Protein AF-A0A7Y4Z4U9-F1 (afdb_monomer_lite)

Secondary structure (DSSP, 8-state):
----------------SS--SS----------SEEEE--SPEEEETT-EEEEE-EEEETTSPPEEEEEEESSSSSS-SEEESSSEEEEE-SS-EEEEEEEEEEETTS-EEEEEEEEEEE-------------------------S---EEEEEEE---SHHHHHHHHHHHHHHHHTT---TTTEEEEETTTS-TTSS-GGG---B---HHHHHHHHHHHHHH--SS-EEEEEEES-EE-EE-HHHHS--EE-SEEE--TTS---EEGGG--EE--B-SS-B--TT--EEEEEEEEETTTTEEEEEEEEEEEESSEEEE-TTS-EEEE-SSB-EEEEEEBTT-SS-SSB--BTB-S-SS-SSS---B-S--EEETT----S---S-SSTTS-EEE-TTSSS--EEESS-SS-GGG--GGG----EE-TTSSSEEBS--SS-SS-S-SEEEEE-EEEETTEEEEHHHHHHHHHT---SEEEEEEESTTTTTHHHHH--TTEEEEESS-TT----TTSSHHHHHHHHH-HHHH-SS-SSS--HHHHHHHHHHHHHHT--S-----EEE-SSSS--BPSSSSBTTBTTTTTT--S-------EEEES-EE-S-EEEEESSEEEEEEEE-TT-EEEEEESS-EEEEEEEEE-TT-EEEEESS-TTGGGSS-HHHHHHHTT-

Radius of gyration: 33.42 Å; chains: 1; bounding box: 85×103×94 Å

Foldseek 3Di:
DDDDDDYDDDDDDPPPDPDPDPPPDDPPPPDQQKDKDFDEEAEEEAFDKDKTAIDMDGNVRFAWQKKFKDFAAPPDTPDIDRHRMDIDHHHDFDKGWMKIWIATPVRGIDIDTYIYGYHYDDDPDDDPPPDPDPPPQPPFPADPPFAAFAEEEAEADQDPLSVVLSVLLVCLCCQAVVDDLVRYAYAHHQQAHNVRHCPVVSHNYHFDLVVLLVVLVVLLVPDGARYEYEYHYADAKFWFADCPPPNAGFHAFDKDLDPPFFFDDQQQGRKFFFADDPPFAFFAPDKDWAWDFDQDPVVRDTFTFTKIKHKAAWDFFAAPVRDTDTDHDFAIKMWMWEAPQPVVGPRTADDRGDQCPPPPPDSPRTDGTHDMDPRDQVRNGRDDDPDSQQKGWGHPPRPRKIFMARHQPDHSVPDDPVRGDGQFIPPPRRRMTGNGPPPPPPHRRGGMHMFMWDRHHPDIDTLQRVLVSNVSNNYLAYEHEYQYALQAQSLLRNQAARYKYKYQAHNNDGAPGPLQSVQLSVVQLAVVQQVPVPLLHHFNLSSQQRSQVVSVVVVDPGNRQIWIAHHRPSDTHGDDPPDPNPDPNRVVDHSDPRQQDAAAAEQEEAAAAEEGEHQEYHAYNYEYDPLHEYEYAHLHHYHYDDYPYYDDNYYYHYYPRRSSNVVSDDVVVVVVVVPD

pLDDT: mean 77.66, std 19.1, range [20.23, 98.62]

Structure (mmCIF, N/CA/C/O backbone):
data_AF-A0A7Y4Z4U9-F1
#
_entry.id   AF-A0A7Y4Z4U9-F1
#
loop_
_atom_site.group_PDB
_atom_site.id
_atom_site.type_symbol
_atom_site.label_atom_id
_atom_site.label_alt_id
_atom_site.label_comp_id
_atom_site.label_asym_id
_atom_site.label_entity_id
_atom_site.label_seq_id
_atom_site.pdbx_PDB_ins_code
_atom_site.Cartn_x
_atom_site.Cartn_y
_atom_site.Cartn_z
_atom_site.occupancy
_atom_site.B_iso_or_equiv
_atom_site.auth_seq_id
_atom_site.auth_comp_id
_atom_site.auth_asym_id
_atom_site.auth_atom_id
_atom_site.pdbx_PDB_model_num
ATOM 1 N N . MET A 1 1 ? -33.436 67.014 -15.149 1.00 31.00 1 MET A N 1
ATOM 2 C CA . MET A 1 1 ? -34.824 66.538 -15.341 1.00 31.00 1 MET A CA 1
ATOM 3 C C . MET A 1 1 ? -34.782 65.016 -15.353 1.00 31.00 1 MET A C 1
ATOM 5 O O . MET A 1 1 ? -34.168 64.481 -16.254 1.00 31.00 1 MET A O 1
ATOM 9 N N . GLY A 1 2 ? -35.278 64.273 -14.368 1.00 30.34 2 GLY A N 1
ATOM 10 C CA . GLY A 1 2 ? -35.949 64.662 -13.132 1.00 30.34 2 GLY A CA 1
ATOM 11 C C . GLY A 1 2 ? -36.046 63.455 -12.190 1.00 30.34 2 GLY A C 1
ATOM 12 O O . GLY A 1 2 ? -36.809 62.545 -12.455 1.00 30.34 2 GLY A O 1
ATOM 13 N N . GLN A 1 3 ? -35.237 63.518 -11.129 1.00 24.97 3 GLN A N 1
ATOM 14 C CA . GLN A 1 3 ? -35.336 62.881 -9.808 1.00 24.97 3 GLN A CA 1
ATOM 15 C C . GLN A 1 3 ? -35.524 61.357 -9.644 1.00 24.97 3 GLN A C 1
ATOM 17 O O . GLN A 1 3 ? -36.557 60.771 -9.933 1.00 24.97 3 GLN A O 1
ATOM 22 N N . PHE A 1 4 ? -34.523 60.787 -8.966 1.00 35.03 4 PHE A N 1
ATOM 23 C CA . PHE A 1 4 ? -34.599 59.633 -8.065 1.00 35.03 4 PHE A CA 1
ATOM 24 C C . PHE A 1 4 ? -35.539 59.880 -6.869 1.00 35.03 4 PHE A C 1
ATOM 26 O O . PHE A 1 4 ? -35.393 60.926 -6.229 1.00 35.03 4 PHE A O 1
ATOM 33 N N . LYS A 1 5 ? -36.359 58.874 -6.490 1.00 31.00 5 LYS A N 1
ATOM 34 C CA . LYS A 1 5 ? -36.449 58.262 -5.131 1.00 31.00 5 LYS A CA 1
ATOM 35 C C . LYS A 1 5 ? -37.658 57.298 -4.933 1.00 31.00 5 LYS A C 1
ATOM 37 O O . LYS A 1 5 ? -38.785 57.681 -5.204 1.00 31.00 5 LYS A O 1
ATOM 42 N N . TYR A 1 6 ? -37.360 56.135 -4.319 1.00 28.70 6 TYR A N 1
ATOM 43 C CA . TYR A 1 6 ? -38.144 55.244 -3.411 1.00 28.70 6 TYR A CA 1
ATOM 44 C C . TYR A 1 6 ? -39.304 54.296 -3.868 1.00 28.70 6 TYR A C 1
ATOM 46 O O . TYR A 1 6 ? -40.408 54.737 -4.146 1.00 28.70 6 TYR A O 1
ATOM 54 N N . LEU A 1 7 ? -39.026 52.974 -3.732 1.00 25.70 7 LEU A N 1
ATOM 55 C CA . LEU A 1 7 ? -39.643 51.914 -2.869 1.00 25.70 7 LEU A CA 1
ATOM 56 C C . LEU A 1 7 ? -41.000 51.186 -3.166 1.00 25.70 7 LEU A C 1
ATOM 58 O O . LEU A 1 7 ? -42.064 51.793 -3.129 1.00 25.70 7 LEU A O 1
ATOM 62 N N . SER A 1 8 ? -40.930 49.830 -3.176 1.00 23.61 8 SER A N 1
ATOM 63 C CA . SER A 1 8 ? -41.711 48.813 -2.390 1.00 23.61 8 SER A CA 1
ATOM 64 C C . SER A 1 8 ? -42.595 47.726 -3.084 1.00 23.61 8 SER A C 1
ATOM 66 O O . SER A 1 8 ? -43.438 48.025 -3.917 1.00 23.61 8 SER A O 1
ATOM 68 N N . CYS A 1 9 ? -42.390 46.474 -2.610 1.00 20.23 9 CYS A N 1
ATOM 69 C CA . CYS A 1 9 ? -43.278 45.301 -2.355 1.00 20.23 9 CYS A CA 1
ATOM 70 C C . CYS A 1 9 ? -44.098 44.513 -3.427 1.00 20.23 9 CYS A C 1
ATOM 72 O O . CYS A 1 9 ? -45.170 44.938 -3.830 1.00 20.23 9 CYS A O 1
ATOM 74 N N . LEU A 1 10 ? -43.644 43.264 -3.688 1.00 22.86 10 LEU A N 1
ATOM 75 C CA . LEU A 1 10 ? -44.216 41.933 -3.306 1.00 22.86 10 LEU A CA 1
ATOM 76 C C . LEU A 1 10 ? -45.578 41.389 -3.851 1.00 22.86 10 LEU A C 1
ATOM 78 O O . LEU A 1 10 ? -46.614 42.032 -3.743 1.00 22.86 10 LEU A O 1
ATOM 82 N N . VAL A 1 11 ? -45.527 40.088 -4.223 1.00 24.12 11 VAL A N 1
ATOM 83 C CA . VAL A 1 11 ? -46.536 38.983 -4.140 1.00 24.12 11 VAL A CA 1
ATOM 84 C C . VAL A 1 11 ? -47.042 38.354 -5.465 1.00 24.12 11 VAL A C 1
ATOM 86 O O . VAL A 1 11 ? -47.932 38.878 -6.120 1.00 24.12 11 VAL A O 1
ATOM 89 N N . THR A 1 12 ? -46.460 37.182 -5.780 1.00 26.48 12 THR A N 1
ATOM 90 C CA . THR A 1 12 ? -47.052 35.820 -5.941 1.00 26.48 12 THR A CA 1
ATOM 91 C C . THR A 1 12 ? -48.298 35.545 -6.819 1.00 26.48 12 THR A C 1
ATOM 93 O O . THR A 1 12 ? -49.253 36.307 -6.833 1.00 26.48 12 THR A O 1
ATOM 96 N N . LEU A 1 13 ? -48.312 34.321 -7.388 1.00 25.84 13 LEU A N 1
ATOM 97 C CA . LEU A 1 13 ? -49.319 33.597 -8.205 1.00 25.84 13 LEU A CA 1
ATOM 98 C C . LEU A 1 13 ? -49.198 33.751 -9.735 1.00 25.84 13 LEU A C 1
ATOM 100 O O . LEU A 1 13 ? -49.059 34.850 -10.243 1.00 25.84 13 LEU A O 1
ATOM 104 N N . PHE A 1 14 ? -49.347 32.620 -10.444 1.00 26.69 14 PHE A N 1
ATOM 105 C CA . PHE A 1 14 ? -49.268 32.395 -11.906 1.00 26.69 14 PHE A CA 1
ATOM 106 C C . PHE A 1 14 ? -47.926 31.904 -12.480 1.00 26.69 14 PHE A C 1
ATOM 108 O O . PHE A 1 14 ? -47.415 32.425 -13.463 1.00 26.69 14 PHE A O 1
ATOM 115 N N . ALA A 1 15 ? -47.418 30.795 -11.940 1.00 28.77 15 ALA A N 1
ATOM 116 C CA . ALA A 1 15 ? -46.540 29.881 -12.681 1.00 28.77 15 ALA A CA 1
ATOM 117 C C . ALA A 1 15 ? -47.005 28.424 -12.492 1.00 28.77 15 ALA A C 1
ATOM 119 O O . ALA A 1 15 ? -46.244 27.557 -12.081 1.00 28.77 15 ALA A O 1
ATOM 120 N N . LEU A 1 16 ? -48.299 28.166 -12.723 1.00 29.67 16 LEU A N 1
ATOM 121 C CA . LEU A 1 16 ? -48.896 26.839 -12.545 1.00 29.67 16 LEU A CA 1
ATOM 122 C C . LEU A 1 16 ? -49.990 26.570 -13.589 1.00 29.67 16 LEU A C 1
ATOM 124 O O . LEU A 1 16 ? -51.158 26.477 -13.229 1.00 29.67 16 LEU A O 1
ATOM 128 N N . THR A 1 17 ? -49.659 26.505 -14.891 1.00 29.98 17 THR A N 1
ATOM 129 C CA . THR A 1 17 ? -50.570 25.871 -15.887 1.00 29.98 17 THR A CA 1
ATOM 130 C C . THR A 1 17 ? -49.984 25.472 -17.253 1.00 29.98 17 THR A C 1
ATOM 132 O O . THR A 1 17 ? -50.763 25.127 -18.134 1.00 29.98 17 THR A O 1
ATOM 135 N N . ILE A 1 18 ? -48.663 25.460 -17.489 1.00 30.23 18 ILE A N 1
ATOM 136 C CA . ILE A 1 18 ? -48.114 24.935 -18.764 1.00 30.23 18 ILE A CA 1
ATOM 137 C C . ILE A 1 18 ? -46.814 24.150 -18.525 1.00 30.23 18 ILE A C 1
ATOM 139 O O . ILE A 1 18 ? -45.752 24.502 -19.017 1.00 30.23 18 ILE A O 1
ATOM 143 N N . ILE A 1 19 ? -46.898 23.074 -17.741 1.00 31.38 19 ILE A N 1
ATOM 144 C CA . ILE A 1 19 ? -45.939 21.958 -17.773 1.00 31.38 19 ILE A CA 1
ATOM 145 C C . ILE A 1 19 ? -46.773 20.682 -17.634 1.00 31.38 19 ILE A C 1
ATOM 147 O O . ILE A 1 19 ? -46.937 20.159 -16.544 1.00 31.38 19 ILE A O 1
ATOM 151 N N . ASN A 1 20 ? -47.424 20.260 -18.717 1.00 36.66 20 ASN A N 1
ATOM 152 C CA . ASN A 1 20 ? -48.022 18.928 -18.850 1.00 36.66 20 ASN A CA 1
ATOM 153 C C . ASN A 1 20 ? -48.361 18.695 -20.327 1.00 36.66 20 ASN A C 1
ATOM 155 O O . ASN A 1 20 ? -49.457 19.020 -20.777 1.00 36.66 20 ASN A O 1
ATOM 159 N N . SER A 1 21 ? -47.383 18.214 -21.102 1.00 31.72 21 SER A N 1
ATOM 160 C CA . SER A 1 21 ? -47.635 17.428 -22.332 1.00 31.72 21 SER A CA 1
ATOM 161 C C . SER A 1 21 ? -46.385 16.892 -23.048 1.00 31.72 21 SER A C 1
ATOM 163 O O . SER A 1 21 ? -46.561 16.113 -23.972 1.00 31.72 21 SER A O 1
ATOM 165 N N . ASN A 1 22 ? -45.145 17.192 -22.629 1.00 32.47 22 ASN A N 1
ATOM 166 C CA . ASN A 1 22 ? -43.936 16.690 -23.320 1.00 32.47 22 ASN A CA 1
ATOM 167 C C . ASN A 1 22 ? -42.928 15.927 -22.433 1.00 32.47 22 ASN A C 1
ATOM 169 O O . ASN A 1 22 ? -41.732 15.933 -22.697 1.00 32.47 22 ASN A O 1
ATOM 173 N N . LEU A 1 23 ? -43.409 15.207 -21.415 1.00 36.06 23 LEU A N 1
ATOM 174 C CA . LEU A 1 23 ? -42.642 14.174 -20.697 1.00 36.06 23 LEU A CA 1
ATOM 175 C C . LEU A 1 23 ? -43.281 12.803 -20.954 1.00 36.06 23 LEU A C 1
ATOM 177 O O . LEU A 1 23 ? -43.824 12.163 -20.064 1.00 36.06 23 LEU A O 1
ATOM 181 N N . ALA A 1 24 ? -43.283 12.378 -22.215 1.00 34.44 24 ALA A N 1
ATOM 182 C CA . ALA A 1 24 ? -43.706 11.034 -22.600 1.00 34.44 24 ALA A CA 1
ATOM 183 C C . ALA A 1 24 ? -42.919 10.560 -23.828 1.00 34.44 24 ALA A C 1
ATOM 185 O O . ALA A 1 24 ? -43.488 10.299 -24.879 1.00 34.44 24 ALA A O 1
ATOM 186 N N . SER A 1 25 ? -41.592 10.505 -23.697 1.00 33.78 25 SER A N 1
ATOM 187 C CA . SER A 1 25 ? -40.732 9.574 -24.439 1.00 33.78 25 SER A CA 1
ATOM 188 C C . SER A 1 25 ? -39.312 9.606 -23.857 1.00 33.78 25 SER A C 1
ATOM 190 O O . SER A 1 25 ? -38.351 9.925 -24.551 1.00 33.78 25 SER A O 1
ATOM 192 N N . GLN A 1 26 ? -39.170 9.294 -22.566 1.00 37.44 26 GLN A N 1
ATOM 193 C CA . GLN A 1 26 ? -37.936 8.656 -22.108 1.00 37.44 26 GLN A CA 1
ATOM 194 C C . GLN A 1 26 ? -38.092 7.165 -22.395 1.00 37.44 26 GLN A C 1
ATOM 196 O O . GLN A 1 26 ? -39.070 6.541 -21.980 1.00 37.44 26 GLN A O 1
ATOM 201 N N . THR A 1 27 ? -37.148 6.603 -23.140 1.00 30.12 27 THR A N 1
ATOM 202 C CA . THR A 1 27 ? -36.931 5.161 -23.222 1.00 30.12 27 THR A CA 1
ATOM 203 C C . THR A 1 27 ? -36.793 4.617 -21.806 1.00 30.12 27 THR A C 1
ATOM 205 O O . THR A 1 27 ? -35.795 4.851 -21.130 1.00 30.12 27 THR A O 1
ATOM 208 N N . LYS A 1 28 ? -37.838 3.929 -21.346 1.00 30.50 28 LYS A N 1
ATOM 209 C CA . LYS A 1 28 ? -37.865 3.176 -20.097 1.00 30.50 28 LYS A CA 1
ATOM 210 C C . LYS A 1 28 ? -36.774 2.104 -20.196 1.00 30.50 28 LYS A C 1
ATOM 212 O O . LYS A 1 28 ? -36.964 1.116 -20.901 1.00 30.50 28 LYS A O 1
ATOM 217 N N . LEU A 1 29 ? -35.621 2.327 -19.559 1.00 32.53 29 LEU A N 1
ATOM 218 C CA . LEU A 1 29 ? -34.639 1.272 -19.305 1.00 32.53 29 LEU A CA 1
ATOM 219 C C . LEU A 1 29 ? -35.394 0.120 -18.633 1.00 32.53 29 LEU A C 1
ATOM 221 O O . LEU A 1 29 ? -36.027 0.303 -17.592 1.00 32.53 29 LEU A O 1
ATOM 225 N N . SER A 1 30 ? -35.419 -1.035 -19.292 1.00 35.75 30 SER A N 1
ATOM 226 C CA . SER A 1 30 ? -36.069 -2.239 -18.784 1.00 35.75 30 SER A CA 1
ATOM 227 C C . SER A 1 30 ? -35.208 -2.813 -17.664 1.00 35.75 30 SER A C 1
ATOM 229 O O . SER A 1 30 ? -34.413 -3.717 -17.902 1.00 35.75 30 SER A O 1
ATOM 231 N N . TYR A 1 31 ? -35.335 -2.275 -16.452 1.00 46.91 31 TYR A N 1
ATOM 232 C CA . TYR A 1 31 ? -34.774 -2.914 -15.266 1.00 46.91 31 TYR A CA 1
ATOM 233 C C . TYR A 1 31 ? -35.389 -4.306 -15.125 1.00 46.91 31 TYR A C 1
ATOM 235 O O . TYR A 1 31 ? -36.613 -4.457 -15.186 1.00 46.91 31 TYR A O 1
ATOM 243 N N . LYS A 1 32 ? -34.544 -5.331 -14.978 1.00 56.84 32 LYS A N 1
ATOM 244 C CA . LYS A 1 32 ? -35.027 -6.664 -14.626 1.00 56.84 32 LYS A CA 1
ATOM 245 C C . LYS A 1 32 ? -35.599 -6.598 -13.197 1.00 56.84 32 LYS A C 1
ATOM 247 O O . LYS A 1 32 ? -34.928 -6.058 -12.324 1.00 56.84 32 LYS A O 1
ATOM 252 N N . PRO A 1 33 ? -36.815 -7.112 -12.948 1.00 70.25 33 PRO A N 1
ATOM 253 C CA . PRO A 1 33 ? -37.520 -6.927 -11.674 1.00 70.25 33 PRO A CA 1
ATOM 254 C C . PRO A 1 33 ? -36.900 -7.687 -10.490 1.00 70.25 33 PRO A C 1
ATOM 256 O O . PRO A 1 33 ? -37.197 -7.368 -9.343 1.00 70.25 33 PRO A O 1
ATOM 259 N N . ILE A 1 34 ? -36.018 -8.655 -10.756 1.00 75.06 34 ILE A N 1
ATOM 260 C CA . ILE A 1 34 ? -35.345 -9.488 -9.753 1.00 75.06 34 ILE A CA 1
ATOM 261 C C . ILE A 1 34 ? -33.843 -9.219 -9.820 1.00 75.06 34 ILE A C 1
ATOM 263 O O . ILE A 1 34 ? -33.266 -9.297 -10.905 1.00 75.06 34 ILE A O 1
ATOM 267 N N . VAL A 1 35 ? -33.215 -8.968 -8.675 1.00 74.38 35 VAL A N 1
ATOM 268 C CA . VAL A 1 35 ? -31.754 -8.991 -8.507 1.00 74.38 35 VAL A CA 1
ATOM 269 C C . VAL A 1 35 ? -31.373 -10.356 -7.945 1.00 74.38 35 VAL A C 1
ATOM 271 O O . VAL A 1 35 ? -32.045 -10.854 -7.039 1.00 74.38 35 VAL A O 1
ATOM 274 N N . VAL A 1 36 ? -30.349 -10.975 -8.522 1.00 72.31 36 VAL A N 1
ATOM 275 C CA . VAL A 1 36 ? -29.861 -12.313 -8.167 1.00 72.31 36 VAL A CA 1
ATOM 276 C C . VAL A 1 36 ? -28.362 -12.207 -7.943 1.00 72.31 36 VAL A C 1
ATOM 278 O O . VAL A 1 36 ? -27.710 -11.483 -8.684 1.00 72.31 36 VAL A O 1
ATOM 281 N N . ASP A 1 37 ? -27.882 -12.907 -6.926 1.00 76.00 37 ASP A N 1
ATOM 282 C CA . ASP A 1 37 ? -26.485 -13.015 -6.521 1.00 76.00 37 ASP A CA 1
ATOM 283 C C . ASP A 1 37 ? -26.200 -14.502 -6.247 1.00 76.00 37 ASP A C 1
ATOM 285 O O . ASP A 1 37 ? -26.846 -15.128 -5.394 1.00 76.00 37 ASP A O 1
ATOM 289 N N . ALA A 1 38 ? -25.313 -15.092 -7.045 1.00 67.56 38 ALA A N 1
ATOM 290 C CA . ALA A 1 38 ? -24.932 -16.498 -6.955 1.00 67.56 38 ALA A CA 1
ATOM 291 C C . ALA A 1 38 ? -23.856 -16.775 -5.879 1.00 67.56 38 ALA A C 1
ATOM 293 O O . ALA A 1 38 ? -23.538 -17.949 -5.658 1.00 67.56 38 ALA A O 1
ATOM 294 N N . GLY A 1 39 ? -23.372 -15.739 -5.182 1.00 58.09 39 GLY A N 1
ATOM 295 C CA . GLY A 1 39 ? -22.257 -15.779 -4.238 1.00 58.09 39 GLY A CA 1
ATOM 296 C C . GLY A 1 39 ? -20.900 -15.547 -4.912 1.00 58.09 39 GLY A C 1
ATOM 297 O O . GLY A 1 39 ? -20.814 -15.417 -6.132 1.00 58.09 39 GLY A O 1
ATOM 298 N N . ASP A 1 40 ? -19.839 -15.526 -4.109 1.00 57.28 40 ASP A N 1
ATOM 299 C CA . ASP A 1 40 ? -18.471 -15.238 -4.561 1.00 57.28 40 ASP A CA 1
ATOM 300 C C . ASP A 1 40 ? -17.755 -16.460 -5.139 1.00 57.28 40 ASP A C 1
ATOM 302 O O . ASP A 1 40 ? -18.211 -17.599 -5.005 1.00 57.28 40 ASP A O 1
ATOM 306 N N . ILE A 1 41 ? -16.591 -16.232 -5.755 1.00 52.50 41 ILE A N 1
ATOM 307 C CA . ILE A 1 41 ? -15.761 -17.294 -6.331 1.00 52.50 41 ILE A CA 1
ATOM 308 C C . ILE A 1 41 ? -15.482 -18.374 -5.280 1.00 52.50 41 ILE A C 1
ATOM 310 O O . ILE A 1 41 ? -14.920 -18.111 -4.219 1.00 52.50 41 ILE A O 1
ATOM 314 N N . ILE A 1 42 ? -15.837 -19.622 -5.592 1.00 65.62 42 ILE A N 1
ATOM 315 C CA . ILE A 1 42 ? -15.644 -20.737 -4.660 1.00 65.62 42 ILE A CA 1
ATOM 316 C C . ILE A 1 42 ? -14.436 -21.561 -5.086 1.00 65.62 42 ILE A C 1
ATOM 318 O O . ILE A 1 42 ? -14.453 -22.221 -6.126 1.00 65.62 42 ILE A O 1
ATOM 322 N N . VAL A 1 43 ? -13.410 -21.606 -4.236 1.00 63.56 43 VAL A N 1
ATOM 323 C CA . VAL A 1 43 ? -12.317 -22.576 -4.365 1.00 63.56 43 VAL A CA 1
ATOM 324 C C . VAL A 1 43 ? -12.667 -23.833 -3.575 1.00 63.56 43 VAL A C 1
ATOM 326 O O . VAL A 1 43 ? -12.917 -23.803 -2.370 1.00 63.56 43 VAL A O 1
ATOM 329 N N . THR A 1 44 ? -12.697 -24.977 -4.250 1.00 75.38 44 THR A N 1
ATOM 330 C CA . THR A 1 44 ? -13.064 -26.262 -3.649 1.00 75.38 44 THR A CA 1
ATOM 331 C C . THR A 1 44 ? -12.184 -27.391 -4.183 1.00 75.38 44 THR A C 1
ATOM 333 O O . THR A 1 44 ? -11.368 -27.187 -5.076 1.00 75.38 44 THR A O 1
ATOM 336 N N . TYR A 1 45 ? -12.311 -28.597 -3.633 1.00 76.62 45 TYR A N 1
ATOM 337 C CA . TYR A 1 45 ? -11.476 -29.740 -4.019 1.00 76.62 45 TYR A CA 1
ATOM 338 C C . TYR A 1 45 ? -12.305 -30.854 -4.653 1.00 76.62 45 TYR A C 1
ATOM 340 O O . TYR A 1 45 ? -13.471 -31.059 -4.296 1.00 76.62 45 TYR A O 1
ATOM 348 N N . VAL A 1 46 ? -11.689 -31.628 -5.549 1.00 80.56 46 VAL A N 1
ATOM 349 C CA . VAL A 1 46 ? -12.315 -32.820 -6.138 1.00 80.56 46 VAL A CA 1
ATOM 350 C C . VAL A 1 46 ? -12.849 -33.740 -5.030 1.00 80.56 46 VAL A C 1
ATOM 352 O O . VAL A 1 46 ? -12.131 -34.111 -4.102 1.00 80.56 46 VAL A O 1
ATOM 355 N N . ASN A 1 47 ? -14.119 -34.135 -5.153 1.00 79.31 47 ASN A N 1
ATOM 356 C CA . ASN A 1 47 ? -14.896 -34.946 -4.206 1.00 79.31 47 ASN A CA 1
ATOM 357 C C . ASN A 1 47 ? -15.183 -34.308 -2.831 1.00 79.31 47 ASN A C 1
ATOM 359 O O . ASN A 1 47 ? -15.654 -35.010 -1.932 1.00 79.31 47 ASN A O 1
ATOM 363 N N . SER A 1 48 ? -14.954 -33.005 -2.650 1.00 70.62 48 SER A N 1
ATOM 364 C CA . SER A 1 48 ? -15.413 -32.280 -1.458 1.00 70.62 48 SER A CA 1
ATOM 365 C C . SER A 1 48 ? -16.861 -31.788 -1.614 1.00 70.62 48 SER A C 1
ATOM 367 O O . SER A 1 48 ? -17.346 -31.608 -2.731 1.00 70.62 48 SER A O 1
ATOM 369 N N . ASN A 1 49 ? -17.579 -31.645 -0.494 1.00 83.12 49 ASN A N 1
ATOM 370 C CA . ASN A 1 49 ? -18.943 -31.112 -0.486 1.00 83.12 49 ASN A CA 1
ATOM 371 C C . ASN A 1 49 ? -18.888 -29.583 -0.519 1.00 83.12 49 ASN A C 1
ATOM 373 O O . ASN A 1 49 ? -18.579 -28.968 0.501 1.00 83.12 49 ASN A O 1
ATOM 377 N N . THR A 1 50 ? -19.196 -28.987 -1.664 1.00 82.31 50 THR A N 1
ATOM 378 C CA . THR A 1 50 ? -19.180 -27.535 -1.859 1.00 82.31 50 THR A CA 1
ATOM 379 C C . THR A 1 50 ? -20.556 -26.959 -1.544 1.00 82.31 50 THR A C 1
ATOM 381 O O . THR A 1 50 ? -21.554 -27.399 -2.120 1.00 82.31 50 THR A O 1
ATOM 384 N N . SER A 1 51 ? -20.626 -25.994 -0.627 1.00 85.44 51 SER A N 1
ATOM 385 C CA . SER A 1 51 ? -21.871 -25.315 -0.253 1.00 85.44 51 SER A CA 1
ATOM 386 C C . SER A 1 51 ? -22.049 -24.013 -1.033 1.00 85.44 51 SER A C 1
ATOM 388 O O . SER A 1 51 ? -21.121 -23.225 -1.127 1.00 85.44 51 SER A O 1
ATOM 390 N N . PHE A 1 52 ? -23.260 -23.783 -1.539 1.00 84.75 52 PHE A N 1
ATOM 391 C CA . PHE A 1 52 ? -23.657 -22.596 -2.299 1.00 84.75 52 PHE A CA 1
ATOM 392 C C . PHE A 1 52 ? -24.774 -21.857 -1.571 1.00 84.75 52 PHE A C 1
ATOM 394 O O . PHE A 1 52 ? -25.695 -22.490 -1.036 1.00 84.75 52 PHE A O 1
ATOM 401 N N . VAL A 1 53 ? -24.724 -20.526 -1.585 1.00 81.19 53 VAL A N 1
ATOM 402 C CA . VAL A 1 53 ? -25.732 -19.648 -0.981 1.00 81.19 53 VAL A CA 1
ATOM 403 C C . VAL A 1 53 ? -26.167 -18.624 -2.022 1.00 81.19 53 VAL A C 1
ATOM 405 O O . VAL A 1 53 ? -25.401 -17.744 -2.372 1.00 81.19 53 VAL A O 1
ATOM 408 N N . GLY A 1 54 ? -27.406 -18.729 -2.505 1.00 76.00 54 GLY A N 1
ATOM 409 C CA . GLY A 1 54 ? -27.939 -17.803 -3.508 1.00 76.00 54 GLY A CA 1
ATOM 410 C C . GLY A 1 54 ? -28.773 -16.688 -2.894 1.00 76.00 54 GLY A C 1
ATOM 411 O O . GLY A 1 54 ? -29.833 -16.949 -2.326 1.00 76.00 54 GLY A O 1
ATOM 412 N N . ASN A 1 55 ? -28.377 -15.432 -3.027 1.00 76.44 55 ASN A N 1
ATOM 413 C CA . ASN A 1 55 ? -29.210 -14.320 -2.579 1.00 76.44 55 ASN A CA 1
ATOM 414 C C . ASN A 1 55 ? -30.053 -13.778 -3.737 1.00 76.44 55 ASN A C 1
ATOM 416 O O . ASN A 1 55 ? -29.675 -13.818 -4.903 1.00 76.44 55 ASN A O 1
ATOM 420 N N . ALA A 1 56 ? -31.264 -13.320 -3.425 1.00 80.50 56 ALA A N 1
ATOM 421 C CA . ALA A 1 56 ? -32.107 -12.651 -4.406 1.00 80.50 56 ALA A CA 1
ATOM 422 C C . ALA A 1 56 ? -33.193 -11.822 -3.732 1.00 80.50 56 ALA A C 1
ATOM 424 O O . ALA A 1 56 ? -33.724 -12.209 -2.687 1.00 80.50 56 ALA A O 1
ATOM 425 N N . PHE A 1 57 ? -33.576 -10.724 -4.377 1.00 80.44 57 PHE A N 1
ATOM 426 C CA . PHE A 1 57 ? -34.721 -9.915 -3.974 1.00 80.44 57 PHE A CA 1
ATOM 427 C C . PHE A 1 57 ? -35.437 -9.322 -5.195 1.00 80.44 57 PHE A C 1
ATOM 429 O O . PHE A 1 57 ? -34.841 -9.129 -6.255 1.00 80.44 57 PHE A O 1
ATOM 436 N N . SER A 1 58 ? -36.738 -9.057 -5.052 1.00 77.12 58 SER A N 1
ATOM 437 C CA . SER A 1 58 ? -37.561 -8.444 -6.103 1.00 77.12 58 SER A CA 1
ATOM 438 C C . SER A 1 58 ? -37.743 -6.958 -5.815 1.00 77.12 58 SER A C 1
ATOM 440 O O . SER A 1 58 ? -38.200 -6.583 -4.734 1.00 77.12 58 SER A O 1
ATOM 442 N N . ILE A 1 59 ? -37.408 -6.108 -6.783 1.00 67.81 59 ILE A N 1
ATOM 443 C CA . ILE A 1 59 ? -37.479 -4.641 -6.662 1.00 67.81 59 ILE A CA 1
ATOM 444 C C . ILE A 1 59 ? -38.942 -4.163 -6.617 1.00 67.81 59 ILE A C 1
ATOM 446 O O . ILE A 1 59 ? -39.257 -3.130 -6.032 1.00 67.81 59 ILE A O 1
ATOM 450 N N . ASP A 1 60 ? -39.856 -4.929 -7.211 1.00 78.19 60 ASP A N 1
ATOM 451 C CA . ASP A 1 60 ? -41.294 -4.649 -7.277 1.00 78.19 60 ASP A CA 1
ATOM 452 C C . ASP A 1 60 ? -42.097 -5.177 -6.069 1.00 78.19 60 ASP A C 1
ATOM 454 O O . ASP A 1 60 ? -43.323 -5.055 -6.035 1.00 78.19 60 ASP A O 1
ATOM 458 N N . GLY A 1 61 ? -41.419 -5.762 -5.074 1.00 73.19 61 GLY A N 1
ATOM 459 C CA . GLY A 1 61 ? -42.036 -6.320 -3.871 1.00 73.19 61 GLY A CA 1
ATOM 460 C C . GLY A 1 61 ? -42.630 -7.728 -4.027 1.00 73.19 61 GLY A C 1
ATOM 461 O O . GLY A 1 61 ? -43.241 -8.225 -3.078 1.00 73.19 61 GLY A O 1
ATOM 462 N N . ALA A 1 62 ? -42.461 -8.396 -5.177 1.00 83.75 62 ALA A N 1
ATOM 463 C CA . ALA A 1 62 ? -42.817 -9.809 -5.329 1.00 83.75 62 ALA A CA 1
ATOM 464 C C . ALA A 1 62 ? -41.919 -10.719 -4.467 1.00 83.75 62 ALA A C 1
ATOM 466 O O . ALA A 1 62 ? -40.750 -10.423 -4.219 1.00 83.75 62 ALA A O 1
ATOM 467 N N . THR A 1 63 ? -42.439 -11.859 -4.002 1.00 89.75 63 THR A N 1
ATOM 468 C CA . THR A 1 63 ? -41.644 -12.792 -3.185 1.00 89.75 63 THR A CA 1
ATOM 469 C C . THR A 1 63 ? -40.883 -13.780 -4.059 1.00 89.75 63 THR A C 1
ATOM 471 O O . THR A 1 63 ? -41.397 -14.249 -5.073 1.00 89.75 63 THR A O 1
ATOM 474 N N . ILE A 1 64 ? -39.659 -14.135 -3.668 1.00 94.38 64 ILE A N 1
ATOM 475 C CA . ILE A 1 64 ? -38.890 -15.181 -4.349 1.00 94.38 64 ILE A CA 1
ATOM 476 C C . ILE A 1 64 ? -39.478 -16.555 -4.005 1.00 94.38 64 ILE A C 1
ATOM 478 O O . ILE A 1 64 ? -39.648 -16.885 -2.831 1.00 94.38 64 ILE A O 1
ATOM 482 N N . ILE A 1 65 ? -39.808 -17.358 -5.021 1.00 95.00 65 ILE A N 1
ATOM 483 C CA . ILE A 1 65 ? -40.491 -18.652 -4.843 1.00 95.00 65 ILE A CA 1
ATOM 484 C C . ILE A 1 65 ? -39.656 -19.862 -5.266 1.00 95.00 65 ILE A C 1
ATOM 486 O O . ILE A 1 65 ? -40.046 -20.987 -4.939 1.00 95.00 65 ILE A O 1
ATOM 490 N N . LYS A 1 66 ? -38.558 -19.664 -6.007 1.00 96.25 66 LYS A N 1
ATOM 491 C CA . LYS A 1 66 ? -37.741 -20.758 -6.549 1.00 96.25 66 LYS A CA 1
ATOM 492 C C . LYS A 1 66 ? -36.306 -20.313 -6.852 1.00 96.25 66 LYS A C 1
ATOM 494 O O . LYS A 1 66 ? -36.123 -19.243 -7.425 1.00 96.25 66 LYS A O 1
ATOM 499 N N . TYR A 1 67 ? -35.347 -21.176 -6.526 1.00 96.38 67 TYR A N 1
ATOM 500 C CA . TYR A 1 67 ? -33.923 -21.098 -6.857 1.00 96.38 67 TYR A CA 1
ATOM 501 C C . TYR A 1 67 ? -33.535 -22.348 -7.654 1.00 96.38 67 TYR A C 1
ATOM 503 O O . TYR A 1 67 ? -33.863 -23.467 -7.252 1.00 96.38 67 TYR A O 1
ATOM 511 N N . GLU A 1 68 ? -32.856 -22.163 -8.778 1.00 97.38 68 GLU A N 1
ATOM 512 C CA . GLU A 1 68 ? -32.427 -23.214 -9.699 1.00 97.38 68 GLU A CA 1
ATOM 513 C C . GLU A 1 68 ? -30.951 -23.030 -10.034 1.00 97.38 68 GLU A C 1
ATOM 515 O O . GLU A 1 68 ? -30.561 -21.957 -10.467 1.00 97.38 68 GLU A O 1
ATOM 520 N N . TRP A 1 69 ? -30.141 -24.061 -9.842 1.00 96.06 69 TRP A N 1
ATOM 521 C CA . TRP A 1 69 ? -28.697 -24.033 -10.039 1.00 96.06 69 TRP A CA 1
ATOM 522 C C . TRP A 1 69 ? -28.292 -24.972 -11.168 1.00 96.06 69 TRP A C 1
ATOM 524 O O . TRP A 1 69 ? -28.752 -26.113 -11.210 1.00 96.06 69 TRP A O 1
ATOM 534 N N . ASP A 1 70 ? -27.415 -24.493 -12.037 1.00 95.88 70 ASP A N 1
ATOM 535 C CA . ASP A 1 70 ? -26.607 -25.267 -12.980 1.00 95.88 70 ASP A CA 1
ATOM 536 C C . ASP A 1 70 ? -25.159 -25.164 -12.492 1.00 95.88 70 ASP A C 1
ATOM 538 O O . ASP A 1 70 ? -24.574 -24.086 -12.537 1.00 95.88 70 ASP A O 1
ATOM 542 N N . PHE A 1 71 ? -24.623 -26.241 -11.917 1.00 93.94 71 PHE A N 1
ATOM 543 C CA . PHE A 1 71 ? -23.309 -26.245 -11.271 1.00 93.94 71 PHE A CA 1
ATOM 544 C C . PHE A 1 71 ? -22.173 -26.571 -12.230 1.00 93.94 71 PHE A C 1
ATOM 546 O O . PHE A 1 71 ? -21.011 -26.354 -11.906 1.00 93.94 71 PHE A O 1
ATOM 553 N N . ASN A 1 72 ? -22.476 -27.161 -13.380 1.00 87.88 72 ASN A N 1
ATOM 554 C CA . ASN A 1 72 ? -21.452 -27.587 -14.326 1.00 87.88 72 ASN A CA 1
ATOM 555 C C . ASN A 1 72 ? -21.407 -26.726 -15.597 1.00 87.88 72 ASN A C 1
ATOM 557 O O . ASN A 1 72 ? -20.516 -26.936 -16.422 1.00 87.88 72 ASN A O 1
ATOM 561 N N . GLY A 1 73 ? -22.324 -25.766 -15.735 1.00 84.44 73 GLY A N 1
ATOM 562 C CA . GLY A 1 73 ? -22.378 -24.819 -16.842 1.00 84.44 73 GLY A CA 1
ATOM 563 C C . GLY A 1 73 ? -22.851 -25.442 -18.157 1.00 84.44 73 GLY A C 1
ATOM 564 O O . GLY A 1 73 ? -22.607 -24.877 -19.224 1.00 84.44 73 GLY A O 1
ATOM 565 N N . ASP A 1 74 ? -23.498 -26.615 -18.129 1.00 89.56 74 ASP A N 1
ATOM 566 C CA . ASP A 1 74 ? -23.951 -27.311 -19.341 1.00 89.56 74 ASP A CA 1
ATOM 567 C C . ASP A 1 74 ? -25.309 -26.814 -19.873 1.00 89.56 74 ASP A C 1
ATOM 569 O O . ASP A 1 74 ? -25.806 -27.302 -20.900 1.00 89.56 74 ASP A O 1
ATOM 573 N N . GLY A 1 75 ? -25.914 -25.838 -19.194 1.00 82.94 75 GLY A N 1
ATOM 574 C CA . GLY A 1 75 ? -27.211 -25.261 -19.517 1.00 82.94 75 GLY A CA 1
ATOM 575 C C . GLY A 1 75 ? -28.401 -26.053 -18.967 1.00 82.94 75 GLY A C 1
ATOM 576 O O . GLY A 1 75 ? -29.544 -25.711 -19.298 1.00 82.94 75 GLY A O 1
ATOM 577 N N . LYS A 1 76 ? -28.187 -27.107 -18.165 1.00 92.00 76 LYS A N 1
ATOM 578 C CA . LYS A 1 76 ? -29.247 -27.862 -17.479 1.00 92.00 76 LYS A CA 1
ATOM 579 C C . LYS A 1 76 ? -29.248 -27.560 -15.984 1.00 92.00 76 LYS A C 1
ATOM 581 O O . LYS A 1 76 ? -28.220 -27.448 -15.341 1.00 92.00 76 LYS A O 1
ATOM 586 N N . ILE A 1 77 ? -30.447 -27.493 -15.403 1.00 95.31 77 ILE A N 1
ATOM 587 C CA . ILE A 1 77 ? -30.595 -27.304 -13.956 1.00 95.31 77 ILE A CA 1
ATOM 588 C C . ILE A 1 77 ? -30.232 -28.599 -13.225 1.00 95.31 77 ILE A C 1
ATOM 590 O O . ILE A 1 77 ? -30.957 -29.594 -13.315 1.00 95.31 77 ILE A O 1
ATOM 594 N N . ASP A 1 78 ? -29.143 -28.544 -12.468 1.00 92.69 78 ASP A N 1
ATOM 595 C CA . ASP A 1 78 ? -28.643 -29.605 -11.598 1.00 92.69 78 ASP A CA 1
ATOM 596 C C . ASP A 1 78 ? -29.402 -29.667 -10.264 1.00 92.69 78 ASP A C 1
ATOM 598 O O . ASP A 1 78 ? -29.578 -30.745 -9.687 1.00 92.69 78 ASP A O 1
ATOM 602 N N . TYR A 1 79 ? -29.885 -28.525 -9.761 1.00 93.56 79 TYR A N 1
ATOM 603 C CA . TYR A 1 79 ? -30.596 -28.455 -8.483 1.00 93.56 79 TYR A CA 1
ATOM 604 C C . TYR A 1 79 ? -31.700 -27.395 -8.481 1.00 93.56 79 TYR A C 1
ATOM 606 O O . TYR A 1 79 ? -31.494 -26.271 -8.911 1.00 93.56 79 TYR A O 1
ATOM 614 N N . SER A 1 80 ? -32.887 -27.730 -7.967 1.00 94.94 80 SER A N 1
ATOM 615 C CA . SER A 1 80 ? -34.043 -26.821 -7.892 1.00 94.94 80 SER A CA 1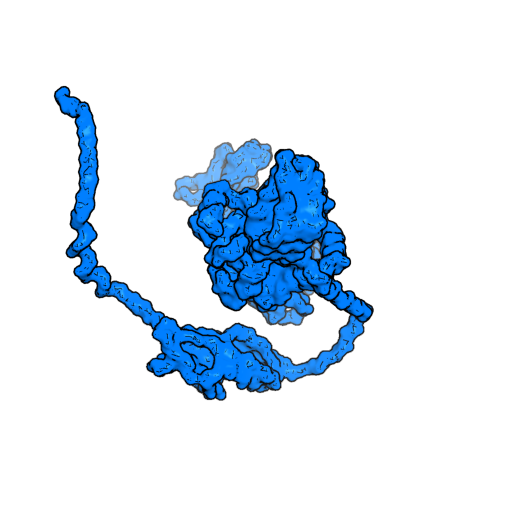
ATOM 616 C C . SER A 1 80 ? -34.685 -26.899 -6.510 1.00 94.94 80 SER A C 1
ATOM 618 O O . SER A 1 80 ? -34.977 -27.990 -6.014 1.00 94.94 80 SER A O 1
ATOM 620 N N . SER A 1 81 ? -34.895 -25.752 -5.862 1.00 93.25 81 SER A N 1
ATOM 621 C CA . SER A 1 81 ? -35.416 -25.676 -4.495 1.00 93.25 81 SER A CA 1
ATOM 622 C C . SER A 1 81 ? -36.155 -24.365 -4.217 1.00 93.25 81 SER A C 1
ATOM 624 O O . SER A 1 81 ? -36.082 -23.402 -4.973 1.00 93.25 81 SER A O 1
ATOM 626 N N . LYS A 1 82 ? -36.879 -24.318 -3.094 1.00 88.56 82 LYS A N 1
ATOM 627 C CA . LYS A 1 82 ? -37.373 -23.060 -2.500 1.00 88.56 82 LYS A CA 1
ATOM 628 C C . LYS A 1 82 ? -36.373 -22.444 -1.518 1.00 88.56 82 LYS A C 1
ATOM 630 O O . LYS A 1 82 ? -36.537 -21.295 -1.130 1.00 88.56 82 LYS A O 1
ATOM 635 N N . SER A 1 83 ? -35.386 -23.225 -1.080 1.00 86.38 83 SER A N 1
ATOM 636 C CA . SER A 1 83 ? -34.285 -22.757 -0.240 1.00 86.38 83 SER A CA 1
ATOM 637 C C . SER A 1 83 ? -33.195 -22.155 -1.116 1.00 86.38 83 SER A C 1
ATOM 639 O O . SER A 1 83 ? -32.882 -22.721 -2.163 1.00 86.38 83 SER A O 1
ATOM 641 N N . LYS A 1 84 ? -32.586 -21.065 -0.648 1.00 79.69 84 LYS A N 1
ATOM 642 C CA . LYS A 1 84 ? -31.441 -20.443 -1.313 1.00 79.69 84 LYS A CA 1
ATOM 643 C C . LYS A 1 84 ? -30.149 -21.262 -1.268 1.00 79.69 84 LYS A C 1
ATOM 645 O O . LYS A 1 84 ? -29.298 -21.100 -2.135 1.00 79.69 84 LYS A O 1
ATOM 650 N N . ASN A 1 85 ? -30.008 -22.134 -0.270 1.00 84.19 85 ASN A N 1
ATOM 651 C CA . ASN A 1 85 ? -28.783 -22.906 -0.071 1.00 84.19 85 ASN A CA 1
ATOM 652 C C . ASN A 1 85 ? -28.815 -24.215 -0.870 1.00 84.19 85 ASN A C 1
ATOM 654 O O . ASN A 1 85 ? -29.826 -24.934 -0.857 1.00 84.19 85 ASN A O 1
ATOM 658 N N . ALA A 1 86 ? -27.689 -24.555 -1.488 1.00 88.75 86 ALA A N 1
ATOM 659 C CA . ALA A 1 86 ? -27.482 -25.787 -2.238 1.00 88.75 86 ALA A CA 1
ATOM 660 C C . ALA A 1 86 ? -26.114 -26.409 -1.914 1.00 88.75 86 ALA A C 1
ATOM 662 O O . ALA A 1 86 ? -25.255 -25.764 -1.323 1.00 88.75 86 ALA A O 1
ATOM 663 N N . ASN A 1 87 ? -25.924 -27.683 -2.260 1.00 88.69 87 ASN A N 1
ATOM 664 C CA . ASN A 1 87 ? -24.635 -28.363 -2.134 1.00 88.69 87 ASN A CA 1
ATOM 665 C C . ASN A 1 87 ? -24.362 -29.180 -3.398 1.00 88.69 87 ASN A C 1
ATOM 667 O O . ASN A 1 87 ? -25.291 -29.797 -3.927 1.00 88.69 87 ASN A O 1
ATOM 671 N N . TYR A 1 88 ? -23.107 -29.225 -3.840 1.00 90.31 88 TYR A N 1
ATOM 672 C CA . TYR A 1 88 ? -22.694 -29.972 -5.028 1.00 90.31 88 TYR A CA 1
ATOM 673 C C . TYR A 1 88 ? -21.294 -30.587 -4.863 1.00 90.31 88 TYR A C 1
ATOM 675 O O . TYR A 1 88 ? -20.495 -30.116 -4.058 1.00 90.31 88 TYR A O 1
ATOM 683 N N . PHE A 1 89 ? -21.012 -31.661 -5.612 1.00 89.81 89 PHE A N 1
ATOM 684 C CA . PHE A 1 89 ? -19.728 -32.373 -5.595 1.00 89.81 89 PHE A CA 1
ATOM 685 C C . PHE A 1 89 ? -19.119 -32.413 -6.994 1.00 89.81 89 PHE A C 1
ATOM 687 O O . PHE A 1 89 ? -19.668 -33.049 -7.900 1.00 89.81 89 PHE A O 1
ATOM 694 N N . TYR A 1 90 ? -17.933 -31.835 -7.141 1.00 87.75 90 TYR A N 1
ATOM 695 C CA . TYR A 1 90 ? -17.181 -31.872 -8.389 1.00 87.75 90 TYR A CA 1
ATOM 696 C C . TYR A 1 90 ? -16.258 -33.090 -8.445 1.00 87.75 90 TYR A C 1
ATOM 698 O O . TYR A 1 90 ? -15.542 -33.395 -7.491 1.00 87.75 90 TYR A O 1
ATOM 706 N N . LYS A 1 91 ? -16.284 -33.818 -9.567 1.00 88.56 91 LYS A N 1
ATOM 707 C CA . LYS A 1 91 ? -15.528 -35.075 -9.753 1.00 88.56 91 LYS A CA 1
ATOM 708 C C . LYS A 1 91 ? -14.211 -34.904 -10.507 1.00 88.56 91 LYS A C 1
ATOM 710 O O . LYS A 1 91 ? -13.400 -35.826 -10.515 1.00 88.56 91 LYS A O 1
ATOM 715 N N . SER A 1 92 ? -14.027 -33.759 -11.144 1.00 83.81 92 SER A N 1
ATOM 716 C CA . SER A 1 92 ? -12.846 -33.396 -11.919 1.00 83.81 92 SER A CA 1
ATOM 717 C C . SER A 1 92 ? -12.420 -31.992 -11.535 1.00 83.81 92 SER A C 1
ATOM 719 O O . SER A 1 92 ? -13.267 -31.151 -11.228 1.00 83.81 92 SER A O 1
ATOM 721 N N . GLU A 1 93 ? -11.114 -31.763 -11.541 1.00 85.00 93 GLU A N 1
ATOM 722 C CA . GLU A 1 93 ? -10.556 -30.424 -11.422 1.00 85.00 93 GLU A CA 1
ATOM 723 C C . GLU A 1 93 ? -10.960 -29.553 -12.618 1.00 85.00 93 GLU A C 1
ATOM 725 O O . GLU A 1 93 ? -11.384 -30.069 -13.657 1.00 85.00 93 GLU A O 1
ATOM 730 N N . GLY A 1 94 ? -10.849 -28.242 -12.452 1.00 85.62 94 GLY A N 1
ATOM 731 C CA . GLY A 1 94 ? -11.167 -27.261 -13.482 1.00 85.62 94 GLY A CA 1
ATOM 732 C C . GLY A 1 94 ? -12.048 -26.131 -12.968 1.00 85.62 94 GLY A C 1
ATOM 733 O O . GLY A 1 94 ? -12.506 -26.146 -11.824 1.00 85.62 94 GLY A O 1
ATOM 734 N N . ASN A 1 95 ? -12.276 -25.155 -13.841 1.00 82.56 95 ASN A N 1
ATOM 735 C CA . ASN A 1 95 ? -13.139 -24.011 -13.576 1.00 82.56 95 ASN A CA 1
ATOM 736 C C . ASN A 1 95 ? -14.545 -24.295 -14.111 1.00 82.56 95 ASN A C 1
ATOM 738 O O . ASN A 1 95 ? -14.697 -24.739 -15.251 1.00 82.56 95 ASN A O 1
ATOM 742 N N . TYR A 1 96 ? -15.557 -24.042 -13.290 1.00 84.88 96 TYR A N 1
ATOM 743 C CA . TYR A 1 96 ? -16.963 -24.238 -13.623 1.00 84.88 96 TYR A CA 1
ATOM 744 C C . TYR A 1 96 ? -17.707 -22.912 -13.508 1.00 84.88 96 TYR A C 1
ATOM 746 O O . TYR A 1 96 ? -17.602 -22.221 -12.496 1.00 84.88 96 TYR A O 1
ATOM 754 N N . GLU A 1 97 ? -18.486 -22.588 -14.539 1.00 87.56 97 GLU A N 1
ATOM 755 C CA . GLU A 1 97 ? -19.407 -21.456 -14.527 1.00 87.56 97 GLU A CA 1
ATOM 756 C C . GLU A 1 97 ? -20.734 -21.911 -13.910 1.00 87.56 97 GLU A C 1
ATOM 758 O O . GLU A 1 97 ? -21.547 -22.568 -14.562 1.00 87.56 97 GLU A O 1
ATOM 763 N N . VAL A 1 98 ? -20.942 -21.597 -12.634 1.00 90.25 98 VAL A N 1
ATOM 764 C CA . VAL A 1 98 ? -22.156 -21.972 -11.911 1.00 90.25 98 VAL A CA 1
ATOM 765 C C . VAL A 1 98 ? -23.205 -20.892 -12.092 1.00 90.25 98 VAL A C 1
ATOM 767 O O . VAL A 1 98 ? -22.994 -19.741 -11.720 1.00 90.25 98 VAL A O 1
ATOM 770 N N . LYS A 1 99 ? -24.376 -21.259 -12.604 1.00 92.44 99 LYS A N 1
ATOM 771 C CA . LYS A 1 99 ? -25.473 -20.326 -12.853 1.00 92.44 99 LYS A CA 1
ATOM 772 C C . LYS A 1 99 ? -26.617 -20.535 -11.872 1.00 92.44 99 LYS A C 1
ATOM 774 O O . LYS A 1 99 ? -27.238 -21.599 -11.856 1.00 92.44 99 LYS A O 1
ATOM 779 N N . LEU A 1 100 ? -26.964 -19.490 -11.126 1.00 93.62 100 LEU A N 1
ATOM 780 C CA . LEU A 1 100 ? -28.175 -19.433 -10.312 1.00 93.62 100 LEU A CA 1
ATOM 781 C C . LEU A 1 100 ? -29.287 -18.712 -11.074 1.00 93.62 100 LEU A C 1
ATOM 783 O O . LEU A 1 100 ? -29.136 -17.563 -11.463 1.00 93.62 100 LEU A O 1
ATOM 787 N N . ILE A 1 101 ? -30.445 -19.344 -11.217 1.00 95.19 101 ILE A N 1
ATOM 788 C CA . ILE A 1 101 ? -31.670 -18.771 -11.772 1.00 95.19 101 ILE A CA 1
ATOM 789 C C . ILE A 1 101 ? -32.717 -18.681 -10.665 1.00 95.19 101 ILE A C 1
ATOM 791 O O . ILE A 1 101 ? -33.016 -19.658 -9.979 1.00 95.19 101 ILE A O 1
ATOM 795 N N . VAL A 1 102 ? -33.325 -17.511 -10.509 1.00 92.94 102 VAL A N 1
ATOM 796 C CA . VAL A 1 102 ? -34.327 -17.250 -9.475 1.00 92.94 102 VAL A CA 1
ATOM 797 C C . VAL A 1 102 ? -35.652 -16.860 -10.105 1.00 92.94 102 VAL A C 1
ATOM 799 O O . VAL A 1 102 ? -35.686 -16.086 -11.059 1.00 92.94 102 VAL A O 1
ATOM 802 N N . THR A 1 103 ? -36.754 -17.393 -9.567 1.00 93.75 103 THR A N 1
ATOM 803 C CA . THR A 1 103 ? -38.129 -17.073 -9.983 1.00 93.75 103 THR A CA 1
ATOM 804 C C . THR A 1 103 ? -38.909 -16.414 -8.845 1.00 93.75 103 THR A C 1
ATOM 806 O O . THR A 1 103 ? -38.914 -16.934 -7.724 1.00 93.75 103 THR A O 1
ATOM 809 N N . ASN A 1 104 ? -39.612 -15.313 -9.124 1.00 93.25 104 ASN A N 1
ATOM 810 C CA . ASN A 1 104 ? -40.504 -14.653 -8.161 1.00 93.25 104 ASN A CA 1
ATOM 811 C C . ASN A 1 104 ? -41.972 -15.114 -8.299 1.00 93.25 104 ASN A C 1
ATOM 813 O O . ASN A 1 104 ? -42.336 -15.881 -9.192 1.00 93.25 104 ASN A O 1
ATOM 817 N N . SER A 1 105 ? -42.840 -14.638 -7.407 1.00 94.62 105 SER A N 1
ATOM 818 C CA . SER A 1 105 ? -44.271 -14.966 -7.368 1.00 94.62 105 SER A CA 1
ATOM 819 C C . SER A 1 105 ? -45.069 -14.486 -8.586 1.00 94.62 105 SER A C 1
ATOM 821 O O . SER A 1 105 ? -46.194 -14.943 -8.785 1.00 94.62 105 SER A O 1
ATOM 823 N N . ASN A 1 106 ? -44.497 -13.595 -9.400 1.00 89.44 106 ASN A N 1
ATOM 824 C CA . ASN A 1 106 ? -45.071 -13.122 -10.660 1.00 89.44 106 ASN A CA 1
ATOM 825 C C . ASN A 1 106 ? -44.655 -14.007 -11.855 1.00 89.44 106 ASN A C 1
ATOM 827 O O . ASN A 1 106 ? -45.029 -13.717 -12.990 1.00 89.44 106 ASN A O 1
ATOM 831 N N . ASN A 1 107 ? -43.935 -15.110 -11.601 1.00 89.50 107 ASN A N 1
ATOM 832 C CA . ASN A 1 107 ? -43.300 -15.992 -12.590 1.00 89.50 107 ASN A CA 1
ATOM 833 C C . ASN A 1 107 ? -42.232 -15.302 -13.452 1.00 89.50 107 ASN A C 1
ATOM 835 O O . ASN A 1 107 ? -41.916 -15.775 -14.545 1.00 89.50 107 ASN A O 1
ATOM 839 N N . GLU A 1 108 ? -41.666 -14.200 -12.974 1.00 87.19 108 GLU A N 1
ATOM 840 C CA . GLU A 1 108 ? -40.527 -13.555 -13.616 1.00 87.19 108 GLU A CA 1
ATOM 841 C C . GLU A 1 108 ? -39.241 -14.251 -13.176 1.00 87.19 108 GLU A C 1
ATOM 843 O O . GLU A 1 108 ? -39.174 -14.804 -12.076 1.00 87.19 108 GLU A O 1
ATOM 848 N N . THR A 1 109 ? -38.218 -14.220 -14.031 1.00 89.75 109 THR A N 1
ATOM 849 C CA . THR A 1 109 ? -36.929 -14.860 -13.754 1.00 89.75 109 THR A CA 1
ATOM 850 C C . THR A 1 109 ? -35.763 -13.927 -14.020 1.00 89.75 109 THR A C 1
ATOM 852 O O . THR A 1 109 ? -35.750 -13.224 -15.034 1.00 89.75 109 THR A O 1
ATOM 855 N N . ASN A 1 110 ? -34.740 -13.997 -13.176 1.00 85.06 110 ASN A N 1
ATOM 856 C CA . ASN A 1 110 ? -33.412 -13.480 -13.487 1.00 85.06 110 ASN A CA 1
ATOM 857 C C . ASN A 1 110 ? -32.348 -14.487 -13.030 1.00 85.06 110 ASN A C 1
ATOM 859 O O . ASN A 1 110 ? -32.685 -15.487 -12.397 1.00 85.06 110 ASN A O 1
ATOM 863 N N . PHE A 1 111 ? -31.095 -14.269 -13.406 1.00 90.56 111 PHE A N 1
ATOM 864 C CA . PHE A 1 111 ? -30.001 -15.161 -13.063 1.00 90.56 111 PHE A CA 1
ATOM 865 C C . PHE A 1 111 ? -28.742 -14.381 -12.723 1.00 90.56 111 PHE A C 1
ATOM 867 O O . PHE A 1 111 ? -28.622 -13.220 -13.116 1.00 90.56 111 PHE A O 1
ATOM 874 N N . ASP A 1 112 ? -27.825 -15.077 -12.069 1.00 76.00 112 ASP A N 1
ATOM 875 C CA . ASP A 1 112 ? -26.453 -14.656 -11.850 1.00 76.00 112 ASP A CA 1
ATOM 876 C C . ASP A 1 112 ? -25.492 -15.843 -12.009 1.00 76.00 112 ASP A C 1
ATOM 878 O O . ASP A 1 112 ? -25.937 -16.997 -12.072 1.00 76.00 112 ASP A O 1
ATOM 882 N N . ILE A 1 113 ? -24.203 -15.551 -12.162 1.00 77.25 113 ILE A N 1
ATOM 883 C CA . ILE A 1 113 ? -23.148 -16.523 -12.434 1.00 77.25 113 ILE A CA 1
ATOM 884 C C . ILE A 1 113 ? -22.006 -16.336 -11.434 1.00 77.25 113 ILE A C 1
ATOM 886 O O . ILE A 1 113 ? -21.493 -15.235 -11.285 1.00 77.25 113 ILE A O 1
ATOM 890 N N . VAL A 1 114 ? -21.551 -17.441 -10.846 1.00 76.38 114 VAL A N 1
ATOM 891 C CA . VAL A 1 114 ? -20.370 -17.513 -9.980 1.00 76.38 114 VAL A CA 1
ATOM 892 C C . VAL A 1 114 ? -19.353 -18.497 -10.553 1.00 76.38 114 VAL A C 1
ATOM 894 O O . VAL A 1 114 ? -19.720 -19.530 -11.117 1.00 76.38 114 VAL A O 1
ATOM 897 N N . GLN A 1 115 ? -18.063 -18.189 -10.427 1.00 75.06 115 GLN A N 1
ATOM 898 C CA . GLN A 1 115 ? -16.991 -19.090 -10.853 1.00 75.06 115 GLN A CA 1
ATOM 899 C C . GLN A 1 115 ? -16.613 -20.043 -9.718 1.00 75.06 115 GLN A C 1
ATOM 901 O O . GLN A 1 115 ? -16.449 -19.633 -8.571 1.00 75.06 115 GLN A O 1
ATOM 906 N N . VAL A 1 116 ? -16.442 -21.325 -10.032 1.00 79.69 116 VAL A N 1
ATOM 907 C CA . VAL A 1 116 ? -15.963 -22.325 -9.072 1.00 79.69 116 VAL A CA 1
ATOM 908 C C . VAL A 1 116 ? -14.695 -22.969 -9.590 1.00 79.69 116 VAL A C 1
ATOM 910 O O . VAL A 1 116 ? -14.714 -23.635 -10.623 1.00 79.69 116 VAL A O 1
ATOM 913 N N . GLN A 1 117 ? -13.607 -22.824 -8.841 1.00 78.19 117 GLN A N 1
ATOM 914 C CA . GLN A 1 117 ? -12.349 -23.499 -9.126 1.00 78.19 117 GLN A CA 1
ATOM 915 C C . GLN A 1 117 ? -12.263 -24.788 -8.309 1.00 78.19 117 GLN A C 1
ATOM 917 O O . GLN A 1 117 ? -12.209 -24.773 -7.078 1.00 78.19 117 GLN A O 1
ATOM 922 N N . VAL A 1 118 ? -12.213 -25.926 -8.997 1.00 78.50 118 VAL A N 1
ATOM 923 C CA . VAL A 1 118 ? -12.057 -27.242 -8.375 1.00 78.50 118 VAL A CA 1
ATOM 924 C C . VAL A 1 118 ? -10.606 -27.679 -8.519 1.00 78.50 118 VAL A C 1
ATOM 926 O O . VAL A 1 118 ? -10.145 -27.956 -9.623 1.00 78.50 118 VAL A O 1
ATOM 929 N N . LYS A 1 119 ? -9.889 -27.764 -7.400 1.00 70.25 119 LYS A N 1
ATOM 930 C CA . LYS A 1 119 ? -8.487 -28.199 -7.324 1.00 70.25 119 LYS A CA 1
ATOM 931 C C . LYS A 1 119 ? -8.382 -29.728 -7.132 1.00 70.25 119 LYS A C 1
ATOM 933 O O . LYS A 1 119 ? -9.300 -30.329 -6.554 1.00 70.25 119 LYS A O 1
ATOM 938 N N . PRO A 1 120 ? -7.296 -30.396 -7.574 1.00 70.00 120 PRO A N 1
ATOM 939 C CA . PRO A 1 120 ? -7.124 -31.841 -7.421 1.00 70.00 120 PRO A CA 1
ATOM 940 C C . PRO A 1 120 ? -7.187 -32.300 -5.959 1.00 70.00 120 PRO A C 1
ATOM 942 O O . PRO A 1 120 ? -6.613 -31.703 -5.050 1.00 70.00 120 PRO A O 1
ATOM 945 N N . GLY A 1 121 ? -7.888 -33.410 -5.725 1.00 54.56 121 GLY A N 1
ATOM 946 C CA . GLY A 1 121 ? -8.036 -34.004 -4.400 1.00 54.56 121 GLY A CA 1
ATOM 947 C C . GLY A 1 121 ? -6.988 -35.083 -4.131 1.00 54.56 121 GLY A C 1
ATOM 948 O O . GLY A 1 121 ? -7.159 -36.220 -4.570 1.00 54.56 121 GLY A O 1
ATOM 949 N N . GLY A 1 122 ? -5.952 -34.766 -3.343 1.00 34.72 122 GLY A N 1
ATOM 950 C CA . GLY A 1 122 ? -5.214 -35.783 -2.584 1.00 34.72 122 GLY A CA 1
ATOM 951 C C . GLY A 1 122 ? -3.731 -35.521 -2.303 1.00 34.72 122 GLY A C 1
ATOM 952 O O . GLY A 1 122 ? -2.893 -35.696 -3.179 1.00 34.72 122 GLY A O 1
ATOM 953 N N . ARG A 1 123 ? -3.391 -35.324 -1.022 1.00 28.59 123 ARG A N 1
ATOM 954 C CA . ARG A 1 123 ? -2.701 -36.302 -0.148 1.00 28.59 123 ARG A CA 1
ATOM 955 C C . ARG A 1 123 ? -2.631 -35.740 1.273 1.00 28.59 123 ARG A C 1
ATOM 957 O O . ARG A 1 123 ? -2.390 -34.556 1.461 1.00 28.59 123 ARG A O 1
ATOM 964 N N . GLU A 1 124 ? -2.857 -36.608 2.259 1.00 30.75 124 GLU A N 1
ATOM 965 C CA . GLU A 1 124 ? -2.690 -36.306 3.683 1.00 30.75 124 GLU A CA 1
ATOM 966 C C . GLU A 1 124 ? -1.373 -35.565 3.936 1.00 30.75 124 GLU A C 1
ATOM 968 O O . GLU A 1 124 ? -0.300 -36.032 3.538 1.00 30.75 124 GLU A O 1
ATOM 973 N N . GLN A 1 125 ? -1.474 -34.422 4.616 1.00 24.98 125 GLN A N 1
ATOM 974 C CA . GLN A 1 125 ? -0.342 -33.646 5.098 1.00 24.98 125 GLN A CA 1
ATOM 975 C C . GLN A 1 125 ? 0.584 -34.555 5.917 1.00 24.98 125 GLN A C 1
ATOM 977 O O . GLN A 1 125 ? 0.302 -34.923 7.061 1.00 24.98 125 GLN A O 1
ATOM 982 N N . LYS A 1 126 ? 1.726 -34.930 5.337 1.00 26.61 126 LYS A N 1
ATOM 983 C CA . LYS A 1 126 ? 2.844 -35.439 6.124 1.00 26.61 126 LYS A CA 1
ATOM 984 C C . LYS A 1 126 ? 3.399 -34.268 6.923 1.00 26.61 126 LYS A C 1
ATOM 986 O O . LYS A 1 126 ? 4.059 -33.401 6.372 1.00 26.61 126 LYS A O 1
ATOM 991 N N . ASN A 1 127 ? 3.122 -34.302 8.224 1.00 29.25 127 ASN A N 1
ATOM 992 C CA . ASN A 1 127 ? 3.726 -33.484 9.270 1.00 29.25 127 ASN A CA 1
ATOM 993 C C . ASN A 1 127 ? 5.213 -33.180 9.004 1.00 29.25 127 ASN A C 1
ATOM 995 O O . ASN A 1 127 ? 6.077 -34.002 9.318 1.00 29.25 127 ASN A O 1
ATOM 999 N N . VAL A 1 128 ? 5.511 -31.975 8.523 1.00 25.08 128 VAL A N 1
ATOM 1000 C CA . VAL A 1 128 ? 6.813 -31.338 8.724 1.00 25.08 128 VAL A CA 1
ATOM 1001 C C . VAL A 1 128 ? 6.653 -30.412 9.922 1.00 25.08 128 VAL A C 1
ATOM 1003 O O . VAL A 1 128 ? 6.318 -29.242 9.805 1.00 25.08 128 VAL A O 1
ATOM 1006 N N . LYS A 1 129 ? 6.869 -30.968 11.119 1.00 29.17 129 LYS A N 1
ATOM 1007 C CA . LYS A 1 129 ? 7.246 -30.159 12.279 1.00 29.17 129 LYS A CA 1
ATOM 1008 C C . LYS A 1 129 ? 8.675 -29.684 12.040 1.00 29.17 129 LYS A C 1
ATOM 1010 O O . LYS A 1 129 ? 9.615 -30.366 12.448 1.00 29.17 129 LYS A O 1
ATOM 1015 N N . GLN A 1 130 ? 8.837 -28.550 11.366 1.00 27.78 130 GLN A N 1
ATOM 1016 C CA . GLN A 1 130 ? 10.050 -27.765 11.534 1.00 27.78 130 GLN A CA 1
ATOM 1017 C C . GLN A 1 130 ? 9.921 -26.997 12.850 1.00 27.78 130 GLN A C 1
ATOM 1019 O O . GLN A 1 130 ? 8.847 -26.559 13.254 1.00 27.78 130 GLN A O 1
ATOM 1024 N N . GLN A 1 131 ? 11.013 -26.999 13.592 1.00 26.66 131 GLN A N 1
ATOM 1025 C CA . GLN A 1 131 ? 11.076 -26.794 15.025 1.00 26.66 131 GLN A CA 1
ATOM 1026 C C . GLN A 1 131 ? 10.962 -25.306 15.398 1.00 26.66 131 GLN A C 1
ATOM 1028 O O . GLN A 1 131 ? 11.898 -24.735 15.941 1.00 26.66 131 GLN A O 1
ATOM 1033 N N . LEU A 1 132 ? 9.797 -24.695 15.182 1.00 27.53 132 LEU A N 1
ATOM 1034 C CA . LEU A 1 132 ? 9.314 -23.679 16.111 1.00 27.53 132 LEU A CA 1
ATOM 1035 C C . LEU A 1 132 ? 8.930 -24.444 17.373 1.00 27.53 132 LEU A C 1
ATOM 1037 O O . LEU A 1 132 ? 8.079 -25.339 17.348 1.00 27.53 132 LEU A O 1
ATOM 1041 N N . GLY A 1 133 ? 9.645 -24.177 18.467 1.00 23.02 133 GLY A N 1
ATOM 1042 C CA . GLY A 1 133 ? 9.255 -24.693 19.771 1.00 23.02 133 GLY A CA 1
ATOM 1043 C C . GLY A 1 133 ? 7.763 -24.447 19.953 1.00 23.02 133 GLY A C 1
ATOM 1044 O O . GLY A 1 133 ? 7.252 -23.428 19.500 1.00 23.02 133 GLY A O 1
ATOM 1045 N N . SER A 1 134 ? 7.060 -25.391 20.572 1.00 24.88 134 SER A N 1
ATOM 1046 C CA . SER A 1 134 ? 5.709 -25.156 21.059 1.00 24.88 134 SER A CA 1
ATOM 1047 C C . SER A 1 134 ? 5.765 -24.000 22.058 1.00 24.88 134 SER A C 1
ATOM 1049 O O . SER A 1 134 ? 5.875 -24.209 23.266 1.00 24.88 134 SER A O 1
ATOM 1051 N N . VAL A 1 135 ? 5.758 -22.777 21.541 1.00 25.72 135 VAL A N 1
ATOM 1052 C CA . VAL A 1 135 ? 5.302 -21.608 22.249 1.00 25.72 135 VAL A CA 1
ATOM 1053 C C . VAL A 1 135 ? 3.828 -21.901 22.388 1.00 25.72 135 VAL A C 1
ATOM 1055 O O . VAL A 1 135 ? 3.061 -21.856 21.430 1.00 25.72 135 VAL A O 1
ATOM 1058 N N . THR A 1 136 ? 3.447 -22.339 23.579 1.00 21.92 136 THR A N 1
ATOM 1059 C CA . THR A 1 136 ? 2.096 -22.101 24.051 1.00 21.92 136 THR A CA 1
ATOM 1060 C C . THR A 1 136 ? 1.850 -20.624 23.767 1.00 21.92 136 THR A C 1
ATOM 1062 O O . THR A 1 136 ? 2.468 -19.791 24.432 1.00 21.92 136 THR A O 1
ATOM 1065 N N . LEU A 1 137 ? 1.055 -20.307 22.733 1.00 27.91 137 LEU A N 1
ATOM 1066 C CA . LEU A 1 137 ? 0.535 -18.957 22.532 1.00 27.91 137 LEU A CA 1
ATOM 1067 C C . LEU A 1 137 ? 0.090 -18.507 23.922 1.00 27.91 137 LEU A C 1
ATOM 1069 O O . LEU A 1 137 ? -0.632 -19.284 24.566 1.00 27.91 137 LEU A O 1
ATOM 1073 N N . PRO A 1 138 ? 0.568 -17.369 24.458 1.00 30.14 138 PRO A N 1
ATOM 1074 C CA . PRO A 1 138 ? -0.031 -16.856 25.670 1.00 30.14 138 PRO A CA 1
ATOM 1075 C C . PRO A 1 138 ? -1.511 -16.774 25.336 1.00 30.14 138 PRO A C 1
ATOM 1077 O O . PRO A 1 138 ? -1.903 -16.090 24.395 1.00 30.14 138 PRO A O 1
ATOM 1080 N N . THR A 1 139 ? -2.310 -17.599 26.011 1.00 36.38 139 THR A N 1
ATOM 1081 C CA . THR A 1 139 ? -3.760 -17.495 25.972 1.00 36.38 139 THR A CA 1
ATOM 1082 C C . THR A 1 139 ? -4.031 -16.016 26.160 1.00 36.38 139 THR A C 1
ATOM 1084 O O . THR A 1 139 ? -3.634 -15.491 27.207 1.00 36.38 139 THR A O 1
ATOM 1087 N N . GLY A 1 140 ? -4.533 -15.357 25.105 1.00 43.25 140 GLY A N 1
ATOM 1088 C CA . GLY A 1 140 ? -4.697 -13.909 25.064 1.00 43.25 140 GLY A CA 1
ATOM 1089 C C . GLY A 1 140 ? -5.290 -13.454 26.384 1.00 43.25 140 GLY A C 1
ATOM 1090 O O . GLY A 1 140 ? -6.127 -14.163 26.955 1.00 43.25 140 GLY A O 1
ATOM 1091 N N . ARG A 1 141 ? -4.766 -12.354 26.926 1.00 50.31 141 ARG A N 1
ATOM 1092 C CA . ARG A 1 141 ? -5.217 -11.832 28.213 1.00 50.31 141 ARG A CA 1
ATOM 1093 C C . ARG A 1 141 ? -6.742 -11.713 28.114 1.00 50.31 141 ARG A C 1
ATOM 1095 O O . ARG A 1 141 ? -7.256 -11.066 27.206 1.00 50.31 141 ARG A O 1
ATOM 1102 N N . ALA A 1 142 ? -7.443 -12.521 28.908 1.00 54.88 142 ALA A N 1
ATOM 1103 C CA . ALA A 1 142 ? -8.892 -12.611 28.825 1.00 54.88 142 ALA A CA 1
ATOM 1104 C C . ALA A 1 142 ? -9.469 -11.270 29.262 1.00 54.88 142 ALA A C 1
ATOM 1106 O O . ALA A 1 142 ? -8.927 -10.694 30.206 1.00 54.88 142 ALA A O 1
ATOM 1107 N N . ALA A 1 143 ? -10.539 -10.836 28.593 1.00 59.09 143 ALA A N 1
ATOM 1108 C CA . ALA A 1 143 ? -11.202 -9.572 28.873 1.00 59.09 143 ALA A CA 1
ATOM 1109 C C . ALA A 1 143 ? -11.322 -9.318 30.376 1.00 59.09 143 ALA A C 1
ATOM 1111 O O . ALA A 1 143 ? -11.878 -10.154 31.105 1.00 59.09 143 ALA A O 1
ATOM 1112 N N . ASP A 1 144 ? -10.779 -8.195 30.836 1.00 53.44 144 ASP A N 1
ATOM 1113 C CA . ASP A 1 144 ? -10.894 -7.792 32.234 1.00 53.44 144 ASP A CA 1
ATOM 1114 C C . ASP A 1 144 ? -12.173 -6.974 32.500 1.00 53.44 144 ASP A C 1
ATOM 1116 O O . ASP A 1 144 ? -12.552 -6.772 33.659 1.00 53.44 144 ASP A O 1
ATOM 1120 N N . GLY A 1 145 ? -12.901 -6.629 31.428 1.00 50.22 145 GLY A N 1
ATOM 1121 C CA . GLY A 1 145 ? -14.150 -5.879 31.452 1.00 50.22 145 GLY A CA 1
ATOM 1122 C C . GLY A 1 145 ? -13.951 -4.364 31.394 1.00 50.22 145 GLY A C 1
ATOM 1123 O O . GLY A 1 145 ? -14.950 -3.644 31.468 1.00 50.22 145 GLY A O 1
ATOM 1124 N N . ILE A 1 146 ? -12.707 -3.887 31.282 1.00 56.62 146 ILE A N 1
ATOM 1125 C CA . ILE A 1 146 ? -12.334 -2.483 31.117 1.00 56.62 146 ILE A CA 1
ATOM 1126 C C . ILE A 1 146 ? -11.829 -2.294 29.689 1.00 56.62 146 ILE A C 1
ATOM 1128 O O . ILE A 1 146 ? -10.753 -2.741 29.321 1.00 56.62 146 ILE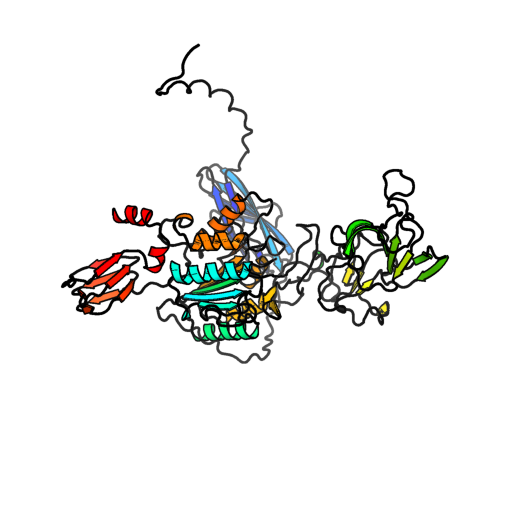 A O 1
ATOM 1132 N N . ASN A 1 147 ? -12.587 -1.557 28.886 1.00 63.00 147 ASN A N 1
ATOM 1133 C CA . ASN A 1 147 ? -12.237 -1.332 27.491 1.00 63.00 147 ASN A CA 1
ATOM 1134 C C . ASN A 1 147 ? -11.291 -0.128 27.356 1.00 63.00 147 ASN A C 1
ATOM 1136 O O . ASN A 1 147 ? -11.729 1.020 27.486 1.00 63.00 147 ASN A O 1
ATOM 1140 N N . ASN A 1 148 ? -10.002 -0.374 27.110 1.00 71.62 148 ASN A N 1
ATOM 1141 C CA . ASN A 1 148 ? -9.004 0.671 26.903 1.00 71.62 148 ASN A CA 1
ATOM 1142 C C . ASN A 1 148 ? -8.820 0.973 25.410 1.00 71.62 148 ASN A C 1
ATOM 1144 O O . ASN A 1 148 ? -8.616 0.086 24.581 1.00 71.62 148 ASN A O 1
ATOM 1148 N N . GLY A 1 149 ? -8.821 2.263 25.071 1.00 82.94 149 GLY A N 1
ATOM 1149 C CA . GLY A 1 149 ? -8.349 2.738 23.774 1.00 82.94 149 GLY A CA 1
ATOM 1150 C C . GLY A 1 149 ? -6.830 2.908 23.783 1.00 82.94 149 GLY A C 1
ATOM 1151 O O . GLY A 1 149 ? -6.269 3.514 24.702 1.00 82.94 149 GLY A O 1
ATOM 1152 N N . ARG A 1 150 ? -6.150 2.390 22.761 1.00 89.94 150 ARG A N 1
ATOM 1153 C CA . ARG A 1 150 ? -4.736 2.679 22.477 1.00 89.94 150 ARG A CA 1
ATOM 1154 C C . ARG A 1 150 ? -4.604 3.153 21.043 1.00 89.94 150 ARG A C 1
ATOM 1156 O O . ARG A 1 150 ? -5.178 2.539 20.150 1.00 89.94 150 ARG A O 1
ATOM 1163 N N . ALA A 1 151 ? -3.856 4.225 20.826 1.00 95.69 151 ALA A N 1
ATOM 1164 C CA . ALA A 1 151 ? -3.595 4.774 19.507 1.00 95.69 151 ALA A CA 1
ATOM 1165 C C . ALA A 1 151 ? -2.101 4.715 19.185 1.00 95.69 151 ALA A C 1
ATOM 1167 O O . ALA A 1 151 ? -1.271 5.050 20.027 1.00 95.69 151 ALA A O 1
ATOM 1168 N N . VAL A 1 152 ? -1.764 4.323 17.961 1.00 98.25 152 VAL A N 1
ATOM 1169 C CA . VAL A 1 152 ? -0.411 4.389 17.409 1.00 98.25 152 VAL A CA 1
ATOM 1170 C C . VAL A 1 152 ? -0.467 5.261 16.164 1.00 98.25 152 VAL A C 1
ATOM 1172 O O . VAL A 1 152 ? -1.103 4.891 15.179 1.00 98.25 152 VAL A O 1
ATOM 1175 N N . LEU A 1 153 ? 0.169 6.429 16.225 1.00 98.62 153 LEU A N 1
ATOM 1176 C CA . LEU A 1 153 ? 0.278 7.355 15.101 1.00 98.62 153 LEU A CA 1
ATOM 1177 C C . LEU A 1 153 ? 1.686 7.243 14.518 1.00 98.62 153 LEU A C 1
ATOM 1179 O O . LEU A 1 153 ? 2.666 7.429 15.241 1.00 98.62 153 LEU A O 1
ATOM 1183 N N . ILE A 1 154 ? 1.787 6.925 13.232 1.00 98.62 154 ILE A N 1
ATOM 1184 C CA . ILE A 1 154 ? 3.046 6.658 12.540 1.00 98.62 154 ILE A CA 1
ATOM 1185 C C . ILE A 1 154 ? 3.165 7.625 11.363 1.00 98.62 154 ILE A C 1
ATOM 1187 O O . ILE A 1 154 ? 2.341 7.607 10.453 1.00 98.62 154 ILE A O 1
ATOM 1191 N N . ASN A 1 155 ? 4.218 8.436 11.372 1.00 97.31 155 ASN A N 1
ATOM 1192 C CA . ASN A 1 155 ? 4.628 9.237 10.225 1.00 97.31 155 ASN A CA 1
ATOM 1193 C C . ASN A 1 155 ? 6.102 8.968 9.916 1.00 97.31 155 ASN A C 1
ATOM 1195 O O . ASN A 1 155 ? 6.970 9.237 10.751 1.00 97.31 155 ASN A O 1
ATOM 1199 N N . GLY A 1 156 ? 6.394 8.428 8.733 1.00 93.06 156 GLY A N 1
ATOM 1200 C CA . GLY A 1 156 ? 7.764 8.170 8.281 1.00 93.06 156 GLY A CA 1
ATOM 1201 C C . GLY A 1 156 ? 8.488 9.414 7.749 1.00 93.06 156 GLY A C 1
ATOM 1202 O O . GLY A 1 156 ? 9.722 9.503 7.836 1.00 93.06 156 GLY A O 1
ATOM 1203 N N . GLY A 1 157 ? 7.725 10.404 7.284 1.00 88.12 157 GLY A N 1
ATOM 1204 C CA . GLY A 1 157 ? 8.187 11.499 6.442 1.00 88.12 157 GLY A CA 1
ATOM 1205 C C . GLY A 1 157 ? 8.602 12.739 7.223 1.00 88.12 157 GLY A C 1
ATOM 1206 O O . GLY A 1 157 ? 8.179 12.984 8.358 1.00 88.12 157 GLY A O 1
ATOM 1207 N N . TYR A 1 158 ? 9.455 13.555 6.604 1.00 90.94 158 TYR A N 1
ATOM 1208 C CA . TYR A 1 158 ? 9.880 14.845 7.165 1.00 90.94 158 TYR A CA 1
ATOM 1209 C C . TYR A 1 158 ? 9.011 16.007 6.667 1.00 90.94 158 TYR A C 1
ATOM 1211 O O . TYR A 1 158 ? 9.177 17.145 7.113 1.00 90.94 158 TYR A O 1
ATOM 1219 N N . GLU A 1 159 ? 8.127 15.744 5.707 1.00 92.56 159 GLU A N 1
ATOM 1220 C CA . GLU A 1 159 ? 7.295 16.730 5.044 1.00 92.56 159 GLU A CA 1
ATOM 1221 C C . GLU A 1 159 ? 6.248 17.330 5.987 1.00 92.56 159 GLU A C 1
ATOM 1223 O O . GLU A 1 159 ? 5.663 16.667 6.844 1.00 92.56 159 GLU A O 1
ATOM 1228 N N . GLN A 1 160 ? 5.981 18.625 5.793 1.00 93.12 160 GLN A N 1
ATOM 1229 C CA . GLN A 1 160 ? 5.044 19.373 6.631 1.00 93.12 160 GLN A CA 1
ATOM 1230 C C . GLN A 1 160 ? 3.616 18.815 6.562 1.00 93.12 160 GLN A C 1
ATOM 1232 O O . GLN A 1 160 ? 2.926 18.806 7.573 1.00 93.12 160 GLN A O 1
ATOM 1237 N N . GLN A 1 161 ? 3.196 18.318 5.398 1.00 89.62 161 GLN A N 1
ATOM 1238 C CA . GLN A 1 161 ? 1.853 17.781 5.189 1.00 89.62 161 GLN A CA 1
ATOM 1239 C C . GLN A 1 161 ? 1.560 16.571 6.089 1.00 89.62 161 GLN A C 1
ATOM 1241 O O . GLN A 1 161 ? 0.566 16.582 6.809 1.00 89.62 161 GLN A O 1
ATOM 1246 N N . PHE A 1 162 ? 2.442 15.567 6.103 1.00 92.81 162 PHE A N 1
ATOM 1247 C CA . PHE A 1 162 ? 2.267 14.362 6.922 1.00 92.81 162 PHE A CA 1
ATOM 1248 C C . PHE A 1 162 ? 2.292 14.680 8.421 1.00 92.81 162 PHE A C 1
ATOM 1250 O O . PHE A 1 162 ? 1.531 14.114 9.210 1.00 92.81 162 PHE A O 1
ATOM 1257 N N . TRP A 1 163 ? 3.120 15.652 8.819 1.00 95.12 163 TRP A N 1
ATOM 1258 C CA . TRP A 1 163 ? 3.118 16.170 10.184 1.00 95.12 163 TRP A CA 1
ATOM 1259 C C . TRP A 1 163 ? 1.790 16.844 10.551 1.00 95.12 163 TRP A C 1
ATOM 1261 O O . TRP A 1 163 ? 1.254 16.584 11.628 1.00 95.12 163 TRP A O 1
ATOM 1271 N N . ASP A 1 164 ? 1.249 17.691 9.674 1.00 93.94 164 ASP A N 1
ATOM 1272 C CA . ASP A 1 164 ? -0.011 18.397 9.918 1.00 93.94 164 ASP A CA 1
ATOM 1273 C C . ASP A 1 164 ? -1.185 17.411 10.046 1.00 93.94 164 ASP A C 1
ATOM 1275 O O . ASP A 1 164 ? -1.976 17.530 10.982 1.00 93.94 164 ASP A O 1
ATOM 1279 N N . GLU A 1 165 ? -1.251 16.391 9.184 1.00 92.88 165 GLU A N 1
ATOM 1280 C CA . GLU A 1 165 ? -2.241 15.304 9.266 1.00 92.88 165 GLU A CA 1
ATOM 1281 C C . GLU A 1 165 ? -2.123 14.517 10.580 1.00 92.88 165 GLU A C 1
ATOM 1283 O O . GLU A 1 165 ? -3.118 14.279 11.270 1.00 92.88 165 GLU A O 1
ATOM 1288 N N . THR A 1 166 ? -0.894 14.163 10.968 1.00 95.56 166 THR A N 1
ATOM 1289 C CA . THR A 1 166 ? -0.615 13.434 12.214 1.00 95.56 166 THR A CA 1
ATOM 1290 C C . THR A 1 166 ? -1.045 14.237 13.441 1.00 95.56 166 THR A C 1
ATOM 1292 O O . THR A 1 166 ? -1.635 13.687 14.373 1.00 95.56 166 THR A O 1
ATOM 1295 N N . ILE A 1 167 ? -0.778 15.546 13.459 1.00 95.50 167 ILE A N 1
ATOM 1296 C CA . ILE A 1 167 ? -1.145 16.412 14.583 1.00 95.50 167 ILE A CA 1
ATOM 1297 C C . ILE A 1 167 ? -2.639 16.724 14.618 1.00 95.50 167 ILE A C 1
ATOM 1299 O O . ILE A 1 167 ? -3.205 16.788 15.715 1.00 95.50 167 ILE A O 1
ATOM 1303 N N . ASP A 1 168 ? -3.311 16.863 13.476 1.00 94.75 168 ASP A N 1
ATOM 1304 C CA . ASP A 1 168 ? -4.771 17.002 13.457 1.00 94.75 168 ASP A CA 1
ATOM 1305 C C . ASP A 1 168 ? -5.437 15.742 14.037 1.00 94.75 168 ASP A C 1
ATOM 1307 O O . ASP A 1 168 ? -6.312 15.845 14.901 1.00 94.75 168 ASP A O 1
ATOM 1311 N N . MET A 1 169 ? -4.942 14.544 13.700 1.00 95.12 169 MET A N 1
ATOM 1312 C CA . MET A 1 169 ? -5.446 13.305 14.303 1.00 95.12 169 MET A CA 1
ATOM 1313 C C . MET A 1 169 ? -5.087 13.185 15.793 1.00 95.12 169 MET A C 1
ATOM 1315 O O . MET A 1 169 ? -5.966 12.924 16.614 1.00 95.12 169 MET A O 1
ATOM 1319 N N . TYR A 1 170 ? -3.837 13.453 16.190 1.00 95.12 170 TYR A N 1
ATOM 1320 C CA . TYR A 1 170 ? -3.423 13.461 17.602 1.00 95.12 170 TYR A CA 1
ATOM 1321 C C . TYR A 1 170 ? -4.313 14.382 18.448 1.00 95.12 170 TYR A C 1
ATOM 1323 O O . TYR A 1 170 ? -4.806 14.004 19.514 1.00 95.12 170 TYR A O 1
ATOM 1331 N N . THR A 1 171 ? -4.557 15.603 17.966 1.00 91.50 171 THR A N 1
ATOM 1332 C CA . THR A 1 171 ? -5.414 16.561 18.670 1.00 91.50 171 THR A CA 1
ATOM 1333 C C . THR A 1 171 ? -6.877 16.133 18.661 1.00 91.50 171 THR A C 1
ATOM 1335 O O . THR A 1 171 ? -7.545 16.308 19.678 1.00 91.50 171 THR A O 1
ATOM 1338 N N . THR A 1 172 ? -7.364 15.511 17.586 1.00 89.12 172 THR A N 1
ATOM 1339 C CA . THR A 1 172 ? -8.714 14.934 17.510 1.00 89.12 172 THR A CA 1
ATOM 1340 C C . THR A 1 172 ? -8.905 13.813 18.534 1.00 89.12 172 THR A C 1
ATOM 1342 O O . THR A 1 172 ? -9.868 13.845 19.301 1.00 89.12 172 THR A O 1
ATOM 1345 N N . LEU A 1 173 ? -7.960 12.876 18.652 1.00 88.50 173 LEU A N 1
ATOM 1346 C CA . LEU A 1 173 ? -8.004 11.799 19.649 1.00 88.50 173 LEU A CA 1
ATOM 1347 C C . LEU A 1 173 ? -8.092 12.337 21.083 1.00 88.50 173 LEU A C 1
ATOM 1349 O O . LEU A 1 173 ? -8.914 11.878 21.879 1.00 88.50 173 LEU A O 1
ATOM 1353 N N . LYS A 1 174 ? -7.298 13.361 21.409 1.00 84.56 174 LYS A N 1
ATOM 1354 C CA . LYS A 1 174 ? -7.331 13.991 22.738 1.00 84.56 174 LYS A CA 1
ATOM 1355 C C . LYS A 1 174 ? -8.617 14.768 22.979 1.00 84.56 174 LYS A C 1
ATOM 1357 O O . LYS A 1 174 ? -9.265 14.615 24.014 1.00 84.56 174 LYS A O 1
ATOM 1362 N N . ASN A 1 175 ? -8.967 15.631 22.032 1.00 80.25 175 ASN A N 1
ATOM 1363 C CA . ASN A 1 175 ? -10.008 16.627 22.230 1.00 80.25 175 ASN A CA 1
ATOM 1364 C C . ASN A 1 175 ? -11.403 16.052 22.036 1.00 80.25 175 ASN A C 1
ATOM 1366 O O . ASN A 1 175 ? -12.303 16.522 22.708 1.00 80.25 175 ASN A O 1
ATOM 1370 N N . VAL A 1 176 ? -11.591 15.055 21.171 1.00 76.75 176 VAL A N 1
ATOM 1371 C CA . VAL A 1 176 ? -12.910 14.487 20.850 1.00 76.75 176 VAL A CA 1
ATOM 1372 C C . VAL A 1 176 ? -13.099 13.130 21.517 1.00 76.75 176 VAL A C 1
ATOM 1374 O O . VAL A 1 176 ? -14.161 12.865 22.078 1.00 76.75 176 VAL A O 1
ATOM 1377 N N . TYR A 1 177 ? -12.055 12.300 21.542 1.00 77.62 177 TYR A N 1
ATOM 1378 C CA . TYR A 1 177 ? -12.140 10.913 22.010 1.00 77.62 177 TYR A CA 1
ATOM 1379 C C . TYR A 1 177 ? -11.561 10.679 23.414 1.00 77.62 177 TYR A C 1
ATOM 1381 O O . TYR A 1 177 ? -11.540 9.542 23.883 1.00 77.62 177 TYR A O 1
ATOM 1389 N N . CYS A 1 178 ? -11.155 11.747 24.113 1.00 75.06 178 CYS A N 1
ATOM 1390 C CA . CYS A 1 178 ? -10.625 11.723 25.481 1.00 75.06 178 CYS A CA 1
ATOM 1391 C C . CYS A 1 178 ? -9.371 10.851 25.685 1.00 75.06 178 CYS A C 1
ATOM 1393 O O . CYS A 1 178 ? -9.131 10.394 26.803 1.00 75.06 178 CYS A O 1
ATOM 1395 N N . PHE A 1 179 ? -8.561 10.629 24.649 1.00 79.75 179 PHE A N 1
ATOM 1396 C CA . PHE A 1 179 ? -7.273 9.960 24.828 1.00 79.75 179 PHE A CA 1
ATOM 1397 C C . PHE A 1 179 ? -6.344 10.837 25.678 1.00 79.75 179 PHE A C 1
ATOM 1399 O O . PHE A 1 179 ? -6.243 12.050 25.465 1.00 79.75 179 PHE A O 1
ATOM 1406 N N . SER A 1 180 ? -5.659 10.237 26.650 1.00 81.50 180 SER A N 1
ATOM 1407 C CA . SER A 1 180 ? -4.542 10.889 27.331 1.00 81.50 180 SER A CA 1
ATOM 1408 C C . SER A 1 180 ? -3.257 10.752 26.514 1.00 81.50 180 SER A C 1
ATOM 1410 O O . SER A 1 180 ? -3.168 9.929 25.606 1.00 81.50 180 SER A O 1
ATOM 1412 N N . ASP A 1 181 ? -2.222 11.511 26.878 1.00 80.94 181 ASP A N 1
ATOM 1413 C CA . ASP A 1 181 ? -0.899 11.379 26.250 1.00 80.94 181 ASP A CA 1
ATOM 1414 C C . ASP A 1 181 ? -0.300 9.980 26.431 1.00 80.94 181 ASP A C 1
ATOM 1416 O O . ASP A 1 181 ? 0.493 9.555 25.610 1.00 80.94 181 ASP A O 1
ATOM 1420 N N . ASN A 1 182 ? -0.706 9.237 27.465 1.00 83.62 182 ASN A N 1
ATOM 1421 C CA . ASN A 1 182 ? -0.250 7.860 27.666 1.00 83.62 182 ASN A CA 1
ATOM 1422 C C . ASN A 1 182 ? -1.031 6.840 26.820 1.00 83.62 182 ASN A C 1
ATOM 1424 O O . ASN A 1 182 ? -0.609 5.689 26.721 1.00 83.62 182 ASN A O 1
ATOM 1428 N N . ASP A 1 183 ? -2.181 7.230 26.263 1.00 86.75 183 ASP A N 1
ATOM 1429 C CA . ASP A 1 183 ? -3.009 6.363 25.419 1.00 86.75 183 ASP A CA 1
ATOM 1430 C C . ASP A 1 183 ? -2.639 6.488 23.934 1.00 86.75 183 ASP A C 1
ATOM 1432 O O . ASP A 1 183 ? -3.074 5.662 23.132 1.00 86.75 183 ASP A O 1
ATOM 1436 N N . ILE A 1 184 ? -1.846 7.501 23.566 1.00 93.69 184 ILE A N 1
ATOM 1437 C CA . ILE A 1 184 ? -1.381 7.760 22.202 1.00 93.69 184 ILE A CA 1
ATOM 1438 C C . ILE A 1 184 ? 0.132 7.575 22.160 1.00 93.69 184 ILE A C 1
ATOM 1440 O O . ILE A 1 184 ? 0.850 8.232 22.900 1.00 93.69 184 ILE A O 1
ATOM 1444 N N . ILE A 1 185 ? 0.607 6.714 21.268 1.00 98.00 185 ILE A N 1
ATOM 1445 C CA . ILE A 1 185 ? 2.027 6.520 20.991 1.00 98.00 185 ILE A CA 1
ATOM 1446 C C . ILE A 1 185 ? 2.308 7.117 19.615 1.00 98.00 185 ILE A C 1
ATOM 1448 O O . ILE A 1 185 ? 1.811 6.611 18.608 1.00 98.00 185 ILE A O 1
ATOM 1452 N N . LEU A 1 186 ? 3.091 8.191 19.561 1.00 98.44 186 LEU A N 1
ATOM 1453 C CA . LEU A 1 186 ? 3.396 8.907 18.325 1.00 98.44 186 LEU A CA 1
ATOM 1454 C C . LEU A 1 186 ? 4.844 8.652 17.895 1.00 98.44 186 LEU A C 1
ATOM 1456 O O . LEU A 1 186 ? 5.805 9.042 18.565 1.00 98.44 186 LEU A O 1
ATOM 1460 N N . LEU A 1 187 ? 4.993 8.005 16.740 1.00 98.56 187 LEU A N 1
ATOM 1461 C CA . LEU A 1 187 ? 6.264 7.780 16.069 1.00 98.56 187 LEU A CA 1
ATOM 1462 C C . LEU A 1 187 ? 6.367 8.726 14.876 1.00 98.56 187 LEU A C 1
ATOM 1464 O O . LEU A 1 187 ? 5.582 8.622 13.938 1.00 98.56 187 LEU A O 1
ATOM 1468 N N . ASN A 1 188 ? 7.343 9.633 14.892 1.00 98.12 188 ASN A N 1
ATOM 1469 C CA . ASN A 1 188 ? 7.489 10.623 13.825 1.00 98.12 188 ASN A CA 1
ATOM 1470 C C . ASN A 1 188 ? 8.922 10.707 13.323 1.00 98.12 188 ASN A C 1
ATOM 1472 O O . ASN A 1 188 ? 9.804 11.113 14.080 1.00 98.12 188 ASN A O 1
ATOM 1476 N N . HIS A 1 189 ? 9.139 10.388 12.049 1.00 95.38 189 HIS A N 1
ATOM 1477 C CA . HIS A 1 189 ? 10.398 10.537 11.330 1.00 95.38 189 HIS A CA 1
ATOM 1478 C C . HIS A 1 189 ? 11.607 10.127 12.198 1.00 95.38 189 HIS A C 1
ATOM 1480 O O . HIS A 1 189 ? 11.645 9.037 12.765 1.00 95.38 189 HIS A O 1
ATOM 1486 N N . ASN A 1 190 ? 12.579 11.015 12.388 1.00 95.44 190 ASN A N 1
ATOM 1487 C CA . ASN A 1 190 ? 13.769 10.814 13.214 1.00 95.44 190 ASN A CA 1
ATOM 1488 C C . ASN A 1 190 ? 13.565 11.113 14.716 1.00 95.44 190 ASN A C 1
ATOM 1490 O O . ASN A 1 190 ? 14.537 11.314 15.444 1.00 95.44 190 ASN A O 1
ATOM 1494 N N . GLY A 1 191 ? 12.319 11.179 15.182 1.00 96.88 191 GLY A N 1
ATOM 1495 C CA . GLY A 1 191 ? 11.936 11.580 16.539 1.00 96.88 191 GLY A CA 1
ATOM 1496 C C . GLY A 1 191 ? 11.725 13.090 16.696 1.00 96.88 191 GLY A C 1
ATOM 1497 O O . GLY A 1 191 ? 11.643 13.592 17.817 1.00 96.88 191 GLY A O 1
ATOM 1498 N N . THR A 1 192 ? 11.669 13.832 15.588 1.00 95.69 192 THR A N 1
ATOM 1499 C CA . THR A 1 192 ? 11.427 15.280 15.571 1.00 95.69 192 THR A CA 1
ATOM 1500 C C . THR A 1 192 ? 10.437 15.656 14.479 1.00 95.69 192 THR A C 1
ATOM 1502 O O . THR A 1 192 ? 10.265 14.911 13.520 1.00 95.69 192 THR A O 1
ATOM 1505 N N . ASN A 1 193 ? 9.783 16.805 14.631 1.00 94.62 193 ASN A N 1
ATOM 1506 C CA . ASN A 1 193 ? 8.925 17.407 13.617 1.00 94.62 193 ASN A CA 1
ATOM 1507 C C . ASN A 1 193 ? 9.754 18.009 12.454 1.00 94.62 193 ASN A C 1
ATOM 1509 O O . ASN A 1 193 ? 10.983 18.079 12.549 1.00 94.62 193 ASN A O 1
ATOM 1513 N N . PRO A 1 194 ? 9.117 18.551 11.398 1.00 96.00 194 PRO A N 1
ATOM 1514 C CA . PRO A 1 194 ? 9.825 19.163 10.263 1.00 96.00 194 PRO A CA 1
ATOM 1515 C C . PRO A 1 194 ? 10.749 20.341 10.631 1.00 96.00 194 PRO A C 1
ATOM 1517 O O . PRO A 1 194 ? 11.668 20.681 9.890 1.00 96.00 194 PRO A O 1
ATOM 1520 N N . SER A 1 195 ? 10.534 20.974 11.791 1.00 95.62 195 SER A N 1
ATOM 1521 C CA . SER A 1 195 ? 11.392 22.045 12.324 1.00 95.62 195 SER A CA 1
ATOM 1522 C C . SER A 1 195 ? 12.571 21.529 13.167 1.00 95.62 195 SER A C 1
ATOM 1524 O O . SER A 1 195 ? 13.319 22.334 13.728 1.00 95.62 195 SER A O 1
ATOM 1526 N N . GLY A 1 196 ? 12.742 20.210 13.289 1.00 95.00 196 GLY A N 1
ATOM 1527 C CA . GLY A 1 196 ? 13.838 19.575 14.020 1.00 95.00 196 GLY A CA 1
ATOM 1528 C C . GLY A 1 196 ? 13.686 19.589 15.544 1.00 95.00 196 GLY A C 1
ATOM 1529 O O . GLY A 1 196 ? 14.689 19.500 16.253 1.00 95.00 196 GLY A O 1
ATOM 1530 N N . ASN A 1 197 ? 12.468 19.735 16.077 1.00 95.38 197 ASN A N 1
ATOM 1531 C CA . ASN A 1 197 ? 12.204 19.678 17.519 1.00 95.38 197 ASN A CA 1
ATOM 1532 C C . ASN A 1 197 ? 11.088 18.681 17.880 1.00 95.38 197 ASN A C 1
ATOM 1534 O O . ASN A 1 197 ? 10.390 18.169 17.012 1.00 95.38 197 ASN A O 1
ATOM 1538 N N . ASN A 1 198 ? 10.931 18.386 19.172 1.00 95.19 198 ASN A N 1
ATOM 1539 C CA . ASN A 1 198 ? 9.823 17.585 19.695 1.00 95.19 198 ASN A CA 1
ATOM 1540 C C . ASN A 1 198 ? 8.886 18.500 20.508 1.00 95.19 198 ASN A C 1
ATOM 1542 O O . ASN A 1 198 ? 9.174 18.790 21.678 1.00 95.19 198 ASN A O 1
ATOM 1546 N N . PRO A 1 199 ? 7.824 19.047 19.891 1.00 90.00 199 PRO A N 1
ATOM 1547 C CA . PRO A 1 199 ? 6.993 20.063 20.521 1.00 90.00 199 PRO A CA 1
ATOM 1548 C C . PRO A 1 199 ? 6.230 19.472 21.706 1.00 90.00 199 PRO A C 1
ATOM 1550 O O . PRO A 1 199 ? 5.465 18.530 21.557 1.00 90.00 199 PRO A O 1
ATOM 1553 N N . ASN A 1 200 ? 6.439 20.039 22.897 1.00 87.19 200 ASN A N 1
ATOM 1554 C CA . ASN A 1 200 ? 5.840 19.579 24.158 1.00 87.19 200 ASN A CA 1
ATOM 1555 C C . ASN A 1 200 ? 6.125 18.106 24.516 1.00 87.19 200 ASN A C 1
ATOM 1557 O O . ASN A 1 200 ? 5.462 17.570 25.398 1.00 87.19 200 ASN A O 1
ATOM 1561 N N . GLY A 1 201 ? 7.117 17.472 23.880 1.00 90.75 201 GLY A N 1
ATOM 1562 C CA . GLY A 1 201 ? 7.453 16.071 24.134 1.00 90.75 201 GLY A CA 1
ATOM 1563 C C . GLY A 1 201 ? 6.405 15.071 23.641 1.00 90.75 201 GLY A C 1
ATOM 1564 O O . GLY A 1 201 ? 6.359 13.977 24.182 1.00 90.75 201 GLY A O 1
ATOM 1565 N N . ILE A 1 202 ? 5.566 15.442 22.665 1.00 93.25 202 ILE A N 1
ATOM 1566 C CA . ILE A 1 202 ? 4.487 14.577 22.153 1.00 93.25 202 ILE A CA 1
ATOM 1567 C C . ILE A 1 202 ? 4.975 13.452 21.233 1.00 93.25 202 ILE A C 1
ATOM 1569 O O . ILE A 1 202 ? 4.206 12.549 20.946 1.00 93.25 202 ILE A O 1
ATOM 1573 N N . ILE A 1 203 ? 6.206 13.533 20.714 1.00 97.44 203 ILE A N 1
ATOM 1574 C CA . ILE A 1 203 ? 6.816 12.471 19.903 1.00 97.44 203 ILE A CA 1
ATOM 1575 C C . ILE A 1 203 ? 7.511 11.494 20.848 1.00 97.44 203 ILE A C 1
ATOM 1577 O O . ILE A 1 203 ? 8.497 11.861 21.493 1.00 97.44 203 ILE A O 1
ATOM 1581 N N . ASP A 1 204 ? 7.023 10.259 20.907 1.00 97.88 204 ASP A N 1
ATOM 1582 C CA . ASP A 1 204 ? 7.558 9.222 21.790 1.00 97.88 204 ASP A CA 1
ATOM 1583 C C . ASP A 1 204 ? 8.796 8.553 21.193 1.00 97.88 204 ASP A C 1
ATOM 1585 O O . ASP A 1 204 ? 9.786 8.309 21.888 1.00 97.88 204 ASP A O 1
ATOM 1589 N N . TYR A 1 205 ? 8.757 8.280 19.885 1.00 98.06 205 TYR A N 1
ATOM 1590 C CA . TYR A 1 205 ? 9.818 7.561 19.184 1.00 98.06 205 TYR A CA 1
ATOM 1591 C C . TYR A 1 205 ? 10.093 8.140 17.793 1.00 98.06 205 TYR A C 1
ATOM 1593 O O . TYR A 1 205 ? 9.247 8.765 17.156 1.00 98.06 205 TYR A O 1
ATOM 1601 N N . ALA A 1 206 ? 11.294 7.870 17.282 1.00 97.69 206 ALA A N 1
ATOM 1602 C CA . ALA A 1 206 ? 11.529 7.911 15.842 1.00 97.69 206 ALA A CA 1
ATOM 1603 C C . ALA A 1 206 ? 10.734 6.780 15.168 1.00 97.69 206 ALA A C 1
ATOM 1605 O O . ALA A 1 206 ? 10.684 5.672 15.708 1.00 97.69 206 ALA A O 1
ATOM 1606 N N . ALA A 1 207 ? 10.159 7.029 13.995 1.00 97.56 207 ALA A N 1
ATOM 1607 C CA . ALA A 1 207 ? 9.455 6.034 13.192 1.00 97.56 207 ALA A CA 1
ATOM 1608 C C . ALA A 1 207 ? 10.458 5.106 12.497 1.00 97.56 207 ALA A C 1
ATOM 1610 O O . ALA A 1 207 ? 10.674 5.208 11.302 1.00 97.56 207 ALA A O 1
ATOM 1611 N N . THR A 1 208 ? 11.126 4.235 13.251 1.00 95.75 208 THR A N 1
ATOM 1612 C CA . THR A 1 208 ? 12.037 3.206 12.724 1.00 95.75 208 THR A CA 1
ATOM 1613 C C . THR A 1 208 ? 11.443 1.822 12.943 1.00 95.75 208 THR A C 1
ATOM 1615 O O . THR A 1 208 ? 10.664 1.624 13.878 1.00 95.75 208 THR A O 1
ATOM 1618 N N . TYR A 1 209 ? 11.870 0.834 12.156 1.00 92.00 209 TYR A N 1
ATOM 1619 C CA . TYR A 1 209 ? 11.388 -0.543 12.293 1.00 92.00 209 TYR A CA 1
ATOM 1620 C C . TYR A 1 209 ? 11.623 -1.102 13.708 1.00 92.00 209 TYR A C 1
ATOM 1622 O O . TYR A 1 209 ? 10.717 -1.649 14.333 1.00 92.00 209 TYR A O 1
ATOM 1630 N N . THR A 1 210 ? 12.805 -0.858 14.290 1.00 93.75 210 THR A N 1
ATOM 1631 C CA . THR A 1 210 ? 13.122 -1.245 15.678 1.00 93.75 210 THR A CA 1
ATOM 1632 C C . THR A 1 210 ? 12.163 -0.629 16.705 1.00 93.75 210 THR A C 1
ATOM 1634 O O . THR A 1 210 ? 11.784 -1.281 17.684 1.00 93.75 210 THR A O 1
ATOM 1637 N N . ASN A 1 211 ? 11.769 0.633 16.515 1.00 96.94 211 ASN A N 1
ATOM 1638 C CA . ASN A 1 211 ? 10.848 1.299 17.433 1.00 96.94 211 ASN A CA 1
ATOM 1639 C C . ASN A 1 211 ? 9.410 0.811 17.238 1.00 96.94 211 ASN A C 1
ATOM 1641 O O . ASN A 1 211 ? 8.726 0.604 18.236 1.00 96.94 211 ASN A O 1
ATOM 1645 N N . LEU A 1 212 ? 8.980 0.532 16.003 1.00 96.56 212 LEU A N 1
ATOM 1646 C CA . LEU A 1 212 ? 7.693 -0.119 15.734 1.00 96.56 212 LEU A CA 1
ATOM 1647 C C . LEU A 1 212 ? 7.614 -1.478 16.440 1.00 96.56 212 LEU A C 1
ATOM 1649 O O . LEU A 1 212 ? 6.686 -1.710 17.214 1.00 96.56 212 LEU A O 1
ATOM 1653 N N . GLN A 1 213 ? 8.636 -2.328 16.290 1.00 94.56 213 GLN A N 1
ATOM 1654 C CA . GLN A 1 213 ? 8.735 -3.595 17.022 1.00 94.56 213 GLN A CA 1
ATOM 1655 C C . GLN A 1 213 ? 8.612 -3.393 18.536 1.00 94.56 213 GLN A C 1
ATOM 1657 O O . GLN A 1 213 ? 7.883 -4.118 19.210 1.00 94.56 213 GLN A O 1
ATOM 1662 N N . THR A 1 214 ? 9.309 -2.399 19.088 1.00 93.44 214 THR A N 1
ATOM 1663 C CA . THR A 1 214 ? 9.253 -2.086 20.524 1.00 93.44 214 THR A CA 1
ATOM 1664 C C . THR A 1 214 ? 7.838 -1.697 20.958 1.00 93.44 214 THR A C 1
ATOM 1666 O O . THR A 1 214 ? 7.335 -2.219 21.953 1.00 93.44 214 THR A O 1
ATOM 1669 N N . VAL A 1 215 ? 7.180 -0.816 20.204 1.00 95.88 215 VAL A N 1
ATOM 1670 C CA . VAL A 1 215 ? 5.828 -0.328 20.495 1.00 95.88 215 VAL A CA 1
ATOM 1671 C C . VAL A 1 215 ? 4.806 -1.460 20.442 1.00 95.88 215 VAL A C 1
ATOM 1673 O O . VAL A 1 215 ? 4.107 -1.683 21.431 1.00 95.88 215 VAL A O 1
ATOM 1676 N N . PHE A 1 216 ? 4.757 -2.229 19.352 1.00 94.75 216 PHE A N 1
ATOM 1677 C CA . PHE A 1 216 ? 3.783 -3.314 19.213 1.00 94.75 216 PHE A CA 1
ATOM 1678 C C . PHE A 1 216 ? 4.038 -4.462 20.202 1.00 94.75 216 PHE A C 1
ATOM 1680 O O . PHE A 1 216 ? 3.086 -4.991 20.771 1.00 94.75 216 PHE A O 1
ATOM 1687 N N . ASN A 1 217 ? 5.293 -4.788 20.529 1.00 89.62 217 ASN A N 1
ATOM 1688 C CA . ASN A 1 217 ? 5.587 -5.768 21.584 1.00 89.62 217 ASN A CA 1
ATOM 1689 C C . ASN A 1 217 ? 5.122 -5.294 22.974 1.00 89.62 217 ASN A C 1
ATOM 1691 O O . ASN A 1 217 ? 4.608 -6.088 23.766 1.00 89.62 217 ASN A O 1
ATOM 1695 N N . ASN A 1 218 ? 5.263 -4.002 23.280 1.00 88.00 218 ASN A N 1
ATOM 1696 C CA . ASN A 1 218 ? 4.766 -3.440 24.537 1.00 88.00 218 ASN A CA 1
ATOM 1697 C C . ASN A 1 218 ? 3.231 -3.462 24.593 1.00 88.00 218 ASN A C 1
ATOM 1699 O O . ASN A 1 218 ? 2.659 -3.858 25.614 1.00 88.00 218 ASN A O 1
ATOM 1703 N N . LEU A 1 219 ? 2.561 -3.107 23.494 1.00 90.31 219 LEU A N 1
ATOM 1704 C CA . LEU A 1 219 ? 1.104 -3.198 23.382 1.00 90.31 219 LEU A CA 1
ATOM 1705 C C . LEU A 1 219 ? 0.619 -4.645 23.531 1.00 90.31 219 LEU A C 1
ATOM 1707 O O . LEU A 1 219 ? -0.290 -4.892 24.318 1.00 90.31 219 LEU A O 1
ATOM 1711 N N . ALA A 1 220 ? 1.289 -5.619 22.907 1.00 87.12 220 ALA A N 1
ATOM 1712 C CA . ALA A 1 220 ? 0.976 -7.044 23.060 1.00 87.12 220 ALA A CA 1
ATOM 1713 C C . ALA A 1 220 ? 1.008 -7.510 24.527 1.00 87.12 220 ALA A C 1
ATOM 1715 O O . ALA A 1 220 ? 0.269 -8.411 24.918 1.00 87.12 220 ALA A O 1
ATOM 1716 N N . SER A 1 221 ? 1.868 -6.898 25.349 1.00 83.38 221 SER A N 1
ATOM 1717 C CA . SER A 1 221 ? 2.010 -7.237 26.770 1.00 83.38 221 SER A CA 1
ATOM 1718 C C . SER A 1 221 ? 0.996 -6.553 27.695 1.00 83.38 221 SER A C 1
ATOM 1720 O O . SER A 1 221 ? 0.855 -6.963 28.850 1.00 83.38 221 SER A O 1
ATOM 1722 N N . THR A 1 222 ? 0.317 -5.509 27.214 1.00 82.50 222 THR A N 1
ATOM 1723 C CA . THR A 1 222 ? -0.539 -4.641 28.038 1.00 82.50 222 THR 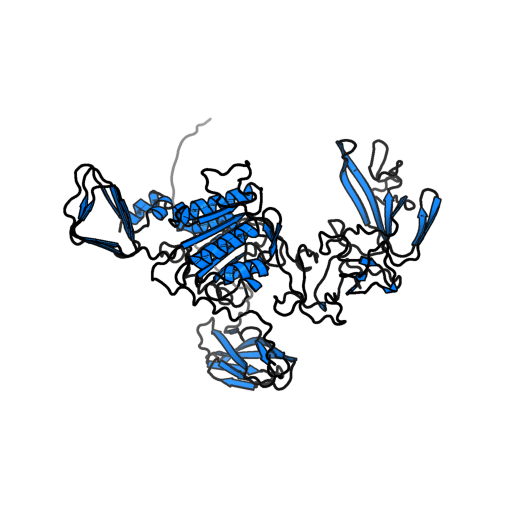A CA 1
ATOM 1724 C C . THR A 1 222 ? -2.004 -4.674 27.634 1.00 82.50 222 THR A C 1
ATOM 1726 O O . THR A 1 222 ? -2.842 -4.545 28.521 1.00 82.50 222 THR A O 1
ATOM 1729 N N . MET A 1 223 ? -2.298 -4.881 26.350 1.00 84.31 223 MET A N 1
ATOM 1730 C CA . MET A 1 223 ? -3.659 -4.944 25.829 1.00 84.31 223 MET A CA 1
ATOM 1731 C C . MET A 1 223 ? -4.287 -6.328 26.013 1.00 84.31 223 MET A C 1
ATOM 1733 O O . MET A 1 223 ? -3.598 -7.355 25.983 1.00 84.31 223 MET A O 1
ATOM 1737 N N . ASP A 1 224 ? -5.606 -6.360 26.142 1.00 77.12 224 ASP A N 1
ATOM 1738 C CA . ASP A 1 224 ? -6.410 -7.577 26.222 1.00 77.12 224 ASP A CA 1
ATOM 1739 C C . ASP A 1 224 ? -7.540 -7.601 25.179 1.00 77.12 224 ASP A C 1
ATOM 1741 O O . ASP A 1 224 ? -7.570 -6.796 24.251 1.00 77.12 224 ASP A O 1
ATOM 1745 N N . SER A 1 225 ? -8.394 -8.627 25.228 1.00 76.12 225 SER A N 1
ATOM 1746 C CA . SER A 1 225 ? -9.314 -8.944 24.130 1.00 76.12 225 SER A CA 1
ATOM 1747 C C . SER A 1 225 ? -10.441 -7.929 23.901 1.00 76.12 225 SER A C 1
ATOM 1749 O O . SER A 1 225 ? -10.978 -7.907 22.790 1.00 76.12 225 SER A O 1
ATOM 1751 N N . ASP A 1 226 ? -10.837 -7.143 24.907 1.00 70.62 226 ASP A N 1
ATOM 1752 C CA . ASP A 1 226 ? -11.932 -6.169 24.812 1.00 70.62 226 ASP A CA 1
ATOM 1753 C C . ASP A 1 226 ? -11.482 -4.740 24.491 1.00 70.62 226 ASP A C 1
ATOM 1755 O O . ASP A 1 226 ? -12.330 -3.983 24.002 1.00 70.62 226 ASP A O 1
ATOM 1759 N N . ASP A 1 227 ? -10.188 -4.437 24.642 1.00 82.12 227 ASP A N 1
ATOM 1760 C CA . ASP A 1 227 ? -9.530 -3.195 24.213 1.00 82.12 227 ASP A CA 1
ATOM 1761 C C . ASP A 1 227 ? -9.677 -2.900 22.707 1.00 82.12 227 ASP A C 1
ATOM 1763 O O . ASP A 1 227 ? -9.845 -3.808 21.884 1.00 82.12 227 ASP A O 1
ATOM 1767 N N . VAL A 1 228 ? -9.510 -1.627 22.321 1.00 86.44 228 VAL A N 1
ATOM 1768 C CA . VAL A 1 228 ? -9.435 -1.174 20.918 1.00 86.44 228 VAL A CA 1
ATOM 1769 C C . VAL A 1 228 ? -8.053 -0.618 20.603 1.00 86.44 228 VAL A C 1
ATOM 1771 O O . VAL A 1 228 ? -7.569 0.293 21.276 1.00 86.44 228 VAL A O 1
ATOM 1774 N N . LEU A 1 229 ? -7.446 -1.124 19.528 1.00 93.44 229 LEU A N 1
ATOM 1775 C CA . LEU A 1 229 ? -6.244 -0.542 18.934 1.00 93.44 229 LEU A CA 1
ATOM 1776 C C . LEU A 1 229 ? -6.615 0.321 17.722 1.00 93.44 229 LEU A C 1
ATOM 1778 O O . LEU A 1 229 ? -7.199 -0.181 16.767 1.00 93.44 229 LEU A O 1
ATOM 1782 N N . PHE A 1 230 ? -6.226 1.591 17.737 1.00 96.31 230 PHE A N 1
ATOM 1783 C CA . PHE A 1 230 ? -6.294 2.503 16.599 1.00 96.31 230 PHE A CA 1
ATOM 1784 C C . PHE A 1 230 ? -4.888 2.708 16.026 1.00 96.31 230 PHE A C 1
ATOM 1786 O O . PHE A 1 230 ? -3.994 3.168 16.731 1.00 96.31 230 PHE A O 1
ATOM 1793 N N . VAL A 1 231 ? -4.673 2.364 14.763 1.00 98.00 231 VAL A N 1
ATOM 1794 C CA . VAL A 1 231 ? -3.405 2.556 14.053 1.00 98.00 231 VAL A CA 1
ATOM 1795 C C . VAL A 1 231 ? -3.643 3.524 12.909 1.00 98.00 231 VAL A C 1
ATOM 1797 O O . VAL A 1 231 ? -4.544 3.321 12.100 1.00 98.00 231 VAL A O 1
ATOM 1800 N N . TRP A 1 232 ? -2.825 4.566 12.847 1.00 97.81 232 TRP A N 1
ATOM 1801 C CA . TRP A 1 232 ? -2.870 5.579 11.803 1.00 97.81 232 TRP A CA 1
ATOM 1802 C C . TRP A 1 232 ? -1.484 5.736 11.202 1.00 97.81 232 TRP A C 1
ATOM 1804 O O . TRP A 1 232 ? -0.533 6.044 11.924 1.00 97.81 232 TRP A O 1
ATOM 1814 N N . TYR A 1 233 ? -1.383 5.565 9.892 1.00 97.88 233 TYR A N 1
ATOM 1815 C CA . TYR A 1 233 ? -0.160 5.788 9.140 1.00 97.88 233 TYR A CA 1
ATOM 1816 C C . TYR A 1 233 ? -0.354 6.878 8.083 1.00 97.88 233 TYR A C 1
ATOM 1818 O O . TYR A 1 233 ? -1.348 6.867 7.355 1.00 97.88 233 TYR A O 1
ATOM 1826 N N . THR A 1 234 ? 0.620 7.784 7.966 1.00 94.00 234 THR A N 1
ATOM 1827 C CA . THR A 1 234 ? 0.729 8.718 6.836 1.00 94.00 234 THR A CA 1
ATOM 1828 C C . THR A 1 234 ? 2.195 8.981 6.486 1.00 94.00 234 THR A C 1
ATOM 1830 O O . THR A 1 234 ? 2.961 9.376 7.360 1.00 94.00 234 THR A O 1
ATOM 1833 N N . ASP A 1 235 ? 2.587 8.700 5.244 1.00 93.00 235 ASP A N 1
ATOM 1834 C CA . ASP A 1 235 ? 3.835 9.068 4.543 1.00 93.00 235 ASP A CA 1
ATOM 1835 C C . ASP A 1 235 ? 3.784 8.383 3.152 1.00 93.00 235 ASP A C 1
ATOM 1837 O O . ASP A 1 235 ? 2.766 7.800 2.778 1.00 93.00 235 ASP A O 1
ATOM 1841 N N . HIS A 1 236 ? 4.836 8.462 2.341 1.00 89.94 236 HIS A N 1
ATOM 1842 C CA . HIS A 1 236 ? 4.918 7.764 1.059 1.00 89.94 236 HIS A CA 1
ATOM 1843 C C . HIS A 1 236 ? 4.864 6.239 1.211 1.00 89.94 236 HIS A C 1
ATOM 1845 O O . HIS A 1 236 ? 5.289 5.666 2.212 1.00 89.94 236 HIS A O 1
ATOM 1851 N N . GLY A 1 237 ? 4.431 5.571 0.148 1.00 88.75 237 GLY A N 1
ATOM 1852 C CA . GLY A 1 237 ? 4.495 4.118 0.021 1.00 88.75 237 GLY A CA 1
ATOM 1853 C C . GLY A 1 237 ? 4.914 3.693 -1.376 1.00 88.75 237 GLY A C 1
ATOM 1854 O O . GLY A 1 237 ? 5.154 4.536 -2.250 1.00 88.75 237 GLY A O 1
ATOM 1855 N N . GLY A 1 238 ? 5.005 2.388 -1.580 1.00 84.50 238 GLY A N 1
ATOM 1856 C CA . GLY A 1 238 ? 5.328 1.800 -2.870 1.00 84.50 238 GLY A CA 1
ATOM 1857 C C . GLY A 1 238 ? 4.710 0.422 -3.018 1.00 84.50 238 GLY A C 1
ATOM 1858 O O . GLY A 1 238 ? 4.668 -0.339 -2.061 1.00 84.50 238 GLY A O 1
ATOM 1859 N N . GLY A 1 239 ? 4.282 0.111 -4.233 1.00 84.19 239 GLY A N 1
ATOM 1860 C CA . GLY A 1 239 ? 3.666 -1.160 -4.598 1.00 84.19 239 GLY A CA 1
ATOM 1861 C C . GLY A 1 239 ? 3.887 -1.445 -6.078 1.00 84.19 239 GLY A C 1
ATOM 1862 O O . GLY A 1 239 ? 4.883 -0.987 -6.673 1.00 84.19 239 GLY A O 1
ATOM 1863 N N . TYR A 1 240 ? 2.925 -2.131 -6.683 1.00 80.69 240 TYR A N 1
ATOM 1864 C CA . TYR A 1 240 ? 2.822 -2.302 -8.125 1.00 80.69 240 TYR A CA 1
ATOM 1865 C C . TYR A 1 240 ? 1.754 -1.372 -8.703 1.00 80.69 240 TYR A C 1
ATOM 1867 O O . TYR A 1 240 ? 0.599 -1.386 -8.307 1.00 80.69 240 TYR A O 1
ATOM 1875 N N . CYS A 1 241 ? 2.125 -0.549 -9.683 1.00 77.00 241 CYS A N 1
ATOM 1876 C CA . CYS A 1 241 ? 1.152 0.159 -10.508 1.00 77.00 241 CYS A CA 1
ATOM 1877 C C . CYS A 1 241 ? 0.948 -0.652 -11.784 1.00 77.00 241 CYS A C 1
ATOM 1879 O O . CYS A 1 241 ? 1.872 -0.727 -12.602 1.00 77.00 241 CYS A O 1
ATOM 1881 N N . GLY A 1 242 ? -0.237 -1.252 -11.920 1.00 71.12 242 GLY A N 1
ATOM 1882 C CA . GLY A 1 242 ? -0.612 -2.109 -13.038 1.00 71.12 242 GLY A CA 1
ATOM 1883 C C . GLY A 1 242 ? -0.870 -1.362 -14.358 1.00 71.12 242 GLY A C 1
ATOM 1884 O O . GLY A 1 242 ? -1.166 -0.157 -14.388 1.00 71.12 242 GLY A O 1
ATOM 1885 N N . PRO A 1 243 ? -0.813 -2.074 -15.503 1.00 66.75 243 PRO A N 1
ATOM 1886 C CA . PRO A 1 243 ? -0.839 -1.480 -16.843 1.00 66.75 243 PRO A CA 1
ATOM 1887 C C . PRO A 1 243 ? -2.160 -0.775 -17.193 1.00 66.75 243 PRO A C 1
ATOM 1889 O O . PRO A 1 243 ? -2.179 0.055 -18.105 1.00 66.75 243 PRO A O 1
ATOM 1892 N N . ASN A 1 244 ? -3.248 -1.065 -16.474 1.00 56.97 244 ASN A N 1
ATOM 1893 C CA . ASN A 1 244 ? -4.617 -0.668 -16.819 1.00 56.97 244 ASN A CA 1
ATOM 1894 C C . ASN A 1 244 ? -4.953 0.808 -16.549 1.00 56.97 244 ASN A C 1
ATOM 1896 O O . ASN A 1 244 ? -5.930 1.325 -17.088 1.00 56.97 244 ASN A O 1
ATOM 1900 N N . ILE A 1 245 ? -4.167 1.499 -15.723 1.00 54.81 245 ILE A N 1
ATOM 1901 C CA . ILE A 1 245 ? -4.558 2.811 -15.177 1.00 54.81 245 ILE A CA 1
ATOM 1902 C C . ILE A 1 245 ? -3.811 3.951 -15.857 1.00 54.81 245 ILE A C 1
ATOM 1904 O O . ILE A 1 245 ? -4.340 5.051 -16.027 1.00 54.81 245 ILE A O 1
ATOM 1908 N N . ARG A 1 246 ? -2.559 3.702 -16.241 1.00 52.91 246 ARG A N 1
ATOM 1909 C CA . ARG A 1 246 ? -1.681 4.724 -16.817 1.00 52.91 246 ARG A CA 1
ATOM 1910 C C . ARG A 1 246 ? -0.807 4.215 -17.965 1.00 52.91 246 ARG A C 1
ATOM 1912 O O . ARG A 1 246 ? 0.166 4.876 -18.302 1.00 52.91 246 ARG A O 1
ATOM 1919 N N . GLU A 1 247 ? -1.125 3.053 -18.540 1.00 54.19 247 GLU A N 1
ATOM 1920 C CA . GLU A 1 247 ? -0.241 2.334 -19.469 1.00 54.19 247 GLU A CA 1
ATOM 1921 C C . GLU A 1 247 ? 1.124 2.021 -18.832 1.00 54.19 247 GLU A C 1
ATOM 1923 O O . GLU A 1 247 ? 2.146 2.108 -19.500 1.00 54.19 247 GLU A O 1
ATOM 1928 N N . TYR A 1 248 ? 1.200 1.673 -17.547 1.00 65.44 248 TYR A N 1
ATOM 1929 C CA . TYR A 1 248 ? 2.459 1.531 -16.805 1.00 65.44 248 TYR A CA 1
ATOM 1930 C C . TYR A 1 248 ? 2.451 0.232 -15.999 1.00 65.44 248 TYR A C 1
ATOM 1932 O O . TYR A 1 248 ? 1.560 0.086 -15.196 1.00 65.44 248 TYR A O 1
ATOM 1940 N N . GLY A 1 249 ? 3.401 -0.686 -16.206 1.00 70.56 249 GLY A N 1
ATOM 1941 C CA . GLY A 1 249 ? 3.645 -1.830 -15.311 1.00 70.56 249 GLY A CA 1
ATOM 1942 C C . GLY A 1 249 ? 4.869 -1.532 -14.450 1.00 70.56 249 GLY A C 1
ATOM 1943 O O . GLY A 1 249 ? 5.970 -1.978 -14.766 1.00 70.56 249 GLY A O 1
ATOM 1944 N N . THR A 1 250 ? 4.728 -0.630 -13.476 1.00 76.06 250 THR A N 1
ATOM 1945 C CA . THR A 1 250 ? 5.858 -0.177 -12.647 1.00 76.06 250 THR A CA 1
ATOM 1946 C C . THR A 1 250 ? 5.792 -0.832 -11.286 1.00 76.06 250 THR A C 1
ATOM 1948 O O . THR A 1 250 ? 4.824 -0.628 -10.564 1.00 76.06 250 THR A O 1
ATOM 1951 N N . LEU A 1 251 ? 6.874 -1.500 -10.906 1.00 79.31 251 LEU A N 1
ATOM 1952 C CA . LEU A 1 251 ? 7.037 -2.067 -9.580 1.00 79.31 251 LEU A CA 1
ATOM 1953 C C . LEU A 1 251 ? 8.089 -1.256 -8.813 1.00 79.31 251 LEU A C 1
ATOM 1955 O O . LEU A 1 251 ? 9.232 -1.122 -9.252 1.00 79.31 251 LEU A O 1
ATOM 1959 N N . SER A 1 252 ? 7.681 -0.652 -7.697 1.00 76.75 252 SER A N 1
ATOM 1960 C CA . SER A 1 252 ? 8.568 0.127 -6.810 1.00 76.75 252 SER A CA 1
ATOM 1961 C C . SER A 1 252 ? 8.982 -0.617 -5.541 1.00 76.75 252 SER A C 1
ATOM 1963 O O . SER A 1 252 ? 9.763 -0.083 -4.755 1.00 76.75 252 SER A O 1
ATOM 1965 N N . THR A 1 253 ? 8.474 -1.834 -5.368 1.00 76.75 253 THR A N 1
ATOM 1966 C CA . THR A 1 253 ? 8.710 -2.707 -4.218 1.00 76.75 253 THR A CA 1
ATOM 1967 C C . THR A 1 253 ? 9.266 -4.066 -4.677 1.00 76.75 253 THR A C 1
ATOM 1969 O O . THR A 1 253 ? 9.805 -4.166 -5.785 1.00 76.75 253 THR A O 1
ATOM 1972 N N . ARG A 1 254 ? 9.210 -5.087 -3.820 1.00 76.31 254 ARG A N 1
ATOM 1973 C CA . ARG A 1 254 ? 9.545 -6.475 -4.133 1.00 76.31 254 ARG A CA 1
ATOM 1974 C C . ARG A 1 254 ? 8.316 -7.202 -4.692 1.00 76.31 254 ARG A C 1
ATOM 1976 O O . ARG A 1 254 ? 7.192 -6.880 -4.345 1.00 76.31 254 ARG A O 1
ATOM 1983 N N . ALA A 1 255 ? 8.564 -8.144 -5.589 1.00 77.19 255 ALA A N 1
ATOM 1984 C CA . ALA A 1 255 ? 7.587 -9.131 -6.017 1.00 77.19 255 ALA A CA 1
ATOM 1985 C C . ALA A 1 255 ? 8.163 -10.502 -5.688 1.00 77.19 255 ALA A C 1
ATOM 1987 O O . ALA A 1 255 ? 9.362 -10.719 -5.904 1.00 77.19 255 ALA A O 1
ATOM 1988 N N . THR A 1 256 ? 7.346 -11.400 -5.156 1.00 71.75 256 THR A N 1
ATOM 1989 C CA . THR A 1 256 ? 7.764 -12.751 -4.783 1.00 71.75 256 THR A CA 1
ATOM 1990 C C . THR A 1 256 ? 6.790 -13.781 -5.334 1.00 71.75 256 THR A C 1
ATOM 1992 O O . THR A 1 256 ? 5.674 -13.463 -5.709 1.00 71.75 256 THR A O 1
ATOM 1995 N N . VAL A 1 257 ? 7.236 -15.027 -5.416 1.00 71.62 257 VAL A N 1
ATOM 1996 C CA . VAL A 1 257 ? 6.412 -16.198 -5.770 1.00 71.62 257 VAL A CA 1
ATOM 1997 C C . VAL A 1 257 ? 6.283 -17.147 -4.572 1.00 71.62 257 VAL A C 1
ATOM 1999 O O . VAL A 1 257 ? 6.124 -18.364 -4.716 1.00 71.62 257 VAL A O 1
ATOM 2002 N N . GLU A 1 258 ? 6.506 -16.632 -3.359 1.00 64.19 258 GLU A N 1
ATOM 2003 C CA . GLU A 1 258 ? 6.597 -17.475 -2.175 1.00 64.19 258 GLU A CA 1
ATOM 2004 C C . GLU A 1 258 ? 5.228 -18.057 -1.803 1.00 64.19 258 GLU A C 1
ATOM 2006 O O . GLU A 1 258 ? 4.201 -17.388 -1.731 1.00 64.19 258 GLU A O 1
ATOM 2011 N N . SER A 1 259 ? 5.196 -19.362 -1.526 1.00 57.81 259 SER A N 1
ATOM 2012 C CA . SER A 1 259 ? 3.943 -20.022 -1.171 1.00 57.81 259 SER A CA 1
ATOM 2013 C C . SER A 1 259 ? 3.434 -19.545 0.196 1.00 57.81 259 SER A C 1
ATOM 2015 O O . SER A 1 259 ? 4.071 -19.828 1.215 1.00 57.81 259 SER A O 1
ATOM 2017 N N . GLY A 1 260 ? 2.237 -18.958 0.236 1.00 55.38 260 GLY A N 1
ATOM 2018 C CA . GLY A 1 260 ? 1.557 -18.560 1.477 1.00 55.38 260 GLY A CA 1
ATOM 2019 C C . GLY A 1 260 ? 1.393 -17.054 1.663 1.00 55.38 260 GLY A C 1
ATOM 2020 O O . GLY A 1 260 ? 0.802 -16.663 2.671 1.00 55.38 260 GLY A O 1
ATOM 2021 N N . ASP A 1 261 ? 1.889 -16.283 0.706 1.00 62.94 261 ASP A N 1
ATOM 2022 C CA . ASP A 1 261 ? 1.675 -14.851 0.555 1.00 62.94 261 ASP A CA 1
ATOM 2023 C C . ASP A 1 261 ? 0.435 -14.558 -0.330 1.00 62.94 261 ASP A C 1
ATOM 2025 O O . ASP A 1 261 ? -0.245 -15.502 -0.770 1.00 62.94 261 ASP A O 1
ATOM 2029 N N . GLU A 1 262 ? 0.080 -13.287 -0.528 1.00 69.75 262 GLU A N 1
ATOM 2030 C CA . GLU A 1 262 ? -1.099 -12.850 -1.297 1.00 69.75 262 GLU A CA 1
ATOM 2031 C C . GLU A 1 262 ? -1.032 -13.181 -2.801 1.00 69.75 262 GLU A C 1
ATOM 2033 O O . GLU A 1 262 ? -0.008 -13.608 -3.327 1.00 69.75 262 GLU A O 1
ATOM 2038 N N . GLN A 1 263 ? -2.171 -13.144 -3.496 1.00 77.06 263 GLN A N 1
ATOM 2039 C CA . GLN A 1 263 ? -2.298 -13.643 -4.873 1.00 77.06 263 GLN A CA 1
ATOM 2040 C C . GLN A 1 263 ? -2.712 -12.526 -5.831 1.00 77.06 263 GLN A C 1
ATOM 2042 O O . GLN A 1 263 ? -3.864 -12.496 -6.267 1.00 77.06 263 GLN A O 1
ATOM 2047 N N . ASP A 1 264 ? -1.766 -11.666 -6.206 1.00 75.50 264 ASP A N 1
ATOM 2048 C CA . ASP A 1 264 ? -2.078 -10.472 -7.004 1.00 75.50 264 ASP A CA 1
ATOM 2049 C C . ASP A 1 264 ? -2.132 -10.800 -8.494 1.00 75.50 264 ASP A C 1
ATOM 2051 O O . ASP A 1 264 ? -3.148 -10.613 -9.174 1.00 75.50 264 ASP A O 1
ATOM 2055 N N . TYR A 1 265 ? -1.045 -11.370 -9.024 1.00 80.81 265 TYR A N 1
ATOM 2056 C CA . TYR A 1 265 ? -0.923 -11.651 -10.453 1.00 80.81 265 TYR A CA 1
ATOM 2057 C C . TYR A 1 265 ? -0.451 -13.065 -10.702 1.00 80.81 265 TYR A C 1
ATOM 2059 O O . TYR A 1 265 ? 0.534 -13.513 -10.143 1.00 80.81 265 TYR A O 1
ATOM 2067 N N . VAL A 1 266 ? -1.088 -13.755 -11.642 1.00 85.31 266 VAL A N 1
ATOM 2068 C CA . VAL A 1 266 ? -0.432 -14.909 -12.262 1.00 85.31 266 VAL A CA 1
ATOM 2069 C C . VAL A 1 266 ? 0.739 -14.387 -13.093 1.00 85.31 266 VAL A C 1
ATOM 2071 O O . VAL A 1 266 ? 0.555 -13.436 -13.852 1.00 85.31 266 VAL A O 1
ATOM 2074 N N . GLU A 1 267 ? 1.896 -15.029 -13.002 1.00 82.81 267 GLU A N 1
ATOM 2075 C CA . GLU A 1 267 ? 3.117 -14.755 -13.773 1.00 82.81 267 GLU A CA 1
ATOM 2076 C C . GLU A 1 267 ? 2.865 -14.389 -15.247 1.00 82.81 267 GLU A C 1
ATOM 2078 O O . GLU A 1 267 ? 3.254 -13.321 -15.723 1.00 82.81 267 GLU A O 1
ATOM 2083 N N . SER A 1 268 ? 2.086 -15.210 -15.957 1.00 84.50 268 SER A N 1
ATOM 2084 C CA . SER A 1 268 ? 1.705 -14.970 -17.360 1.00 84.50 268 SER A CA 1
ATOM 2085 C C . SER A 1 268 ? 0.911 -13.678 -17.622 1.00 84.50 268 SER A C 1
ATOM 2087 O O . SER A 1 268 ? 0.866 -13.202 -18.760 1.00 84.50 268 SER A O 1
ATOM 2089 N N . ASN A 1 269 ? 0.278 -13.106 -16.597 1.00 83.81 269 ASN A N 1
ATOM 2090 C CA . ASN A 1 269 ? -0.471 -11.849 -16.661 1.00 83.81 269 ASN A CA 1
ATOM 2091 C C . ASN A 1 269 ? 0.303 -10.660 -16.076 1.00 83.81 269 ASN A C 1
ATOM 2093 O O . ASN A 1 269 ? -0.102 -9.515 -16.300 1.00 83.81 269 ASN A O 1
ATOM 2097 N N . PHE A 1 270 ? 1.384 -10.910 -15.336 1.00 83.19 270 PHE A N 1
ATOM 2098 C CA . PHE A 1 270 ? 2.198 -9.867 -14.738 1.00 83.19 270 PHE A CA 1
ATOM 2099 C C . PHE A 1 270 ? 3.039 -9.163 -15.803 1.00 83.19 270 PHE A C 1
ATOM 2101 O O . PHE A 1 270 ? 3.688 -9.797 -16.636 1.00 83.19 270 PHE A O 1
ATOM 2108 N N . LYS A 1 271 ? 3.010 -7.826 -15.797 1.00 84.19 271 LYS A N 1
ATOM 2109 C CA . LYS A 1 271 ? 3.696 -7.005 -16.804 1.00 84.19 271 LYS A CA 1
ATOM 2110 C C . LYS A 1 271 ? 4.687 -6.054 -16.158 1.00 84.19 271 LYS A C 1
ATOM 2112 O O . LYS A 1 271 ? 4.301 -5.222 -15.333 1.00 84.19 271 LYS A O 1
ATOM 2117 N N . LEU A 1 272 ? 5.936 -6.093 -16.608 1.00 82.25 272 LEU A N 1
ATOM 2118 C CA . LEU A 1 272 ? 6.995 -5.203 -16.129 1.00 82.25 272 LEU A CA 1
ATOM 2119 C C . LEU A 1 272 ? 7.418 -4.218 -17.209 1.00 82.25 272 LEU A C 1
ATOM 2121 O O . LEU A 1 272 ? 7.516 -4.542 -18.383 1.00 82.25 272 LEU A O 1
ATOM 2125 N N . ARG A 1 273 ? 7.685 -2.975 -16.829 1.00 81.31 273 ARG A N 1
ATOM 2126 C CA . ARG A 1 273 ? 8.081 -1.930 -17.775 1.00 81.31 273 ARG A CA 1
ATOM 2127 C C . ARG A 1 273 ? 9.507 -2.136 -18.294 1.00 81.31 273 ARG A C 1
ATOM 2129 O O . ARG A 1 273 ? 10.426 -2.139 -17.489 1.00 81.31 273 ARG A O 1
ATOM 2136 N N . SER A 1 274 ? 9.707 -2.145 -19.615 1.00 78.75 274 SER A N 1
ATOM 2137 C CA . SER A 1 274 ? 11.036 -2.179 -20.249 1.00 78.75 274 SER A CA 1
ATOM 2138 C C . SER A 1 274 ? 11.590 -0.762 -20.497 1.00 78.75 274 SER A C 1
ATOM 2140 O O . SER A 1 274 ? 12.154 -0.171 -19.581 1.00 78.75 274 SER A O 1
ATOM 2142 N N . PHE A 1 275 ? 11.388 -0.153 -21.671 1.00 78.44 275 PHE A N 1
ATOM 2143 C CA . PHE A 1 275 ? 11.889 1.187 -22.018 1.00 78.44 275 PHE A CA 1
ATOM 2144 C C . PHE A 1 275 ? 10.886 2.311 -21.744 1.00 78.44 275 PHE A C 1
ATOM 2146 O O . PHE A 1 275 ? 9.764 2.349 -22.259 1.00 78.44 275 PHE A O 1
ATOM 2153 N N . TYR A 1 276 ? 11.323 3.307 -20.974 1.00 71.81 276 TYR A N 1
ATOM 2154 C CA . TYR A 1 276 ? 10.508 4.451 -20.600 1.00 71.81 276 TYR A CA 1
ATOM 2155 C C . TYR A 1 276 ? 11.300 5.721 -20.304 1.00 71.81 276 TYR A C 1
ATOM 2157 O O . TYR A 1 276 ? 12.025 5.838 -19.323 1.00 71.81 276 TYR A O 1
ATOM 2165 N N . ASN A 1 277 ? 11.007 6.773 -21.058 1.00 65.06 277 ASN A N 1
ATOM 2166 C CA . ASN A 1 277 ? 11.685 8.065 -20.936 1.00 65.06 277 ASN A CA 1
ATOM 2167 C C . ASN A 1 277 ? 10.970 9.102 -20.039 1.00 65.06 277 ASN A C 1
ATOM 2169 O O . ASN A 1 277 ? 11.178 10.315 -20.190 1.00 65.06 277 ASN A O 1
ATOM 2173 N N . GLY A 1 278 ? 10.061 8.663 -19.164 1.00 63.25 278 GLY A N 1
ATOM 2174 C CA . GLY A 1 278 ? 9.273 9.559 -18.310 1.00 63.25 278 GLY A CA 1
ATOM 2175 C C . GLY A 1 278 ? 7.953 10.061 -18.908 1.00 63.25 278 GLY A C 1
ATOM 2176 O O . GLY A 1 278 ? 7.189 10.681 -18.173 1.00 63.25 278 GLY A O 1
ATOM 2177 N N . ILE A 1 279 ? 7.680 9.834 -20.202 1.00 65.75 279 ILE A N 1
ATOM 2178 C CA . ILE A 1 279 ? 6.451 10.319 -20.866 1.00 65.75 279 ILE A CA 1
ATOM 2179 C C . ILE A 1 279 ? 5.757 9.224 -21.685 1.00 65.75 279 ILE A C 1
ATOM 2181 O O . ILE A 1 279 ? 4.539 9.112 -21.628 1.00 65.75 279 ILE A O 1
ATOM 2185 N N . THR A 1 280 ? 6.500 8.415 -22.445 1.00 66.81 280 THR A N 1
ATOM 2186 C CA . THR A 1 280 ? 5.928 7.342 -23.279 1.00 66.81 280 THR A CA 1
ATOM 2187 C C . THR A 1 280 ? 6.828 6.117 -23.271 1.00 66.81 280 THR A C 1
ATOM 2189 O O . THR A 1 280 ? 8.051 6.258 -23.193 1.00 66.81 280 THR A O 1
ATOM 2192 N N . LYS A 1 281 ? 6.234 4.937 -23.431 1.00 75.31 281 LYS A N 1
ATOM 2193 C CA . LYS A 1 281 ? 6.959 3.724 -23.812 1.00 75.31 281 LYS A CA 1
ATOM 2194 C C . LYS A 1 281 ? 7.412 3.791 -25.269 1.00 75.31 281 LYS A C 1
ATOM 2196 O O . LYS A 1 281 ? 6.829 4.533 -26.066 1.00 75.31 281 LYS A O 1
ATOM 2201 N N . PHE A 1 282 ? 8.457 3.053 -25.601 1.00 78.81 282 PHE A N 1
ATOM 2202 C CA . PHE A 1 282 ? 8.904 2.822 -26.972 1.00 78.81 282 PHE A CA 1
ATOM 2203 C C . PHE A 1 282 ? 9.751 1.552 -27.001 1.00 78.81 282 PHE A C 1
ATOM 2205 O O . PHE A 1 282 ? 10.387 1.239 -26.007 1.00 78.81 282 PHE A O 1
ATOM 2212 N N . GLY A 1 283 ? 9.734 0.813 -28.103 1.00 79.19 283 GLY A N 1
ATOM 2213 C CA . GLY A 1 283 ? 10.495 -0.429 -28.226 1.00 79.19 283 GLY A CA 1
ATOM 2214 C C . GLY A 1 283 ? 11.919 -0.232 -28.744 1.00 79.19 283 GLY A C 1
ATOM 2215 O O . GLY A 1 283 ? 12.359 0.883 -29.046 1.00 79.19 283 GLY A O 1
ATOM 2216 N N . MET A 1 284 ? 12.603 -1.362 -28.906 1.00 87.25 284 MET A N 1
ATOM 2217 C CA . MET A 1 284 ? 13.871 -1.464 -29.625 1.00 87.25 284 MET A CA 1
ATOM 2218 C C . MET A 1 284 ? 13.760 -0.961 -31.060 1.00 87.25 284 MET A C 1
ATOM 2220 O O . MET A 1 284 ? 12.703 -1.013 -31.689 1.00 87.25 284 MET A O 1
ATOM 2224 N N . ASP A 1 285 ? 14.890 -0.508 -31.591 1.00 88.06 285 ASP A N 1
ATOM 2225 C CA . ASP A 1 285 ? 15.061 -0.125 -32.988 1.00 88.06 285 ASP A CA 1
ATOM 2226 C C . ASP A 1 285 ? 14.155 1.044 -33.447 1.00 88.06 285 ASP A C 1
ATOM 2228 O O . ASP A 1 285 ? 13.987 1.300 -34.642 1.00 88.06 285 ASP A O 1
ATOM 2232 N N . ILE A 1 286 ? 13.637 1.838 -32.504 1.00 87.44 286 ILE A N 1
ATOM 2233 C CA . ILE A 1 286 ? 12.780 3.002 -32.765 1.00 87.44 286 ILE A CA 1
ATOM 2234 C C . ILE A 1 286 ? 13.493 4.287 -32.333 1.00 87.44 286 ILE A C 1
ATOM 2236 O O . ILE A 1 286 ? 13.889 4.437 -31.180 1.00 87.44 286 ILE A O 1
ATOM 2240 N N . TRP A 1 287 ? 13.618 5.247 -33.255 1.00 89.75 287 TRP A N 1
ATOM 2241 C CA . TRP A 1 287 ? 14.081 6.594 -32.915 1.00 89.75 287 TRP A CA 1
ATOM 2242 C C . TRP A 1 287 ? 13.020 7.347 -32.120 1.00 89.75 287 TRP A C 1
ATOM 2244 O O . TRP A 1 287 ? 11.867 7.458 -32.549 1.00 89.75 287 TRP A O 1
ATOM 2254 N N . LYS A 1 288 ? 13.433 7.927 -30.996 1.00 88.88 288 LYS A N 1
ATOM 2255 C CA . LYS A 1 288 ? 12.599 8.796 -30.177 1.00 88.88 288 LYS A CA 1
ATOM 2256 C C . LYS A 1 288 ? 13.185 10.195 -30.113 1.00 88.88 288 LYS A C 1
ATOM 2258 O O . LYS A 1 288 ? 14.298 10.387 -29.646 1.00 88.88 288 LYS A O 1
ATOM 2263 N N . GLU A 1 289 ? 12.404 11.174 -30.553 1.00 90.19 289 GLU A N 1
ATOM 2264 C CA . GLU A 1 289 ? 12.792 12.584 -30.565 1.00 90.19 289 GLU A CA 1
ATOM 2265 C C . GLU A 1 289 ? 12.473 13.266 -29.225 1.00 90.19 289 GLU A C 1
ATOM 2267 O O . GLU A 1 289 ? 11.409 13.067 -28.625 1.00 90.19 289 GLU A O 1
ATOM 2272 N N . PHE A 1 290 ? 13.392 14.113 -28.771 1.00 88.12 290 PHE A N 1
ATOM 2273 C CA . PHE A 1 290 ? 13.324 14.869 -27.530 1.00 88.12 290 PHE A CA 1
ATOM 2274 C C . PHE A 1 290 ? 13.582 16.338 -27.799 1.00 88.12 290 PHE A C 1
ATOM 2276 O O . PHE A 1 290 ? 14.713 16.762 -28.011 1.00 88.12 290 PHE A O 1
ATOM 2283 N N . ILE A 1 291 ? 12.512 17.122 -27.705 1.00 88.94 291 ILE A N 1
ATOM 2284 C CA . ILE A 1 291 ? 12.553 18.574 -27.854 1.00 88.94 291 ILE A CA 1
ATOM 2285 C C . ILE A 1 291 ? 11.918 19.164 -26.607 1.00 88.94 291 ILE A C 1
ATOM 2287 O O . ILE A 1 291 ? 10.697 19.142 -26.441 1.00 88.94 291 ILE A O 1
ATOM 2291 N N . ARG A 1 292 ? 12.751 19.602 -25.657 1.00 87.94 292 ARG A N 1
ATOM 2292 C CA . ARG A 1 292 ? 12.285 19.989 -24.316 1.00 87.94 292 ARG A CA 1
ATOM 2293 C C . ARG A 1 292 ? 12.936 21.275 -23.835 1.00 87.94 292 ARG A C 1
ATOM 2295 O O . ARG A 1 292 ? 14.153 21.429 -23.898 1.00 87.94 292 ARG A O 1
ATOM 2302 N N . TRP A 1 293 ? 12.129 22.168 -23.270 1.00 91.81 293 TRP A N 1
ATOM 2303 C CA . TRP A 1 293 ? 12.620 23.340 -22.548 1.00 91.81 293 TRP A CA 1
ATOM 2304 C C . TRP A 1 293 ? 13.155 22.910 -21.179 1.00 91.81 293 TRP A C 1
ATOM 2306 O O . TRP A 1 293 ? 12.383 22.510 -20.310 1.00 91.81 293 TRP A O 1
ATOM 2316 N N . SER A 1 294 ? 14.476 22.948 -21.004 1.00 89.81 294 SER A N 1
ATOM 2317 C CA . SER A 1 294 ? 15.157 22.346 -19.854 1.00 89.81 294 SER A CA 1
ATOM 2318 C C . SER A 1 294 ? 16.140 23.321 -19.207 1.00 89.81 294 SER A C 1
ATOM 2320 O O . SER A 1 294 ? 16.707 24.191 -19.869 1.00 89.81 294 SER A O 1
ATOM 2322 N N . TYR A 1 295 ? 16.343 23.184 -17.895 1.00 91.06 295 TYR A N 1
ATOM 2323 C CA . TYR A 1 295 ? 17.344 23.957 -17.161 1.00 91.06 295 TYR A CA 1
ATOM 2324 C C . TYR A 1 295 ? 18.739 23.358 -17.372 1.00 91.06 295 TYR A C 1
ATOM 2326 O O . TYR A 1 295 ? 18.984 22.205 -17.019 1.00 91.06 295 TYR A O 1
ATOM 2334 N N . GLN A 1 296 ? 19.663 24.145 -17.917 1.00 89.06 296 GLN A N 1
ATOM 2335 C CA . GLN A 1 296 ? 21.058 23.761 -18.096 1.00 89.06 296 GLN A CA 1
ATOM 2336 C C . GLN A 1 296 ? 21.871 24.227 -16.881 1.00 89.06 296 GLN A C 1
ATOM 2338 O O . GLN A 1 296 ? 22.151 25.416 -16.713 1.00 89.06 296 GLN A O 1
ATOM 2343 N N . ALA A 1 297 ? 22.278 23.288 -16.025 1.00 87.81 297 ALA A N 1
ATOM 2344 C CA . ALA A 1 297 ? 22.962 23.607 -14.770 1.00 87.81 297 ALA A CA 1
ATOM 2345 C C . ALA A 1 297 ? 24.310 24.332 -14.961 1.00 87.81 297 ALA A C 1
ATOM 2347 O O . ALA A 1 297 ? 24.654 25.199 -14.159 1.00 87.81 297 ALA A O 1
ATOM 2348 N N . SER A 1 298 ? 25.057 24.014 -16.026 1.00 87.69 298 SER A N 1
ATOM 2349 C CA . SER A 1 298 ? 26.376 24.604 -16.312 1.00 87.69 298 SER A CA 1
ATOM 2350 C C . SER A 1 298 ? 26.312 26.104 -16.613 1.00 87.69 298 SER A C 1
ATOM 2352 O O . SER A 1 298 ? 27.207 26.849 -16.218 1.00 87.69 298 SER A O 1
ATOM 2354 N N . THR A 1 299 ? 25.247 26.558 -17.277 1.00 86.94 299 THR A N 1
ATOM 2355 C CA . THR A 1 299 ? 25.045 27.967 -17.650 1.00 86.94 299 THR A CA 1
ATOM 2356 C C . THR A 1 299 ? 24.024 28.680 -16.765 1.00 86.94 299 THR A C 1
ATOM 2358 O O . THR A 1 299 ? 23.898 29.897 -16.855 1.00 86.94 299 THR A O 1
ATOM 2361 N N . GLN A 1 300 ? 23.319 27.943 -15.898 1.00 90.31 300 GLN A N 1
ATOM 2362 C CA . GLN A 1 300 ? 22.219 28.425 -15.055 1.00 90.31 300 GLN A CA 1
ATOM 2363 C C . GLN A 1 300 ? 21.103 29.113 -15.855 1.00 90.31 300 GLN A C 1
ATOM 2365 O O . GLN A 1 300 ? 20.504 30.093 -15.410 1.00 90.31 300 GLN A O 1
ATOM 2370 N N . THR A 1 301 ? 20.819 28.609 -17.057 1.00 90.94 301 THR A N 1
ATOM 2371 C CA . THR A 1 301 ? 19.783 29.157 -17.941 1.00 90.94 301 THR A CA 1
ATOM 2372 C C . THR A 1 301 ? 18.854 28.064 -18.442 1.00 90.94 301 THR A C 1
ATOM 2374 O O . THR A 1 301 ? 19.216 26.891 -18.467 1.00 90.94 301 THR A O 1
ATOM 2377 N N . TYR A 1 302 ? 17.638 28.448 -18.826 1.00 89.75 302 TYR A N 1
ATOM 2378 C CA . TYR A 1 302 ? 16.741 27.550 -19.540 1.00 89.75 302 TYR A CA 1
ATOM 2379 C C . TYR A 1 302 ? 16.972 27.681 -21.042 1.00 89.75 302 TYR A C 1
ATOM 2381 O O . TYR A 1 302 ? 17.048 28.801 -21.554 1.00 89.75 302 TYR A O 1
ATOM 2389 N N . LYS A 1 303 ? 17.081 26.539 -21.719 1.00 92.06 303 LYS A N 1
ATOM 2390 C CA . LYS A 1 303 ? 17.277 26.424 -23.167 1.00 92.06 303 LYS A CA 1
ATOM 2391 C C . LYS A 1 303 ? 16.508 25.221 -23.703 1.00 92.06 303 LYS A C 1
ATOM 2393 O O . LYS A 1 303 ? 16.089 24.349 -22.937 1.00 92.06 303 LYS A O 1
ATOM 2398 N N . TYR A 1 304 ? 16.323 25.168 -25.019 1.00 92.19 304 TYR A N 1
ATOM 2399 C CA . TYR A 1 304 ? 15.839 23.947 -25.650 1.00 92.19 304 TYR A CA 1
ATOM 2400 C C . TYR A 1 304 ? 16.964 22.923 -25.685 1.00 92.19 304 TYR A C 1
ATOM 2402 O O . TYR A 1 304 ? 18.094 23.257 -26.030 1.00 92.19 304 TYR A O 1
ATOM 2410 N N . ARG A 1 305 ? 16.631 21.688 -25.318 1.00 91.44 305 ARG A N 1
ATOM 2411 C CA . ARG A 1 305 ? 17.450 20.511 -25.576 1.00 91.44 305 ARG A CA 1
ATOM 2412 C C . ARG A 1 305 ? 16.792 19.731 -26.715 1.00 91.44 305 ARG A C 1
ATOM 2414 O O . ARG A 1 305 ? 15.597 19.444 -26.594 1.00 91.44 305 ARG A O 1
ATOM 2421 N N . CYS A 1 306 ? 17.529 19.463 -27.792 1.00 92.06 306 CYS A N 1
ATOM 2422 C CA . CYS A 1 306 ? 17.028 18.849 -29.024 1.00 92.06 306 CYS A CA 1
ATOM 2423 C C . CYS A 1 306 ? 17.933 17.689 -29.456 1.00 92.06 306 CYS A C 1
ATOM 2425 O O . CYS A 1 306 ? 19.061 17.902 -29.895 1.00 92.06 306 CYS A O 1
ATOM 2427 N N . PHE A 1 307 ? 17.443 16.464 -29.314 1.00 92.19 307 PHE A N 1
ATOM 2428 C CA . PHE A 1 307 ? 18.152 15.252 -29.717 1.00 92.19 307 PHE A CA 1
ATOM 2429 C C . PHE A 1 307 ? 17.148 14.146 -30.015 1.00 92.19 307 PHE A C 1
ATOM 2431 O O . PHE A 1 307 ? 15.995 14.225 -29.590 1.00 92.19 307 PHE A O 1
ATOM 2438 N N . ARG A 1 308 ? 17.579 13.098 -30.701 1.00 92.25 308 ARG A N 1
ATOM 2439 C CA . ARG A 1 308 ? 16.863 11.829 -30.752 1.00 92.25 308 ARG A CA 1
ATOM 2440 C C . ARG A 1 308 ? 17.742 10.723 -30.196 1.00 92.25 308 ARG A C 1
ATOM 2442 O O . ARG A 1 308 ? 18.963 10.773 -30.317 1.00 92.25 308 ARG A O 1
ATOM 2449 N N . GLU A 1 309 ? 17.112 9.735 -29.585 1.00 91.38 309 GLU A N 1
ATOM 2450 C CA . GLU A 1 309 ? 17.798 8.567 -29.045 1.00 91.38 309 GLU A CA 1
ATOM 2451 C C . GLU A 1 309 ? 17.143 7.279 -29.543 1.00 91.38 309 GLU A C 1
ATOM 2453 O O . GLU A 1 309 ? 15.989 7.285 -29.990 1.00 91.38 309 GLU A O 1
ATOM 2458 N N . LYS A 1 310 ? 17.890 6.182 -29.507 1.00 90.25 310 LYS A N 1
ATOM 2459 C CA . LYS A 1 310 ? 17.441 4.865 -29.949 1.00 90.25 310 LYS A CA 1
ATOM 2460 C C . LYS A 1 310 ? 18.211 3.785 -29.204 1.00 90.25 310 LYS A C 1
ATOM 2462 O O . LYS A 1 310 ? 19.416 3.925 -29.011 1.00 90.25 310 LYS A O 1
ATOM 2467 N N . PHE A 1 311 ? 17.522 2.701 -28.867 1.00 90.56 311 PHE A N 1
ATOM 2468 C CA . PHE A 1 311 ? 18.146 1.493 -28.340 1.00 90.56 311 PHE A CA 1
ATOM 2469 C C . PHE A 1 311 ? 18.190 0.403 -29.408 1.00 90.56 311 PHE A C 1
ATOM 2471 O O . PHE A 1 311 ? 17.213 0.220 -30.141 1.00 90.56 311 PHE A O 1
ATOM 2478 N N . VAL A 1 312 ? 19.327 -0.275 -29.536 1.00 91.25 312 VAL A N 1
ATOM 2479 C CA . VAL A 1 312 ? 19.537 -1.383 -30.483 1.00 91.25 312 VAL A CA 1
ATOM 2480 C C . VAL A 1 312 ? 20.337 -2.499 -29.823 1.00 91.25 312 VAL A C 1
ATOM 2482 O O . VAL A 1 312 ? 20.938 -2.287 -28.781 1.00 91.25 312 VAL A O 1
ATOM 2485 N N . SER A 1 313 ? 20.330 -3.677 -30.428 1.00 89.06 313 SER A N 1
ATOM 2486 C CA . SER A 1 313 ? 21.273 -4.765 -30.179 1.00 89.06 313 SER A CA 1
ATOM 2487 C C . SER A 1 313 ? 21.967 -5.015 -31.518 1.00 89.06 313 SER A C 1
ATOM 2489 O O . SER A 1 313 ? 21.316 -4.875 -32.557 1.00 89.06 313 SER A O 1
ATOM 2491 N N . ASN A 1 314 ? 23.266 -5.322 -31.538 1.00 86.19 314 ASN A N 1
ATOM 2492 C CA . ASN A 1 314 ? 24.021 -5.596 -32.770 1.00 86.19 314 ASN A CA 1
ATOM 2493 C C . ASN A 1 314 ? 23.860 -4.542 -33.894 1.00 86.19 314 ASN A C 1
ATOM 2495 O O . ASN A 1 314 ? 22.910 -4.515 -34.683 1.00 86.19 314 ASN A O 1
ATOM 2499 N N . TYR A 1 315 ? 24.866 -3.692 -34.057 1.00 87.75 315 TYR A N 1
ATOM 2500 C CA . TYR A 1 315 ? 24.820 -2.599 -35.022 1.00 87.75 315 TYR A CA 1
ATOM 2501 C C . TYR A 1 315 ? 26.081 -2.517 -35.879 1.00 87.75 315 TYR A C 1
ATOM 2503 O O . TYR A 1 315 ? 27.156 -3.008 -35.553 1.00 87.75 315 TYR A O 1
ATOM 2511 N N . ASN A 1 316 ? 25.946 -1.846 -37.021 1.00 90.75 316 ASN A N 1
ATOM 2512 C CA . ASN A 1 316 ? 27.046 -1.546 -37.928 1.00 90.75 316 ASN A CA 1
ATOM 2513 C C . ASN A 1 316 ? 26.797 -0.167 -38.540 1.00 90.75 316 ASN A C 1
ATOM 2515 O O . ASN A 1 316 ? 26.095 -0.043 -39.548 1.00 90.75 316 ASN A O 1
ATOM 2519 N N . ILE A 1 317 ? 27.311 0.876 -37.885 1.00 88.38 317 ILE A N 1
ATOM 2520 C CA . ILE A 1 317 ? 26.995 2.267 -38.222 1.00 88.38 317 ILE A CA 1
ATOM 2521 C C . ILE A 1 317 ? 28.245 3.139 -38.306 1.00 88.38 317 ILE A C 1
ATOM 2523 O O . ILE A 1 317 ? 29.286 2.861 -37.711 1.00 88.38 317 ILE A O 1
ATOM 2527 N N . TYR A 1 318 ? 28.118 4.224 -39.061 1.00 87.88 318 TYR A N 1
ATOM 2528 C CA . TYR A 1 318 ? 29.094 5.303 -39.089 1.00 87.88 318 TYR A CA 1
ATOM 2529 C C . TYR A 1 318 ? 28.573 6.467 -38.250 1.00 87.88 318 TYR A C 1
ATOM 2531 O O . TYR A 1 318 ? 27.426 6.877 -38.426 1.00 87.88 318 TYR A O 1
ATOM 2539 N N . LEU A 1 319 ? 29.424 6.993 -37.371 1.00 87.06 319 LEU A N 1
ATOM 2540 C CA . LEU A 1 319 ? 29.157 8.208 -36.606 1.00 87.06 319 LEU A CA 1
ATOM 2541 C C . LEU A 1 319 ? 29.427 9.453 -37.455 1.00 87.06 319 LEU A C 1
ATOM 2543 O O . LEU A 1 319 ? 30.183 9.392 -38.431 1.00 87.06 319 LEU A O 1
ATOM 2547 N N . ASP A 1 320 ? 28.882 10.600 -37.048 1.00 80.31 320 ASP A N 1
ATOM 2548 C CA . ASP A 1 320 ? 29.058 11.881 -37.755 1.00 80.31 320 ASP A CA 1
ATOM 2549 C C . ASP A 1 320 ? 30.538 12.298 -37.855 1.00 80.31 320 ASP A C 1
ATOM 2551 O O . ASP A 1 320 ? 30.998 12.856 -38.852 1.00 80.31 320 ASP A O 1
ATOM 2555 N N . ASN A 1 321 ? 31.349 11.910 -36.865 1.00 82.94 321 ASN A N 1
ATOM 2556 C CA . ASN A 1 321 ? 32.801 12.118 -36.878 1.00 82.94 321 ASN A CA 1
ATOM 2557 C C . ASN A 1 321 ? 33.571 11.165 -37.830 1.00 82.94 321 ASN A C 1
ATOM 2559 O O . ASN A 1 321 ? 34.804 11.202 -37.877 1.00 82.94 321 ASN A O 1
ATOM 2563 N N . GLY A 1 322 ? 32.866 10.307 -38.575 1.00 84.62 322 GLY A N 1
ATOM 2564 C CA . GLY A 1 322 ? 33.410 9.326 -39.517 1.00 84.62 322 GLY A CA 1
ATOM 2565 C C . GLY A 1 322 ? 33.876 8.010 -38.887 1.00 84.62 322 GLY A C 1
ATOM 2566 O O . GLY A 1 322 ? 34.383 7.145 -39.606 1.00 84.62 322 GLY A O 1
ATOM 2567 N N . THR A 1 323 ? 33.726 7.838 -37.571 1.00 89.94 323 THR A N 1
ATOM 2568 C CA . THR A 1 323 ? 34.074 6.587 -36.883 1.00 89.94 323 THR A CA 1
ATOM 2569 C C . THR A 1 323 ? 33.127 5.476 -37.312 1.00 89.94 323 THR A C 1
ATOM 2571 O O . THR A 1 323 ? 31.914 5.655 -37.324 1.00 89.94 323 THR A O 1
ATOM 2574 N N . HIS A 1 324 ? 33.685 4.317 -37.651 1.00 90.38 324 HIS A N 1
ATOM 2575 C CA . HIS A 1 324 ? 32.925 3.103 -37.924 1.00 90.38 324 HIS A CA 1
ATOM 2576 C C . HIS A 1 324 ? 32.879 2.258 -36.656 1.00 90.38 324 HIS A C 1
ATOM 2578 O O . HIS A 1 324 ? 33.934 1.861 -36.157 1.00 90.38 324 HIS A O 1
ATOM 2584 N N . VAL A 1 325 ? 31.681 2.002 -36.145 1.00 88.06 325 VAL A N 1
ATOM 2585 C CA . VAL A 1 325 ? 31.457 1.164 -34.967 1.00 88.06 325 VAL A CA 1
ATOM 2586 C C . VAL A 1 325 ? 30.601 -0.035 -35.354 1.00 88.06 325 VAL A C 1
ATOM 2588 O O . VAL A 1 325 ? 29.640 0.079 -36.123 1.00 88.06 325 VAL A O 1
ATOM 2591 N N . VAL A 1 326 ? 31.023 -1.200 -34.873 1.00 88.69 326 VAL A N 1
ATOM 2592 C CA . VAL A 1 326 ? 30.357 -2.475 -35.104 1.00 88.69 326 VAL A CA 1
ATOM 2593 C C . VAL A 1 326 ? 30.342 -3.219 -33.788 1.00 88.69 326 VAL A C 1
ATOM 2595 O O . VAL A 1 326 ? 31.407 -3.442 -33.212 1.00 88.69 326 VAL A O 1
ATOM 2598 N N . ASP A 1 327 ? 29.160 -3.645 -33.393 1.00 87.44 327 ASP A N 1
ATOM 2599 C CA . ASP A 1 327 ? 28.946 -4.558 -32.287 1.00 87.44 327 ASP A CA 1
ATOM 2600 C C . ASP A 1 327 ? 28.052 -5.710 -32.770 1.00 87.44 327 ASP A C 1
ATOM 2602 O O . ASP A 1 327 ? 27.240 -5.525 -33.675 1.00 87.44 327 ASP A O 1
ATOM 2606 N N . ASN A 1 328 ? 28.287 -6.914 -32.251 1.00 87.19 328 ASN A N 1
ATOM 2607 C CA . ASN A 1 328 ? 27.511 -8.111 -32.579 1.00 87.19 328 ASN A CA 1
ATOM 2608 C C . ASN A 1 328 ? 27.201 -8.939 -31.325 1.00 87.19 328 ASN A C 1
ATOM 2610 O O . ASN A 1 328 ? 27.048 -10.160 -31.439 1.00 87.19 328 ASN A O 1
ATOM 2614 N N . ASP A 1 329 ? 27.213 -8.329 -30.142 1.00 90.81 329 ASP A N 1
ATOM 2615 C CA . ASP A 1 329 ? 26.742 -8.982 -28.930 1.00 90.81 329 ASP A CA 1
ATOM 2616 C C . ASP A 1 329 ? 25.270 -8.632 -28.659 1.00 90.81 329 ASP A C 1
ATOM 2618 O O . ASP A 1 329 ? 24.691 -7.749 -29.287 1.00 90.81 329 ASP A O 1
ATOM 2622 N N . ILE A 1 330 ? 24.640 -9.430 -27.798 1.00 91.38 330 ILE A N 1
ATOM 2623 C CA . ILE A 1 330 ? 23.199 -9.377 -27.511 1.00 91.38 330 ILE A CA 1
ATOM 2624 C C . ILE A 1 330 ? 22.814 -8.248 -26.551 1.00 91.38 330 ILE A C 1
ATOM 2626 O O . ILE A 1 330 ? 21.636 -8.126 -26.208 1.00 91.38 330 ILE A O 1
ATOM 2630 N N . TYR A 1 331 ? 23.779 -7.484 -26.043 1.00 92.00 331 TYR A N 1
ATOM 2631 C CA . TYR A 1 331 ? 23.499 -6.446 -25.071 1.00 92.00 331 TYR A CA 1
ATOM 2632 C C . TYR A 1 331 ? 22.911 -5.211 -25.752 1.00 92.00 331 TYR A C 1
ATOM 2634 O O . TYR A 1 331 ? 22.874 -5.070 -26.976 1.00 92.00 331 TYR A O 1
ATOM 2642 N N . ILE A 1 332 ? 22.295 -4.373 -24.924 1.00 91.44 332 ILE A N 1
ATOM 2643 C CA . ILE A 1 332 ? 21.551 -3.212 -25.389 1.00 91.44 332 ILE A CA 1
ATOM 2644 C C . ILE A 1 332 ? 22.480 -2.018 -25.492 1.00 91.44 332 ILE A C 1
ATOM 2646 O O . ILE A 1 332 ? 23.244 -1.712 -24.585 1.00 91.44 332 ILE A O 1
ATOM 2650 N N . GLU A 1 333 ? 22.304 -1.280 -26.571 1.00 90.75 333 GLU A N 1
ATOM 2651 C CA . GLU A 1 333 ? 23.179 -0.217 -27.019 1.00 90.75 333 GLU A CA 1
ATOM 2652 C C . GLU A 1 333 ? 22.386 1.075 -27.098 1.00 90.75 333 GLU A C 1
ATOM 2654 O O . GLU A 1 333 ? 21.260 1.081 -27.601 1.00 90.75 333 GLU A O 1
ATOM 2659 N N . HIS A 1 334 ? 22.951 2.181 -26.619 1.00 92.44 334 HIS A N 1
ATOM 2660 C CA . HIS A 1 334 ? 22.269 3.473 -26.625 1.00 92.44 334 HIS A CA 1
ATOM 2661 C C . HIS A 1 334 ? 22.893 4.415 -27.651 1.00 92.44 334 HIS A C 1
ATOM 2663 O O . HIS A 1 334 ? 24.066 4.777 -27.565 1.00 92.44 334 HIS A O 1
ATOM 2669 N N . ILE A 1 335 ? 22.092 4.820 -28.634 1.00 92.56 335 ILE A N 1
ATOM 2670 C CA . ILE A 1 335 ? 22.498 5.715 -29.714 1.00 92.56 335 ILE A CA 1
ATOM 2671 C C . ILE A 1 335 ? 21.836 7.075 -29.509 1.00 92.56 335 ILE A C 1
ATOM 2673 O O . ILE A 1 335 ? 20.613 7.148 -29.399 1.00 92.56 335 ILE A O 1
ATOM 2677 N N . ILE A 1 336 ? 22.627 8.151 -29.539 1.00 93.19 336 ILE A N 1
ATOM 2678 C CA . ILE A 1 336 ? 22.154 9.541 -29.455 1.00 93.19 336 ILE A CA 1
ATOM 2679 C C . ILE A 1 336 ? 22.587 10.305 -30.711 1.00 93.19 336 ILE A C 1
ATOM 2681 O O . ILE A 1 336 ? 23.717 10.166 -31.185 1.00 93.19 336 ILE A O 1
ATOM 2685 N N . ASP A 1 337 ? 21.682 11.126 -31.235 1.00 94.19 337 ASP A N 1
ATOM 2686 C CA . ASP A 1 337 ? 21.883 11.971 -32.414 1.00 94.19 337 ASP A CA 1
ATOM 2687 C C . ASP A 1 337 ? 21.290 13.366 -32.163 1.00 94.19 337 ASP A C 1
ATOM 2689 O O . ASP A 1 337 ? 20.123 13.511 -31.781 1.00 94.19 337 ASP A O 1
ATOM 2693 N N . TYR A 1 338 ? 22.107 14.396 -32.337 1.00 94.19 338 TYR A N 1
ATOM 2694 C CA . TYR A 1 338 ? 21.747 15.794 -32.163 1.00 94.19 338 TYR A CA 1
ATOM 2695 C C . TYR A 1 338 ? 21.313 16.401 -33.499 1.00 94.19 338 TYR A C 1
ATOM 2697 O O . TYR A 1 338 ? 21.806 16.062 -34.574 1.00 94.19 338 TYR A O 1
ATOM 2705 N N . THR A 1 339 ? 20.374 17.347 -33.454 1.00 93.25 339 THR A N 1
ATOM 2706 C CA . THR A 1 339 ? 19.909 18.016 -34.681 1.00 93.25 339 THR A CA 1
ATOM 2707 C C . THR A 1 339 ? 21.071 18.681 -35.432 1.00 93.25 339 THR A C 1
ATOM 2709 O O . THR A 1 339 ? 21.985 19.232 -34.824 1.00 93.25 339 THR A O 1
ATOM 2712 N N . LEU A 1 340 ? 21.054 18.672 -36.769 1.00 93.06 340 LEU A N 1
ATOM 2713 C CA . LEU A 1 340 ? 22.068 19.301 -37.631 1.00 93.06 340 LEU A CA 1
ATOM 2714 C C . LEU A 1 340 ? 22.269 20.799 -37.357 1.00 93.06 340 LEU A C 1
ATOM 2716 O O . LEU A 1 340 ? 23.328 21.340 -37.677 1.00 93.06 340 LEU A O 1
ATOM 2720 N N . GLY A 1 341 ? 21.260 21.469 -36.795 1.00 91.12 341 GLY A N 1
ATOM 2721 C CA . GLY A 1 341 ? 21.342 22.874 -36.406 1.00 91.12 341 GLY A CA 1
ATOM 2722 C C . GLY A 1 341 ? 21.986 23.130 -35.036 1.00 91.12 341 GLY A C 1
ATOM 2723 O O . GLY A 1 341 ? 22.257 24.294 -34.735 1.00 91.12 341 GLY A O 1
ATOM 2724 N N . ASP A 1 342 ? 22.264 22.086 -34.245 1.00 92.62 342 ASP A N 1
ATOM 2725 C CA . ASP A 1 342 ? 23.188 22.111 -33.105 1.00 92.62 342 ASP A CA 1
ATOM 2726 C C . ASP A 1 342 ? 24.602 21.847 -33.640 1.00 92.62 342 ASP A C 1
ATOM 2728 O O . ASP A 1 342 ? 24.997 20.713 -33.932 1.00 92.62 342 ASP A O 1
ATOM 2732 N N . TYR A 1 343 ? 25.363 22.924 -33.819 1.00 92.12 343 TYR A N 1
ATOM 2733 C CA . TYR A 1 343 ? 26.683 22.861 -34.437 1.00 92.12 343 TYR A CA 1
ATOM 2734 C C . TYR A 1 343 ? 27.764 22.347 -33.492 1.00 92.12 343 TYR A C 1
ATOM 2736 O O . TYR A 1 343 ? 28.840 21.957 -33.955 1.00 92.12 343 TYR A O 1
ATOM 2744 N N . ASN A 1 344 ? 27.522 22.414 -32.184 1.00 91.62 344 ASN A N 1
ATOM 2745 C CA . ASN A 1 344 ? 28.498 22.035 -31.174 1.00 91.62 344 ASN A CA 1
ATOM 2746 C C . ASN A 1 344 ? 28.281 20.602 -30.646 1.00 91.62 344 ASN A C 1
ATOM 2748 O O . ASN A 1 344 ? 29.210 20.051 -30.050 1.00 91.62 344 ASN A O 1
ATOM 2752 N N . ARG A 1 345 ? 27.127 19.992 -30.961 1.00 90.00 345 ARG A N 1
ATOM 2753 C CA . ARG A 1 345 ? 26.767 18.597 -30.669 1.00 90.00 345 ARG A CA 1
ATOM 2754 C C . ARG A 1 345 ? 26.727 18.293 -29.170 1.00 90.00 345 ARG A C 1
ATOM 2756 O O . ARG A 1 345 ? 27.180 17.232 -28.737 1.00 90.00 345 ARG A O 1
ATOM 2763 N N . ASP A 1 346 ? 26.225 19.224 -28.363 1.00 90.94 346 ASP A N 1
ATOM 2764 C CA . ASP A 1 346 ? 26.009 19.023 -26.924 1.00 90.94 346 ASP A CA 1
ATOM 2765 C C . ASP A 1 346 ? 24.527 18.810 -26.553 1.00 90.94 346 ASP A C 1
ATOM 2767 O O . ASP A 1 346 ? 24.185 18.569 -25.385 1.00 90.94 346 ASP A O 1
ATOM 2771 N N . GLY A 1 347 ? 23.651 18.858 -27.559 1.00 91.81 347 GLY A N 1
ATOM 2772 C CA . GLY A 1 347 ? 22.212 18.682 -27.473 1.00 91.81 347 GLY A CA 1
ATOM 2773 C C . GLY A 1 347 ? 21.457 19.915 -27.003 1.00 91.81 347 GLY A C 1
ATOM 2774 O O . GLY A 1 347 ? 20.230 19.844 -26.901 1.00 91.81 347 GLY A O 1
ATOM 2775 N N . TRP A 1 348 ? 22.131 21.022 -26.684 1.00 94.00 348 TRP A N 1
ATOM 2776 C CA . TRP A 1 348 ? 21.515 22.285 -26.291 1.00 94.00 348 TRP A CA 1
ATOM 2777 C C . TRP A 1 348 ? 21.485 23.254 -27.463 1.00 94.00 348 TRP A C 1
ATOM 2779 O O . TRP A 1 348 ? 22.453 23.406 -28.183 1.00 94.00 348 TRP A O 1
ATOM 2789 N N . ILE A 1 349 ? 20.373 23.971 -27.614 1.00 94.00 349 ILE A N 1
ATOM 2790 C CA . ILE A 1 349 ? 20.238 24.990 -28.655 1.00 94.00 349 ILE A CA 1
ATOM 2791 C C . ILE A 1 349 ? 20.725 26.331 -28.115 1.00 94.00 349 ILE A C 1
ATOM 2793 O O . ILE A 1 349 ? 20.038 26.998 -27.326 1.00 94.00 349 ILE A O 1
ATOM 2797 N N . ASP A 1 350 ? 21.916 26.718 -28.553 1.00 92.81 350 ASP A N 1
ATOM 2798 C CA . ASP A 1 350 ? 22.599 27.943 -28.177 1.00 92.81 350 ASP A CA 1
ATOM 2799 C C . ASP A 1 350 ? 22.315 29.127 -29.113 1.00 92.81 350 ASP A C 1
ATOM 2801 O O . ASP A 1 350 ? 21.614 29.069 -30.125 1.00 92.81 350 ASP A O 1
ATOM 2805 N N . SER A 1 351 ? 22.862 30.287 -28.743 1.00 91.25 351 SER A N 1
ATOM 2806 C CA . SER A 1 351 ? 22.760 31.497 -29.554 1.00 91.25 351 SER A CA 1
ATOM 2807 C C . SER A 1 351 ? 23.455 31.310 -30.904 1.00 91.25 351 SER A C 1
ATOM 2809 O O . SER A 1 351 ? 24.681 31.362 -30.983 1.00 91.25 351 SER A O 1
ATOM 2811 N N . GLY A 1 352 ? 22.663 31.243 -31.973 1.00 89.75 352 GLY A N 1
ATOM 2812 C CA . GLY A 1 352 ? 23.146 31.061 -33.346 1.00 89.75 352 GLY A CA 1
ATOM 2813 C C . GLY A 1 352 ? 22.871 29.668 -33.909 1.00 89.75 352 GLY A C 1
ATOM 2814 O O . GLY A 1 352 ? 23.084 29.464 -35.102 1.00 89.75 352 GLY A O 1
ATOM 2815 N N . GLU A 1 353 ? 22.363 28.760 -33.082 1.00 94.69 353 GLU A N 1
ATOM 2816 C CA . GLU A 1 353 ? 21.879 27.436 -33.464 1.00 94.69 353 GLU A CA 1
ATOM 2817 C C . GLU A 1 353 ? 20.364 27.462 -33.695 1.00 94.69 353 GLU A C 1
ATOM 2819 O O . GLU A 1 353 ? 19.667 28.420 -33.334 1.00 94.69 353 GLU A O 1
ATOM 2824 N N . THR A 1 354 ? 19.847 26.423 -34.345 1.00 91.81 354 THR A N 1
ATOM 2825 C CA . THR A 1 354 ? 18.419 26.292 -34.661 1.00 91.81 354 THR A CA 1
ATOM 2826 C C . THR A 1 354 ? 17.978 24.837 -34.556 1.00 91.81 354 THR A C 1
ATOM 2828 O O . THR A 1 354 ? 18.762 23.935 -34.811 1.00 91.81 354 THR A O 1
ATOM 2831 N N . MET A 1 355 ? 16.719 24.611 -34.177 1.00 89.50 355 MET A N 1
ATOM 2832 C CA . MET A 1 355 ? 16.102 23.272 -34.178 1.00 89.50 355 MET A CA 1
ATOM 2833 C C . MET A 1 355 ? 15.552 22.874 -35.553 1.00 89.50 355 MET A C 1
ATOM 2835 O O . MET A 1 355 ? 15.242 21.711 -35.767 1.00 89.50 355 MET A O 1
ATOM 2839 N N . ASP A 1 356 ? 15.368 23.860 -36.428 1.00 89.38 356 ASP A N 1
ATOM 2840 C CA . ASP A 1 356 ? 14.804 23.741 -37.773 1.00 89.38 356 ASP A CA 1
ATOM 2841 C C . ASP A 1 356 ? 15.759 24.498 -38.704 1.00 89.38 356 ASP A C 1
ATOM 2843 O O . ASP A 1 356 ? 15.826 25.736 -38.694 1.00 89.38 356 ASP A O 1
ATOM 2847 N N . LEU A 1 357 ? 16.626 23.746 -39.369 1.00 90.12 357 LEU A N 1
ATOM 2848 C CA . LEU A 1 357 ? 17.715 24.232 -40.203 1.00 90.12 357 LEU A CA 1
ATOM 2849 C C . LEU A 1 357 ? 17.218 24.608 -41.601 1.00 90.12 357 LEU A C 1
ATOM 2851 O O . LEU A 1 357 ? 17.717 25.582 -42.175 1.00 90.12 357 LEU A O 1
ATOM 2855 N N . ASP A 1 358 ? 16.250 23.868 -42.147 1.00 89.38 358 ASP A N 1
ATOM 2856 C CA . ASP A 1 358 ? 15.694 24.122 -43.479 1.00 89.38 358 ASP A CA 1
ATOM 2857 C C . ASP A 1 358 ? 14.499 25.106 -43.476 1.00 89.38 358 ASP A C 1
ATOM 2859 O O . ASP A 1 358 ? 14.156 25.679 -44.520 1.00 89.38 358 ASP A O 1
ATOM 2863 N N . GLY A 1 359 ? 13.935 25.390 -42.299 1.00 87.88 359 GLY A N 1
ATOM 2864 C CA . GLY A 1 359 ? 12.853 26.343 -42.072 1.00 87.88 359 GLY A CA 1
ATOM 2865 C C . GLY A 1 359 ? 11.475 25.826 -42.483 1.00 87.88 359 GLY A C 1
ATOM 2866 O O . GLY A 1 359 ? 10.585 26.642 -42.765 1.00 87.88 359 GLY A O 1
ATOM 2867 N N . ASN A 1 360 ? 11.293 24.509 -42.594 1.00 89.69 360 ASN A N 1
ATOM 2868 C CA . ASN A 1 360 ? 10.046 23.891 -43.043 1.00 89.69 360 ASN A CA 1
ATOM 2869 C C . ASN A 1 360 ? 8.977 23.801 -41.925 1.00 89.69 360 ASN A C 1
ATOM 2871 O O . ASN A 1 360 ? 7.805 23.529 -42.215 1.00 89.69 360 ASN A O 1
ATOM 2875 N N . GLY A 1 361 ? 9.346 24.104 -40.674 1.00 84.50 361 GLY A N 1
ATOM 2876 C CA . GLY A 1 361 ? 8.480 24.041 -39.497 1.00 84.50 361 GLY A CA 1
ATOM 2877 C C . GLY A 1 361 ? 8.334 22.644 -38.882 1.00 84.50 361 GLY A C 1
ATOM 2878 O O . GLY A 1 361 ? 7.429 22.442 -38.068 1.00 84.50 361 GLY A O 1
ATOM 2879 N N . ILE A 1 362 ? 9.181 21.696 -39.272 1.00 83.38 362 ILE A N 1
ATOM 2880 C CA . ILE A 1 362 ? 9.281 20.313 -38.803 1.00 83.38 362 ILE A CA 1
ATOM 2881 C C . ILE A 1 362 ? 10.706 20.128 -38.269 1.00 83.38 362 ILE A C 1
ATOM 2883 O O . ILE A 1 362 ? 11.667 20.641 -38.823 1.00 83.38 362 ILE A O 1
ATOM 2887 N N . TYR A 1 363 ? 10.847 19.429 -37.148 1.00 85.19 363 TYR A N 1
ATOM 2888 C CA . TYR A 1 363 ? 12.144 19.204 -36.511 1.00 85.19 363 TYR A CA 1
ATOM 2889 C C . TYR A 1 363 ? 12.750 17.876 -36.983 1.00 85.19 363 TYR A C 1
ATOM 2891 O O . TYR A 1 363 ? 12.925 16.960 -36.184 1.00 85.19 363 TYR A O 1
ATOM 2899 N N . ASP A 1 364 ? 12.996 17.750 -38.291 1.00 83.25 364 ASP A N 1
ATOM 2900 C CA . ASP A 1 364 ? 13.461 16.515 -38.943 1.00 83.25 364 ASP A CA 1
ATOM 2901 C C . ASP A 1 364 ? 14.892 16.586 -39.507 1.00 83.25 364 ASP A C 1
ATOM 2903 O O . ASP A 1 364 ? 15.362 15.636 -40.143 1.00 83.25 364 ASP A O 1
ATOM 2907 N N . ASP A 1 365 ? 15.619 17.667 -39.210 1.00 89.88 365 ASP A N 1
ATOM 2908 C CA . ASP A 1 365 ? 17.016 17.885 -39.594 1.00 89.88 365 ASP A CA 1
ATOM 2909 C C . ASP A 1 365 ? 17.994 17.032 -38.766 1.00 89.88 365 ASP A C 1
ATOM 2911 O O . ASP A 1 365 ? 18.801 17.547 -37.989 1.00 89.88 365 ASP A O 1
ATOM 2915 N N . TRP A 1 366 ? 17.919 15.712 -38.912 1.00 92.69 366 TRP A N 1
ATOM 2916 C CA . TRP A 1 366 ? 18.782 14.755 -38.216 1.00 92.69 366 TRP A CA 1
ATOM 2917 C C . TRP A 1 366 ? 19.977 14.306 -39.070 1.00 92.69 366 TRP A C 1
ATOM 2919 O O . TRP A 1 366 ? 19.871 14.184 -40.294 1.00 92.69 366 TRP A O 1
ATOM 2929 N N . GLY A 1 367 ? 21.114 14.041 -38.423 1.00 87.06 367 GLY A N 1
ATOM 2930 C CA . GLY A 1 367 ? 22.366 13.663 -39.075 1.00 87.06 367 GLY A CA 1
ATOM 2931 C C . GLY A 1 367 ? 22.670 12.165 -39.043 1.00 87.06 367 GLY A C 1
ATOM 2932 O O . GLY A 1 367 ? 21.779 11.310 -38.994 1.00 87.06 367 GLY A O 1
ATOM 2933 N N . LEU A 1 368 ? 23.967 11.855 -39.128 1.00 89.38 368 LEU A N 1
ATOM 2934 C CA . LEU A 1 368 ? 24.487 10.577 -38.650 1.00 89.38 368 LEU A CA 1
ATOM 2935 C C . LEU A 1 368 ? 24.563 10.615 -37.116 1.00 89.38 368 LEU A C 1
ATOM 2937 O O . LEU A 1 368 ? 24.775 11.693 -36.572 1.00 89.38 368 LEU A O 1
ATOM 2941 N N . PRO A 1 369 ? 24.473 9.465 -36.426 1.00 92.06 369 PRO A N 1
ATOM 2942 C CA . PRO A 1 369 ? 24.568 9.428 -34.971 1.00 92.06 369 PRO A CA 1
ATOM 2943 C C . PRO A 1 369 ? 25.856 10.046 -34.417 1.00 92.06 369 PRO A C 1
ATOM 2945 O O . PRO A 1 369 ? 26.940 9.860 -34.979 1.00 92.06 369 PRO A O 1
ATOM 2948 N N . ASP A 1 370 ? 25.744 10.725 -33.278 1.00 91.75 370 ASP A N 1
ATOM 2949 C CA . ASP A 1 370 ? 26.865 11.398 -32.618 1.00 91.75 370 ASP A CA 1
ATOM 2950 C C . ASP A 1 370 ? 27.528 10.511 -31.563 1.00 91.75 370 ASP A C 1
ATOM 2952 O O . ASP A 1 370 ? 28.759 10.460 -31.466 1.00 91.75 370 ASP A O 1
ATOM 2956 N N . ILE A 1 371 ? 26.715 9.815 -30.763 1.00 91.62 371 ILE A N 1
ATOM 2957 C CA . ILE A 1 371 ? 27.164 9.039 -29.604 1.00 91.62 371 ILE A CA 1
ATOM 2958 C C . ILE A 1 371 ? 26.594 7.627 -29.686 1.00 91.62 371 ILE A C 1
ATOM 2960 O O . ILE A 1 371 ? 25.425 7.435 -30.017 1.00 91.62 371 ILE A O 1
ATOM 2964 N N . VAL A 1 372 ? 27.439 6.656 -29.346 1.00 91.00 372 VAL A N 1
ATOM 2965 C CA . VAL A 1 372 ? 27.051 5.271 -29.080 1.00 91.00 372 VAL A CA 1
ATOM 2966 C C . VAL A 1 372 ? 27.662 4.870 -27.747 1.00 91.00 372 VAL A C 1
ATOM 2968 O O . VAL A 1 372 ? 28.873 5.019 -27.555 1.00 91.00 372 VAL A O 1
ATOM 2971 N N . GLU A 1 373 ? 26.824 4.407 -26.830 1.00 90.62 373 GLU A N 1
ATOM 2972 C CA . GLU A 1 373 ? 27.234 3.883 -25.532 1.00 90.62 373 GLU A CA 1
ATOM 2973 C C . GLU A 1 373 ? 27.124 2.360 -25.564 1.00 90.62 373 GLU A C 1
ATOM 2975 O O . GLU A 1 373 ? 26.014 1.831 -25.592 1.00 90.62 373 GLU A O 1
ATOM 2980 N N . ASP A 1 374 ? 28.297 1.717 -25.578 1.00 88.19 374 ASP A N 1
ATOM 2981 C CA . ASP A 1 374 ? 28.456 0.264 -25.656 1.00 88.19 374 ASP A CA 1
ATOM 2982 C C . ASP A 1 374 ? 27.959 -0.429 -24.381 1.00 88.19 374 ASP A C 1
ATOM 2984 O O . ASP A 1 374 ? 28.327 0.021 -23.286 1.00 88.19 374 ASP A O 1
ATOM 2988 N N . ASN A 1 375 ? 27.203 -1.526 -24.491 1.00 87.44 375 ASN A N 1
ATOM 2989 C CA . ASN A 1 375 ? 26.733 -2.308 -23.345 1.00 87.44 375 ASN A CA 1
ATOM 2990 C C . ASN A 1 375 ? 25.980 -1.442 -22.307 1.00 87.44 375 ASN A C 1
ATOM 2992 O O . ASN A 1 375 ? 26.282 -1.432 -21.103 1.00 87.44 375 ASN A O 1
ATOM 2996 N N . TYR A 1 376 ? 25.015 -0.656 -22.785 1.00 87.00 376 TYR A N 1
ATOM 2997 C CA . TYR A 1 376 ? 24.284 0.333 -22.003 1.00 87.00 376 TYR A CA 1
ATOM 2998 C C . TYR A 1 376 ? 23.446 -0.308 -20.891 1.00 87.00 376 TYR A C 1
ATOM 3000 O O . TYR A 1 376 ? 22.389 -0.895 -21.110 1.00 87.00 376 TYR A O 1
ATOM 3008 N N . ASN A 1 377 ? 23.900 -0.135 -19.651 1.00 78.00 377 ASN A N 1
ATOM 3009 C CA . ASN A 1 377 ? 23.294 -0.750 -18.470 1.00 78.00 377 ASN A CA 1
ATOM 3010 C C . ASN A 1 377 ? 22.435 0.203 -17.630 1.00 78.00 377 ASN A C 1
ATOM 3012 O O . ASN A 1 377 ? 21.823 -0.220 -16.652 1.00 78.00 377 ASN A O 1
ATOM 3016 N N . THR A 1 378 ? 22.368 1.485 -17.995 1.00 76.38 378 THR A N 1
ATOM 3017 C CA . THR A 1 378 ? 21.476 2.466 -17.360 1.00 76.38 378 THR A CA 1
ATOM 3018 C C . THR A 1 378 ? 20.214 2.664 -18.184 1.00 76.38 378 THR A C 1
ATOM 3020 O O . THR A 1 378 ? 19.768 3.795 -18.383 1.00 76.38 378 THR A O 1
ATOM 3023 N N . ILE A 1 379 ? 19.658 1.559 -18.687 1.00 74.31 379 ILE A N 1
ATOM 3024 C CA . ILE A 1 379 ? 18.416 1.550 -19.456 1.00 74.31 379 ILE A CA 1
ATOM 3025 C C . ILE A 1 379 ? 17.369 2.364 -18.689 1.00 74.31 379 ILE A C 1
ATOM 3027 O O . ILE A 1 379 ? 17.213 2.164 -17.480 1.00 74.31 379 ILE A O 1
ATOM 3031 N N . PRO A 1 380 ? 16.655 3.296 -19.345 1.00 68.19 380 PRO A N 1
ATOM 3032 C CA . PRO A 1 380 ? 15.612 4.077 -18.705 1.00 68.19 380 PRO A CA 1
ATOM 3033 C C . PRO A 1 380 ? 14.393 3.176 -18.467 1.00 68.19 380 PRO A C 1
ATOM 3035 O O . PRO A 1 380 ? 13.381 3.261 -19.151 1.00 68.19 380 PRO A O 1
ATOM 3038 N N . THR A 1 381 ? 14.513 2.272 -17.502 1.00 67.81 381 THR A N 1
ATOM 3039 C CA . THR A 1 381 ? 13.492 1.326 -17.074 1.00 67.81 381 THR A CA 1
ATOM 3040 C C . THR A 1 381 ? 13.058 1.624 -15.636 1.00 67.81 381 THR A C 1
ATOM 3042 O O . THR A 1 381 ? 13.691 2.396 -14.908 1.00 67.81 381 THR A O 1
ATOM 3045 N N . LYS A 1 382 ? 11.919 1.060 -15.228 1.00 64.69 382 LYS A N 1
ATOM 3046 C CA . LYS A 1 382 ? 11.429 1.072 -13.841 1.00 64.69 382 LYS A CA 1
ATOM 3047 C C . LYS A 1 382 ? 11.080 -0.350 -13.389 1.00 64.69 382 LYS A C 1
ATOM 3049 O O . LYS A 1 382 ? 10.015 -0.561 -12.814 1.00 64.69 382 LYS A O 1
ATOM 3054 N N . VAL A 1 383 ? 11.962 -1.295 -13.711 1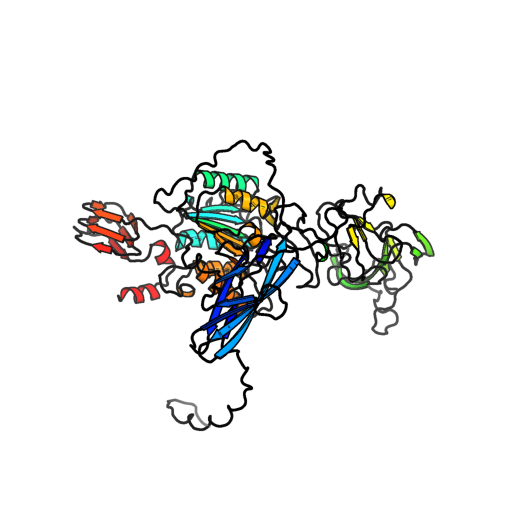.00 66.00 383 VAL A N 1
ATOM 3055 C CA . VAL A 1 383 ? 12.023 -2.640 -13.116 1.00 66.00 383 VAL A CA 1
ATOM 3056 C C . VAL A 1 383 ? 12.538 -2.511 -11.666 1.00 66.00 383 VAL A C 1
ATOM 3058 O O . VAL A 1 383 ? 13.301 -1.575 -11.392 1.00 66.00 383 VAL A O 1
ATOM 3061 N N . PRO A 1 384 ? 12.119 -3.379 -10.727 1.00 55.22 384 PRO A N 1
ATOM 3062 C CA . PRO A 1 384 ? 12.500 -3.296 -9.318 1.00 55.22 384 PRO A CA 1
ATOM 3063 C C . PRO A 1 384 ? 13.999 -3.201 -9.056 1.00 55.22 384 PRO A C 1
ATOM 3065 O O . PRO A 1 384 ? 14.821 -3.811 -9.740 1.00 55.22 384 PRO A O 1
ATOM 3068 N N . GLY A 1 385 ? 14.323 -2.517 -7.958 1.00 47.62 385 GLY A N 1
ATOM 3069 C CA . GLY A 1 385 ? 15.604 -2.653 -7.277 1.00 47.62 385 GLY A CA 1
ATOM 3070 C C . GLY A 1 385 ? 16.425 -1.371 -7.226 1.00 47.62 385 GLY A C 1
ATOM 3071 O O . GLY A 1 385 ? 16.926 -0.863 -8.223 1.00 47.62 385 GLY A O 1
ATOM 3072 N N . ALA A 1 386 ? 16.691 -0.914 -6.003 1.00 35.41 386 ALA A N 1
ATOM 3073 C CA . ALA A 1 386 ? 17.781 0.012 -5.693 1.00 35.41 386 ALA A CA 1
ATOM 3074 C C . ALA A 1 386 ? 19.182 -0.624 -5.885 1.00 35.41 386 ALA A C 1
ATOM 3076 O O . ALA A 1 386 ? 20.191 -0.012 -5.528 1.00 35.41 386 ALA A O 1
ATOM 3077 N N . ASN A 1 387 ? 19.256 -1.850 -6.420 1.00 44.97 387 ASN A N 1
ATOM 3078 C CA . ASN A 1 387 ? 20.485 -2.589 -6.652 1.00 44.97 387 ASN A CA 1
ATOM 3079 C C . ASN A 1 387 ? 20.653 -2.848 -8.162 1.00 44.97 387 ASN A C 1
ATOM 3081 O O . ASN A 1 387 ? 19.851 -3.575 -8.730 1.00 44.97 387 ASN A O 1
ATOM 3085 N N . PRO A 1 388 ? 21.693 -2.323 -8.827 1.00 42.06 388 PRO A N 1
ATOM 3086 C CA . PRO A 1 388 ? 21.927 -2.509 -10.267 1.00 42.06 388 PRO A CA 1
ATOM 3087 C C . PRO A 1 388 ? 22.316 -3.950 -10.682 1.00 42.06 388 PRO A C 1
ATOM 3089 O O . PRO A 1 388 ? 22.879 -4.147 -11.754 1.00 42.06 388 PRO A O 1
ATOM 3092 N N . TRP A 1 389 ? 22.050 -4.951 -9.835 1.00 46.19 389 TRP A N 1
ATOM 3093 C CA . TRP A 1 389 ? 22.322 -6.377 -10.064 1.00 46.19 389 TRP A CA 1
ATOM 3094 C C . TRP A 1 389 ? 21.063 -7.251 -10.062 1.00 46.19 389 TRP A C 1
ATOM 3096 O O . TRP A 1 389 ? 21.191 -8.467 -10.113 1.00 46.19 389 TRP A O 1
ATOM 3106 N N . SER A 1 390 ? 19.870 -6.665 -9.951 1.00 67.50 390 SER A N 1
ATOM 3107 C CA . SER A 1 390 ? 18.610 -7.415 -9.884 1.00 67.50 390 SER A CA 1
ATOM 3108 C C . SER A 1 390 ? 17.951 -7.641 -11.243 1.00 67.50 390 SER A C 1
ATOM 3110 O O . SER A 1 390 ? 16.782 -7.979 -11.263 1.00 67.50 390 SER A O 1
ATOM 3112 N N . TYR A 1 391 ? 18.637 -7.363 -12.358 1.00 81.25 391 TYR A N 1
ATOM 3113 C CA . TYR A 1 391 ? 18.258 -7.843 -13.689 1.00 81.25 391 TYR A CA 1
ATOM 3114 C C . TYR A 1 391 ? 19.335 -7.528 -14.745 1.00 81.25 391 TYR A C 1
ATOM 3116 O O . TYR A 1 391 ? 20.166 -6.632 -14.558 1.00 81.25 391 TYR A O 1
ATOM 3124 N N . ILE A 1 392 ? 19.297 -8.223 -15.884 1.00 87.06 392 ILE A N 1
ATOM 3125 C CA . ILE A 1 392 ? 19.993 -7.879 -17.132 1.00 87.06 392 ILE A CA 1
ATOM 3126 C C . ILE A 1 392 ? 18.964 -7.881 -18.267 1.00 87.06 392 ILE A C 1
ATOM 3128 O O . ILE A 1 392 ? 18.173 -8.808 -18.389 1.00 87.06 392 ILE A O 1
ATOM 3132 N N . ILE A 1 393 ? 18.992 -6.846 -19.109 1.00 89.44 393 ILE A N 1
ATOM 3133 C CA . ILE A 1 393 ? 18.163 -6.747 -20.319 1.00 89.44 393 ILE A CA 1
ATOM 3134 C C . ILE A 1 393 ? 19.062 -6.958 -21.540 1.00 89.44 393 ILE A C 1
ATOM 3136 O O . ILE A 1 393 ? 20.178 -6.435 -21.581 1.00 89.44 393 ILE A O 1
ATOM 3140 N N . PHE A 1 394 ? 18.585 -7.725 -22.514 1.00 92.44 394 PHE A N 1
ATOM 3141 C CA . PHE A 1 394 ? 19.320 -8.115 -23.722 1.00 92.44 394 PHE A CA 1
ATOM 3142 C C . PHE A 1 394 ? 18.342 -8.439 -24.864 1.00 92.44 394 PHE A C 1
ATOM 3144 O O . PHE A 1 394 ? 17.134 -8.376 -24.673 1.00 92.44 394 PHE A O 1
ATOM 3151 N N . ASP A 1 395 ? 18.849 -8.753 -26.053 1.00 93.56 395 ASP A N 1
ATOM 3152 C CA . ASP A 1 395 ? 18.062 -9.202 -27.212 1.00 93.56 395 ASP A CA 1
ATOM 3153 C C . ASP A 1 395 ? 18.576 -10.567 -27.666 1.00 93.56 395 ASP A C 1
ATOM 3155 O O . ASP A 1 395 ? 19.565 -10.691 -28.406 1.00 93.56 395 ASP A O 1
ATOM 3159 N N . ARG A 1 396 ? 17.946 -11.633 -27.168 1.00 91.81 396 ARG A N 1
ATOM 3160 C CA . ARG A 1 396 ? 18.347 -12.982 -27.539 1.00 91.81 396 ARG A CA 1
ATOM 3161 C C . ARG A 1 396 ? 17.954 -13.234 -28.981 1.00 91.81 396 ARG A C 1
ATOM 3163 O O . ARG A 1 396 ? 16.792 -13.166 -29.364 1.00 91.81 396 ARG A O 1
ATOM 3170 N N . ASN A 1 397 ? 18.923 -13.719 -29.752 1.00 90.38 397 ASN A N 1
ATOM 3171 C CA . ASN A 1 397 ? 18.787 -14.062 -31.170 1.00 90.38 397 ASN A CA 1
ATOM 3172 C C . ASN A 1 397 ? 18.746 -12.872 -32.144 1.00 90.38 397 ASN A C 1
ATOM 3174 O O . ASN A 1 397 ? 18.615 -13.134 -33.345 1.00 90.38 397 ASN A O 1
ATOM 3178 N N . PHE A 1 398 ? 18.918 -11.627 -31.684 1.00 91.12 398 PHE A N 1
ATOM 3179 C CA . PHE A 1 398 ? 18.902 -10.433 -32.541 1.00 91.12 398 PHE A CA 1
ATOM 3180 C C . PHE A 1 398 ? 17.585 -10.270 -33.305 1.00 91.12 398 PHE A C 1
ATOM 3182 O O . PHE A 1 398 ? 17.583 -10.042 -34.522 1.00 91.12 398 PHE A O 1
ATOM 3189 N N . ASP A 1 399 ? 16.460 -10.466 -32.620 1.00 90.19 399 ASP A N 1
ATOM 3190 C CA . ASP A 1 399 ? 15.130 -10.353 -33.221 1.00 90.19 399 ASP A CA 1
ATOM 3191 C C . ASP A 1 399 ? 14.451 -9.002 -32.941 1.00 90.19 399 ASP A C 1
ATOM 3193 O O . ASP A 1 399 ? 13.298 -8.797 -33.339 1.00 90.19 399 ASP A O 1
ATOM 3197 N N . ASN A 1 400 ? 15.206 -8.052 -32.374 1.00 88.12 400 ASN A N 1
ATOM 3198 C CA . ASN A 1 400 ? 14.766 -6.721 -31.972 1.00 88.12 400 ASN A CA 1
ATOM 3199 C C . ASN A 1 400 ? 13.646 -6.765 -30.927 1.00 88.12 400 ASN A C 1
ATOM 3201 O O . ASN A 1 400 ? 12.803 -5.861 -30.905 1.00 88.12 400 ASN A O 1
ATOM 3205 N N . ARG A 1 401 ? 13.623 -7.795 -30.076 1.00 89.81 401 ARG A N 1
ATOM 3206 C CA . ARG A 1 401 ? 12.777 -7.860 -28.883 1.00 89.81 401 ARG A CA 1
ATOM 3207 C C . ARG A 1 401 ? 13.651 -7.853 -27.648 1.00 89.81 401 ARG A C 1
ATOM 3209 O O . ARG A 1 401 ? 14.755 -8.382 -27.649 1.00 89.81 401 ARG A O 1
ATOM 3216 N N . LEU A 1 402 ? 13.156 -7.211 -26.599 1.00 91.50 402 LEU A N 1
ATOM 3217 C CA . LEU A 1 402 ? 13.869 -7.194 -25.332 1.00 91.50 402 LEU A CA 1
ATOM 3218 C C . LEU A 1 402 ? 13.507 -8.418 -24.527 1.00 91.50 402 LEU A C 1
ATOM 3220 O O . LEU A 1 402 ? 12.331 -8.658 -24.270 1.00 91.50 402 LEU A O 1
ATOM 3224 N N . ASP A 1 403 ? 14.531 -9.084 -24.040 1.00 92.50 403 ASP A N 1
ATOM 3225 C CA . ASP A 1 403 ? 14.453 -10.095 -23.014 1.00 92.50 403 ASP A CA 1
ATOM 3226 C C . ASP A 1 403 ? 14.980 -9.546 -21.691 1.00 92.50 403 ASP A C 1
ATOM 3228 O O . ASP A 1 403 ? 15.824 -8.641 -21.661 1.00 92.50 403 ASP A O 1
ATOM 3232 N N . ILE A 1 404 ? 14.487 -10.110 -20.595 1.00 89.94 404 ILE A N 1
ATOM 3233 C CA . ILE A 1 404 ? 14.963 -9.822 -19.247 1.00 89.94 404 ILE A CA 1
ATOM 3234 C C . ILE A 1 404 ? 15.343 -11.113 -18.523 1.00 89.94 404 ILE A C 1
ATOM 3236 O O . ILE A 1 404 ? 14.636 -12.111 -18.616 1.00 89.94 404 ILE A O 1
ATOM 3240 N N . ASP A 1 405 ? 16.463 -11.053 -17.812 1.00 89.06 405 ASP A N 1
ATOM 3241 C CA . ASP A 1 405 ? 16.895 -11.991 -16.773 1.00 89.06 405 ASP A CA 1
ATOM 3242 C C . ASP A 1 405 ? 16.777 -11.230 -15.447 1.00 89.06 405 ASP A C 1
ATOM 3244 O O . ASP A 1 405 ? 17.456 -10.216 -15.286 1.00 89.06 405 ASP A O 1
ATOM 3248 N N . ILE A 1 406 ? 15.873 -11.620 -14.552 1.00 81.62 406 ILE A N 1
ATOM 3249 C CA . ILE A 1 406 ? 15.537 -10.938 -13.295 1.00 81.62 406 ILE A CA 1
ATOM 3250 C C . ILE A 1 406 ? 16.451 -11.403 -12.152 1.00 81.62 406 ILE A C 1
ATOM 3252 O O . ILE A 1 406 ? 16.686 -10.643 -11.214 1.00 81.62 406 ILE A O 1
ATOM 3256 N N . ASN A 1 407 ? 17.059 -12.589 -12.217 1.00 80.62 407 ASN A N 1
ATOM 3257 C CA . ASN A 1 407 ? 18.014 -13.039 -11.196 1.00 80.62 407 ASN A CA 1
ATOM 3258 C C . ASN A 1 407 ? 19.342 -13.521 -11.800 1.00 80.62 407 ASN A C 1
ATOM 3260 O O . ASN A 1 407 ? 19.807 -14.635 -11.529 1.00 80.62 407 ASN A O 1
ATOM 3264 N N . PRO A 1 408 ? 20.057 -12.638 -12.520 1.00 84.69 408 PRO A N 1
ATOM 3265 C CA . PRO A 1 408 ? 21.231 -13.040 -13.269 1.00 84.69 408 PRO A CA 1
ATOM 3266 C C . PRO A 1 408 ? 22.338 -13.516 -12.327 1.00 84.69 408 PRO A C 1
ATOM 3268 O O . PRO A 1 408 ? 22.757 -12.832 -11.389 1.00 84.69 408 PRO A O 1
ATOM 3271 N N . VAL A 1 409 ? 22.933 -14.669 -12.636 1.00 85.94 409 VAL A N 1
ATOM 3272 C CA . VAL A 1 409 ? 24.073 -15.240 -11.882 1.00 85.94 409 VAL A CA 1
ATOM 3273 C C . VAL A 1 409 ? 25.390 -14.463 -12.070 1.00 85.94 409 VAL A C 1
ATOM 3275 O O . VAL A 1 409 ? 26.468 -14.899 -11.650 1.00 85.94 409 VAL A O 1
ATOM 3278 N N . CYS A 1 410 ? 25.329 -13.336 -12.770 1.00 85.75 410 CYS A N 1
ATOM 3279 C CA . CYS A 1 410 ? 26.435 -12.590 -13.345 1.00 85.75 410 CYS A CA 1
ATOM 3280 C C . CYS A 1 410 ? 26.082 -11.094 -13.428 1.00 85.75 410 CYS A C 1
ATOM 3282 O O . CYS A 1 410 ? 24.960 -10.665 -13.200 1.00 85.75 410 CYS A O 1
ATOM 3284 N N . THR A 1 411 ? 27.069 -10.281 -13.788 1.00 83.44 411 THR A N 1
ATOM 3285 C CA . THR A 1 411 ? 26.913 -8.842 -14.045 1.00 83.44 411 THR A CA 1
ATOM 3286 C C . THR A 1 411 ? 26.982 -8.589 -15.543 1.00 83.44 411 THR A C 1
ATOM 3288 O O . THR A 1 411 ? 27.800 -9.261 -16.164 1.00 83.44 411 THR A O 1
ATOM 3291 N N . ILE A 1 412 ? 26.307 -7.576 -16.103 1.00 79.25 412 ILE A N 1
ATOM 3292 C CA . ILE A 1 412 ? 26.378 -7.270 -17.553 1.00 79.25 412 ILE A CA 1
ATOM 3293 C C . ILE A 1 412 ? 27.822 -7.254 -18.105 1.00 79.25 412 ILE A C 1
ATOM 3295 O O . ILE A 1 412 ? 28.121 -7.892 -19.102 1.00 79.25 412 ILE A O 1
ATOM 3299 N N . VAL A 1 413 ? 28.774 -6.681 -17.354 1.00 79.00 413 VAL A N 1
ATOM 3300 C CA . VAL A 1 413 ? 30.197 -6.574 -17.747 1.00 79.00 413 VAL A CA 1
ATOM 3301 C C . VAL A 1 413 ? 30.950 -7.921 -17.769 1.00 79.00 413 VAL A C 1
ATOM 3303 O O . VAL A 1 413 ? 32.019 -8.026 -18.361 1.00 79.00 413 VAL A O 1
ATOM 3306 N N . ASN A 1 414 ? 30.443 -8.955 -17.093 1.00 82.44 414 ASN A N 1
ATOM 3307 C CA . ASN A 1 414 ? 31.104 -10.262 -16.954 1.00 82.44 414 ASN A CA 1
ATOM 3308 C C . ASN A 1 414 ? 30.178 -11.439 -17.284 1.00 82.44 414 ASN A C 1
ATOM 3310 O O . ASN A 1 414 ? 30.504 -12.576 -16.931 1.00 82.44 414 ASN A O 1
ATOM 3314 N N . CYS A 1 415 ? 29.021 -11.185 -17.893 1.00 86.88 415 CYS A N 1
ATOM 3315 C CA . CYS A 1 415 ? 28.093 -12.242 -18.240 1.00 86.88 415 CYS A CA 1
ATOM 3316 C C . CYS A 1 415 ? 28.377 -12.762 -19.645 1.00 86.88 415 CYS A C 1
ATOM 3318 O O . CYS A 1 415 ? 28.747 -12.015 -20.551 1.00 86.88 415 CYS A O 1
ATOM 3320 N N . THR A 1 416 ? 28.232 -14.068 -19.825 1.00 88.81 416 THR A N 1
ATOM 3321 C CA . THR A 1 416 ? 28.199 -14.674 -21.156 1.00 88.81 416 THR A CA 1
ATOM 3322 C C . THR A 1 416 ? 26.755 -14.964 -21.529 1.00 88.81 416 THR A C 1
ATOM 3324 O O . THR A 1 416 ? 25.955 -15.288 -20.659 1.00 88.81 416 THR A O 1
ATOM 3327 N N . GLU A 1 417 ? 26.440 -14.945 -22.823 1.00 88.31 417 GLU A N 1
ATOM 3328 C CA . GLU A 1 417 ? 25.098 -15.267 -23.333 1.00 88.31 417 GLU A CA 1
ATOM 3329 C C . GLU A 1 417 ? 24.548 -16.591 -22.772 1.00 88.31 417 GLU A C 1
ATOM 3331 O O . GLU A 1 417 ? 23.381 -16.682 -22.411 1.00 88.31 417 GLU A O 1
ATOM 3336 N N . SER A 1 418 ? 25.401 -17.610 -22.613 1.00 89.00 418 SER A N 1
ATOM 3337 C CA . SER A 1 418 ? 24.998 -18.920 -22.078 1.00 89.00 418 SER A CA 1
ATOM 3338 C C . SER A 1 418 ? 24.601 -18.934 -20.599 1.00 89.00 418 SER A C 1
ATOM 3340 O O . SER A 1 418 ? 24.100 -19.950 -20.125 1.00 89.00 418 SER A O 1
ATOM 3342 N N . GLN A 1 419 ? 24.903 -17.866 -19.860 1.00 91.44 419 GLN A N 1
ATOM 3343 C CA . GLN A 1 419 ? 24.564 -17.730 -18.444 1.00 91.44 419 GLN A CA 1
ATOM 3344 C C . GLN A 1 419 ? 23.267 -16.960 -18.220 1.00 91.44 419 GLN A C 1
ATOM 3346 O O . GLN A 1 419 ? 22.780 -16.984 -17.097 1.00 91.44 419 GLN A O 1
ATOM 3351 N N . LEU A 1 420 ? 22.749 -16.290 -19.249 1.00 91.12 420 LEU A N 1
ATOM 3352 C CA . LEU A 1 420 ? 21.511 -15.535 -19.152 1.00 91.12 420 LEU A CA 1
ATOM 3353 C C . LEU A 1 420 ? 20.315 -16.480 -19.276 1.00 91.12 420 LEU A C 1
ATOM 3355 O O . LEU A 1 420 ? 20.292 -17.358 -20.152 1.00 91.12 420 LEU A O 1
ATOM 3359 N N . VAL A 1 421 ? 19.283 -16.245 -18.485 1.00 90.56 421 VAL A N 1
ATOM 3360 C CA . VAL A 1 421 ? 17.967 -16.887 -18.607 1.00 90.56 421 VAL A CA 1
ATOM 3361 C C . VAL A 1 421 ? 16.976 -15.855 -19.157 1.00 90.56 421 VAL A C 1
ATOM 3363 O O . VAL A 1 421 ? 17.183 -14.661 -19.000 1.00 90.56 421 VAL A O 1
ATOM 3366 N N . VAL A 1 422 ? 16.000 -16.287 -19.963 1.00 92.31 422 VAL A N 1
ATOM 3367 C CA . VAL A 1 422 ? 14.939 -15.376 -20.434 1.00 92.31 422 VAL A CA 1
ATOM 3368 C C . VAL A 1 422 ? 13.750 -15.628 -19.541 1.00 92.31 422 VAL A C 1
ATOM 3370 O O . VAL A 1 422 ? 13.076 -16.643 -19.716 1.00 92.31 422 VAL A O 1
ATOM 3373 N N . ASP A 1 423 ? 13.527 -14.700 -18.627 1.00 89.19 423 ASP A N 1
ATOM 3374 C CA . ASP A 1 423 ? 12.423 -14.751 -17.678 1.00 89.19 423 ASP A CA 1
ATOM 3375 C C . ASP A 1 423 ? 11.203 -14.056 -18.267 1.00 89.19 423 ASP A C 1
ATOM 3377 O O . ASP A 1 423 ? 10.082 -14.441 -17.985 1.00 89.19 423 ASP A O 1
ATOM 3381 N N . GLY A 1 424 ? 11.392 -13.075 -19.152 1.00 91.31 424 GLY A N 1
ATOM 3382 C CA . GLY A 1 424 ? 10.297 -12.450 -19.887 1.00 91.31 424 GLY A CA 1
ATOM 3383 C C . GLY A 1 424 ? 10.751 -11.733 -21.148 1.00 91.31 424 GLY A C 1
ATOM 3384 O O . GLY A 1 424 ? 11.936 -11.437 -21.312 1.00 91.31 424 GLY A O 1
ATOM 3385 N N . THR A 1 425 ? 9.792 -11.419 -22.024 1.00 91.94 425 THR A N 1
ATOM 3386 C CA . THR A 1 425 ? 10.075 -10.812 -23.335 1.00 91.94 425 THR A CA 1
ATOM 3387 C C . THR A 1 425 ? 9.057 -9.727 -23.691 1.00 91.94 425 THR A C 1
ATOM 3389 O O . THR A 1 425 ? 7.847 -9.940 -23.601 1.00 91.94 425 THR A O 1
ATOM 3392 N N . ASP A 1 426 ? 9.529 -8.587 -24.196 1.00 90.25 426 ASP A N 1
ATOM 3393 C CA . ASP A 1 426 ? 8.716 -7.557 -24.860 1.00 90.25 426 ASP A CA 1
ATOM 3394 C C . ASP A 1 426 ? 8.350 -8.010 -26.281 1.00 90.25 426 ASP A C 1
ATOM 3396 O O . ASP A 1 426 ? 8.914 -7.594 -27.293 1.00 90.25 426 ASP A O 1
ATOM 3400 N N . SER A 1 427 ? 7.427 -8.969 -26.359 1.00 87.06 427 SER A N 1
ATOM 3401 C CA . SER A 1 427 ? 7.154 -9.734 -27.584 1.00 87.06 427 SER A CA 1
ATOM 3402 C C . SER A 1 427 ? 6.541 -8.903 -28.718 1.00 87.06 427 SER A C 1
ATOM 3404 O O . SER A 1 427 ? 6.594 -9.300 -29.895 1.00 87.06 427 SER A O 1
ATOM 3406 N N . ASN A 1 428 ? 5.913 -7.781 -28.373 1.00 84.94 428 ASN A N 1
ATOM 3407 C CA . ASN A 1 428 ? 5.193 -6.897 -29.284 1.00 84.94 428 ASN A CA 1
ATOM 3408 C C . ASN A 1 428 ? 5.838 -5.499 -29.413 1.00 84.94 428 ASN A C 1
ATOM 3410 O O . ASN A 1 428 ? 5.288 -4.670 -30.144 1.00 84.94 428 ASN A O 1
ATOM 3414 N N . ASN A 1 429 ? 6.996 -5.268 -28.778 1.00 83.12 429 ASN A N 1
ATOM 3415 C CA . ASN A 1 429 ? 7.709 -3.988 -28.718 1.00 83.12 429 ASN A CA 1
ATOM 3416 C C . ASN A 1 429 ? 6.833 -2.828 -28.211 1.00 83.12 429 ASN A C 1
ATOM 3418 O O . ASN A 1 429 ? 6.971 -1.686 -28.671 1.00 83.12 429 ASN A O 1
ATOM 3422 N N . ASP A 1 430 ? 5.909 -3.113 -27.289 1.00 79.38 430 ASP A N 1
ATOM 3423 C CA . ASP A 1 430 ? 5.039 -2.107 -26.677 1.00 79.38 430 ASP A CA 1
ATOM 3424 C C . ASP A 1 430 ? 5.674 -1.422 -25.454 1.00 79.38 430 ASP A C 1
ATOM 3426 O O . ASP A 1 430 ? 5.117 -0.446 -24.933 1.00 79.38 430 ASP A O 1
ATOM 3430 N N . GLY A 1 431 ? 6.871 -1.863 -25.051 1.00 81.81 431 GLY A N 1
ATOM 3431 C CA . GLY A 1 431 ? 7.615 -1.343 -23.910 1.00 81.81 431 GLY A CA 1
ATOM 3432 C C . GLY A 1 431 ? 7.257 -2.017 -22.581 1.00 81.81 431 GLY A C 1
ATOM 3433 O O . GLY A 1 431 ? 7.433 -1.401 -21.517 1.00 81.81 431 GLY A O 1
ATOM 3434 N N . LEU A 1 432 ? 6.711 -3.235 -22.620 1.00 85.12 432 LEU A N 1
ATOM 3435 C CA . LEU A 1 432 ? 6.454 -4.095 -21.467 1.00 85.12 432 LEU A CA 1
ATOM 3436 C C . LEU A 1 432 ? 7.056 -5.481 -21.695 1.00 85.12 432 LEU A C 1
ATOM 3438 O O . LEU A 1 432 ? 6.876 -6.067 -22.750 1.00 85.12 432 LEU A O 1
ATOM 3442 N N . PHE A 1 433 ? 7.706 -6.032 -20.679 1.00 88.38 433 PHE A N 1
ATOM 3443 C CA . PHE A 1 433 ? 7.993 -7.455 -20.604 1.00 88.38 433 PHE A CA 1
ATOM 3444 C C . PHE A 1 433 ? 6.708 -8.209 -20.260 1.00 88.38 433 PHE A C 1
ATOM 3446 O O . PHE A 1 433 ? 6.039 -7.883 -19.272 1.00 88.38 433 PHE A O 1
ATOM 3453 N N . ASP A 1 434 ? 6.386 -9.199 -21.087 1.00 87.69 434 ASP A N 1
ATOM 3454 C CA . ASP A 1 434 ? 5.279 -10.129 -20.903 1.00 87.69 434 ASP A CA 1
ATOM 3455 C C . ASP A 1 434 ? 5.802 -11.518 -20.517 1.00 87.69 434 ASP A C 1
ATOM 3457 O O . ASP A 1 434 ? 6.926 -11.886 -20.872 1.00 87.69 434 ASP A O 1
ATOM 3461 N N . GLY A 1 435 ? 4.939 -12.305 -19.865 1.00 86.50 435 GLY A N 1
ATOM 3462 C CA . GLY A 1 435 ? 5.204 -13.708 -19.558 1.00 86.50 435 GLY A CA 1
ATOM 3463 C C . GLY A 1 435 ? 6.411 -13.875 -18.649 1.00 86.50 435 GLY A C 1
ATOM 3464 O O . GLY A 1 435 ? 7.326 -14.599 -19.021 1.00 86.50 435 GLY A O 1
ATOM 3465 N N . ILE A 1 436 ? 6.418 -13.159 -17.522 1.00 86.38 436 ILE A N 1
ATOM 3466 C CA . ILE A 1 436 ? 7.491 -13.230 -16.532 1.00 86.38 436 ILE A CA 1
ATOM 3467 C C . ILE A 1 436 ? 7.432 -14.590 -15.823 1.00 86.38 436 ILE A C 1
ATOM 3469 O O . ILE A 1 436 ? 6.434 -14.865 -15.172 1.00 86.38 436 ILE A O 1
ATOM 3473 N N . ASP A 1 437 ? 8.481 -15.401 -15.930 1.00 85.44 437 ASP A N 1
ATOM 3474 C CA . ASP A 1 437 ? 8.799 -16.535 -15.048 1.00 85.44 437 ASP A CA 1
ATOM 3475 C C . ASP A 1 437 ? 9.681 -15.988 -13.915 1.00 85.44 437 ASP A C 1
ATOM 3477 O O . ASP A 1 437 ? 10.888 -15.804 -14.072 1.00 85.44 437 ASP A O 1
ATOM 3481 N N . ALA A 1 438 ? 9.063 -15.581 -12.806 1.00 80.75 438 ALA A N 1
ATOM 3482 C CA . ALA A 1 438 ? 9.748 -14.845 -11.745 1.00 80.75 438 ALA A CA 1
ATOM 3483 C C . ALA A 1 438 ? 10.602 -15.760 -10.853 1.00 80.75 438 ALA A C 1
ATOM 3485 O O . ALA A 1 438 ? 11.472 -15.271 -10.122 1.00 80.75 438 ALA A O 1
ATOM 3486 N N . ASN A 1 439 ? 10.336 -17.069 -10.881 1.00 78.25 439 ASN A N 1
ATOM 3487 C CA . ASN A 1 439 ? 10.959 -18.061 -10.010 1.00 78.25 439 ASN A CA 1
ATOM 3488 C C . ASN A 1 439 ? 11.916 -19.026 -10.727 1.00 78.25 439 ASN A C 1
ATOM 3490 O O . ASN A 1 439 ? 12.591 -19.819 -10.059 1.00 78.25 439 ASN A O 1
ATOM 3494 N N . GLU A 1 440 ? 12.010 -18.905 -12.052 1.00 81.12 440 GLU A N 1
ATOM 3495 C CA . GLU A 1 440 ? 12.849 -19.686 -12.959 1.00 81.12 440 GLU A CA 1
ATOM 3496 C C . GLU A 1 440 ? 12.566 -21.198 -12.925 1.00 81.12 440 GLU A C 1
ATOM 3498 O O . GLU A 1 440 ? 13.468 -22.026 -13.133 1.00 81.12 440 GLU A O 1
ATOM 3503 N N . ASP A 1 441 ? 11.327 -21.604 -12.642 1.00 83.94 441 ASP A N 1
ATOM 3504 C CA . ASP A 1 441 ? 10.943 -23.016 -12.613 1.00 83.94 441 ASP A CA 1
ATOM 3505 C C . ASP A 1 441 ? 10.497 -23.563 -13.983 1.00 83.94 441 ASP A C 1
ATOM 3507 O O . ASP A 1 441 ? 10.421 -24.789 -14.183 1.00 83.94 441 ASP A O 1
ATOM 3511 N N . GLY A 1 442 ? 10.348 -22.668 -14.965 1.00 84.62 442 GLY A N 1
ATOM 3512 C CA . GLY A 1 442 ? 10.047 -22.971 -16.356 1.00 84.62 442 GLY A CA 1
ATOM 3513 C C . GLY A 1 442 ? 8.558 -22.991 -16.688 1.00 84.62 442 GLY A C 1
ATOM 3514 O O . GLY A 1 442 ? 8.206 -23.398 -17.808 1.00 84.62 442 GLY A O 1
ATOM 3515 N N . ASP A 1 443 ? 7.688 -22.595 -15.762 1.00 86.94 443 ASP A N 1
ATOM 3516 C CA . ASP A 1 443 ? 6.301 -22.272 -16.049 1.00 86.94 443 ASP A CA 1
ATOM 3517 C C . ASP A 1 443 ? 5.957 -20.799 -15.730 1.00 86.94 443 ASP A C 1
ATOM 3519 O O . ASP A 1 443 ? 6.842 -19.986 -15.516 1.00 86.94 443 ASP A O 1
ATOM 3523 N N . GLN A 1 444 ? 4.705 -20.400 -15.964 1.00 86.25 444 GLN A N 1
ATOM 3524 C CA . GLN A 1 444 ? 4.237 -19.008 -15.809 1.00 86.25 444 GLN A CA 1
ATOM 3525 C C . GLN A 1 444 ? 2.836 -18.983 -15.183 1.00 86.25 444 GLN A C 1
ATOM 3527 O O . GLN A 1 444 ? 1.975 -18.160 -15.542 1.00 86.25 444 GLN A O 1
ATOM 3532 N N . ASN A 1 445 ? 2.535 -19.997 -14.369 1.00 85.50 445 ASN A N 1
ATOM 3533 C CA . ASN A 1 445 ? 1.231 -20.178 -13.741 1.00 85.50 445 ASN A CA 1
ATOM 3534 C C . ASN A 1 445 ? 1.251 -19.947 -12.230 1.00 85.50 445 ASN A C 1
ATOM 3536 O O . ASN A 1 445 ? 0.180 -20.013 -11.613 1.00 85.50 445 ASN A O 1
ATOM 3540 N N . ASP A 1 446 ? 2.417 -19.630 -11.668 1.00 80.25 446 ASP A N 1
ATOM 3541 C CA . ASP A 1 446 ? 2.522 -19.264 -10.272 1.00 80.25 446 ASP A CA 1
ATOM 3542 C C . ASP A 1 446 ? 1.938 -17.878 -10.013 1.00 80.25 446 ASP A C 1
ATOM 3544 O O . ASP A 1 446 ? 1.778 -17.033 -10.902 1.00 80.25 446 ASP A O 1
ATOM 3548 N N . TRP A 1 447 ? 1.551 -17.686 -8.757 1.00 81.69 447 TRP A N 1
ATOM 3549 C CA . TRP A 1 447 ? 1.112 -16.395 -8.262 1.00 81.69 447 TRP A CA 1
ATOM 3550 C C . TRP A 1 447 ? 2.330 -15.585 -7.848 1.00 81.69 447 TRP A C 1
ATOM 3552 O O . TRP A 1 447 ? 3.193 -16.078 -7.125 1.00 81.69 447 TRP A O 1
ATOM 3562 N N . ILE A 1 448 ? 2.352 -14.348 -8.313 1.00 79.50 448 ILE A N 1
ATOM 3563 C CA . ILE A 1 448 ? 3.223 -13.283 -7.867 1.00 79.50 448 ILE A CA 1
ATOM 3564 C C . ILE A 1 448 ? 2.465 -12.484 -6.813 1.00 79.50 448 ILE A C 1
ATOM 3566 O O . ILE A 1 448 ? 1.357 -12.008 -7.080 1.00 79.50 448 ILE A O 1
ATOM 3570 N N . SER A 1 449 ? 3.111 -12.341 -5.665 1.00 79.50 449 SER A N 1
ATOM 3571 C CA . SER A 1 449 ? 2.737 -11.494 -4.537 1.00 79.50 449 SER A CA 1
ATOM 3572 C C . SER A 1 449 ? 3.559 -10.207 -4.583 1.00 79.50 449 SER A C 1
ATOM 3574 O O . SER A 1 449 ? 4.759 -10.244 -4.889 1.00 79.50 449 SER A O 1
ATOM 3576 N N . ILE A 1 450 ? 2.938 -9.068 -4.316 1.00 81.38 450 ILE A N 1
ATOM 3577 C CA . ILE A 1 450 ? 3.526 -7.736 -4.351 1.00 81.38 450 ILE A CA 1
ATOM 3578 C C . ILE A 1 450 ? 3.514 -7.170 -2.940 1.00 81.38 450 ILE A C 1
ATOM 3580 O O . ILE A 1 450 ? 2.600 -6.459 -2.565 1.00 81.38 450 ILE A O 1
ATOM 3584 N N . ASP A 1 451 ? 4.603 -7.355 -2.199 1.00 83.56 451 ASP A N 1
ATOM 3585 C CA . ASP A 1 451 ? 4.641 -6.806 -0.845 1.00 83.56 451 ASP A CA 1
ATOM 3586 C C . ASP A 1 451 ? 4.696 -5.275 -0.873 1.00 83.56 451 ASP A C 1
ATOM 3588 O O . ASP A 1 451 ? 5.729 -4.668 -1.212 1.00 83.56 451 ASP A O 1
ATOM 3592 N N . GLU A 1 452 ? 3.614 -4.607 -0.501 1.00 87.75 452 GLU A N 1
ATOM 3593 C CA . GLU A 1 452 ? 3.593 -3.162 -0.437 1.00 87.75 452 GLU A CA 1
ATOM 3594 C C . GLU A 1 452 ? 4.367 -2.613 0.738 1.00 87.75 452 GLU A C 1
ATOM 3596 O O . GLU A 1 452 ? 4.599 -3.221 1.779 1.00 87.75 452 GLU A O 1
ATOM 3601 N N . THR A 1 453 ? 4.803 -1.376 0.549 1.00 90.62 453 THR A N 1
ATOM 3602 C CA . THR A 1 453 ? 5.734 -0.726 1.450 1.00 90.62 453 THR A CA 1
ATOM 3603 C C . THR A 1 453 ? 5.175 0.567 1.979 1.00 90.62 453 THR A C 1
ATOM 3605 O O . THR A 1 453 ? 4.618 1.390 1.251 1.00 90.62 453 THR A O 1
ATOM 3608 N N . LEU A 1 454 ? 5.432 0.781 3.261 1.00 94.00 454 LEU A N 1
ATOM 3609 C CA . LEU A 1 454 ? 5.292 2.062 3.928 1.00 94.00 454 LEU A CA 1
ATOM 3610 C C . LEU A 1 454 ? 6.685 2.628 4.192 1.00 94.00 454 LEU A C 1
ATOM 3612 O O . LEU A 1 454 ? 7.545 1.960 4.777 1.00 94.00 454 LEU A O 1
ATOM 3616 N N . CYS A 1 455 ? 6.919 3.877 3.796 1.00 93.12 455 CYS A N 1
ATOM 3617 C CA . CYS A 1 455 ? 8.143 4.581 4.151 1.00 93.12 455 CYS A CA 1
ATOM 3618 C C . CYS A 1 455 ? 8.194 4.839 5.661 1.00 93.12 455 CYS A C 1
ATOM 3620 O O . CYS A 1 455 ? 7.209 5.206 6.307 1.00 93.12 455 CYS A O 1
ATOM 3622 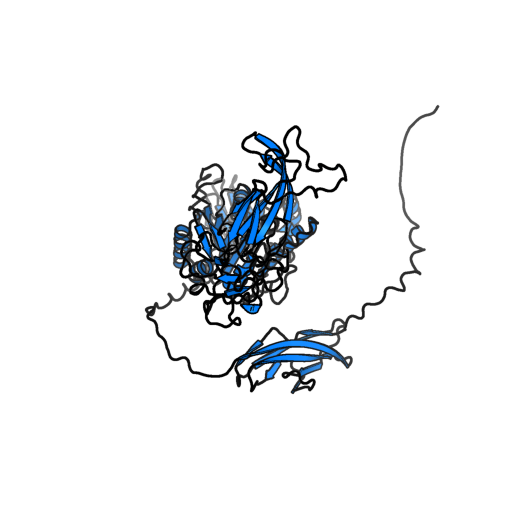N N . ILE A 1 456 ? 9.373 4.637 6.237 1.00 94.88 456 ILE A N 1
ATOM 3623 C CA . ILE A 1 456 ? 9.675 4.933 7.634 1.00 94.88 456 ILE A CA 1
ATOM 3624 C C . ILE A 1 456 ? 11.050 5.603 7.708 1.00 94.88 456 ILE A C 1
ATOM 3626 O O . ILE A 1 456 ? 11.839 5.600 6.760 1.00 94.88 456 ILE A O 1
ATOM 3630 N N . TYR A 1 457 ? 11.393 6.193 8.847 1.00 93.25 457 TYR A N 1
ATOM 3631 C CA . TYR A 1 457 ? 12.688 6.839 8.985 1.00 93.25 457 TYR A CA 1
ATOM 3632 C C . TYR A 1 457 ? 13.838 5.837 8.856 1.00 93.25 457 TYR A C 1
ATOM 3634 O O . TYR A 1 457 ? 14.033 4.958 9.699 1.00 93.25 457 TYR A O 1
ATOM 3642 N N . GLY A 1 458 ? 14.637 6.025 7.805 1.00 86.25 458 GLY A N 1
ATOM 3643 C CA . GLY A 1 458 ? 15.805 5.199 7.523 1.00 86.25 458 GLY A CA 1
ATOM 3644 C C . GLY A 1 458 ? 15.481 3.817 6.952 1.00 86.25 458 GLY A C 1
ATOM 3645 O O . GLY A 1 458 ? 16.369 2.966 6.970 1.00 86.25 458 GLY A O 1
ATOM 3646 N N . GLY A 1 459 ? 14.258 3.583 6.458 1.00 89.88 459 GLY A N 1
ATOM 3647 C CA . GLY A 1 459 ? 13.882 2.307 5.852 1.00 89.88 459 GLY A CA 1
ATOM 3648 C C . GLY A 1 459 ? 12.459 2.267 5.296 1.00 89.88 459 GLY A C 1
ATOM 3649 O O . GLY A 1 459 ? 11.818 3.294 5.095 1.00 89.88 459 GLY A O 1
ATOM 3650 N N . ILE A 1 460 ? 11.983 1.048 5.077 1.00 89.62 460 ILE A N 1
ATOM 3651 C CA . ILE A 1 460 ? 10.616 0.703 4.683 1.00 89.62 460 ILE A CA 1
ATOM 3652 C C . ILE A 1 460 ? 10.123 -0.409 5.614 1.00 89.62 460 ILE A C 1
ATOM 3654 O O . ILE A 1 460 ? 10.945 -1.091 6.231 1.00 89.62 460 ILE A O 1
ATOM 3658 N N . ILE A 1 461 ? 8.810 -0.555 5.741 1.00 91.19 461 ILE A N 1
ATOM 3659 C CA . ILE A 1 461 ? 8.164 -1.730 6.332 1.00 91.19 461 ILE A CA 1
ATOM 3660 C C . ILE A 1 461 ? 7.210 -2.314 5.297 1.00 91.19 461 ILE A C 1
ATOM 3662 O O . ILE A 1 461 ? 6.517 -1.544 4.628 1.00 91.19 461 ILE A O 1
ATOM 3666 N N . TYR A 1 462 ? 7.216 -3.636 5.179 1.00 89.69 462 TYR A N 1
ATOM 3667 C CA . TYR A 1 462 ? 6.313 -4.374 4.302 1.00 89.69 462 TYR A CA 1
ATOM 3668 C C . TYR A 1 462 ? 4.981 -4.681 5.013 1.00 89.69 462 TYR A C 1
ATOM 3670 O O . TYR A 1 462 ? 4.902 -4.676 6.250 1.00 89.69 462 TYR A O 1
ATOM 3678 N N . ASP A 1 463 ? 3.923 -4.886 4.249 1.00 88.06 463 ASP A N 1
ATOM 3679 C CA . ASP A 1 463 ? 2.626 -5.414 4.691 1.00 88.06 463 ASP A CA 1
ATOM 3680 C C . ASP A 1 463 ? 2.734 -6.679 5.555 1.00 88.06 463 ASP A C 1
ATOM 3682 O O . ASP A 1 463 ? 2.193 -6.678 6.672 1.00 88.06 463 ASP A O 1
ATOM 3686 N N . ASP A 1 464 ? 3.532 -7.670 5.157 1.00 85.00 464 ASP A N 1
ATOM 3687 C CA . ASP A 1 464 ? 3.709 -8.934 5.876 1.00 85.00 464 ASP A CA 1
ATOM 3688 C C . ASP A 1 464 ? 4.351 -8.712 7.260 1.00 85.00 464 ASP A C 1
ATOM 3690 O O . ASP A 1 464 ? 3.950 -9.274 8.295 1.00 85.00 464 ASP A O 1
ATOM 3694 N N . GLU A 1 465 ? 5.319 -7.799 7.320 1.00 90.88 465 GLU A N 1
ATOM 3695 C CA . GLU A 1 465 ? 5.959 -7.352 8.548 1.00 90.88 465 GLU A CA 1
ATOM 3696 C C . GLU A 1 465 ? 4.976 -6.587 9.447 1.00 90.88 465 GLU A C 1
ATOM 3698 O O . GLU A 1 465 ? 4.943 -6.813 10.665 1.00 90.88 465 GLU A O 1
ATOM 3703 N N . LEU A 1 466 ? 4.151 -5.699 8.883 1.00 93.69 466 LEU A N 1
ATOM 3704 C CA . LEU A 1 466 ? 3.130 -4.963 9.631 1.00 93.69 466 LEU A CA 1
ATOM 3705 C C . LEU A 1 466 ? 2.050 -5.912 10.175 1.00 93.69 466 LEU A C 1
ATOM 3707 O O . LEU A 1 466 ? 1.678 -5.830 11.355 1.00 93.69 466 LEU A O 1
ATOM 3711 N N . LYS A 1 467 ? 1.600 -6.870 9.365 1.00 91.44 467 LYS A N 1
ATOM 3712 C CA . LYS A 1 467 ? 0.703 -7.962 9.751 1.00 91.44 467 LYS A CA 1
ATOM 3713 C C . LYS A 1 467 ? 1.288 -8.774 10.895 1.00 91.44 467 LYS A C 1
ATOM 3715 O O . LYS A 1 467 ? 0.575 -9.062 11.866 1.00 91.44 467 LYS A O 1
ATOM 3720 N N . ALA A 1 468 ? 2.578 -9.103 10.846 1.00 87.88 468 ALA A N 1
ATOM 3721 C CA . ALA A 1 468 ? 3.264 -9.819 11.918 1.00 87.88 468 ALA A CA 1
ATOM 3722 C C . ALA A 1 468 ? 3.305 -9.008 13.227 1.00 87.88 468 ALA A C 1
ATOM 3724 O O . ALA A 1 468 ? 3.047 -9.561 14.304 1.00 87.88 468 ALA A O 1
ATOM 3725 N N . LEU A 1 469 ? 3.560 -7.696 13.160 1.00 90.06 469 LEU A N 1
ATOM 3726 C CA . LEU A 1 469 ? 3.514 -6.809 14.331 1.00 90.06 469 LEU A CA 1
ATOM 3727 C C . LEU A 1 469 ? 2.114 -6.774 14.965 1.00 90.06 469 LEU A C 1
ATOM 3729 O O . LEU A 1 469 ? 1.980 -6.883 16.187 1.00 90.06 469 LEU A O 1
ATOM 3733 N N . LEU A 1 470 ? 1.067 -6.681 14.144 1.00 90.81 470 LEU A N 1
ATOM 3734 C CA . LEU A 1 470 ? -0.325 -6.587 14.595 1.00 90.81 470 LEU A CA 1
ATOM 3735 C C . LEU A 1 470 ? -0.893 -7.915 15.110 1.00 90.81 470 LEU A C 1
ATOM 3737 O O . LEU A 1 470 ? -1.727 -7.917 16.021 1.00 90.81 470 LEU A O 1
ATOM 3741 N N . SER A 1 471 ? -0.447 -9.043 14.555 1.00 86.19 471 SER A N 1
ATOM 3742 C CA . SER A 1 471 ? -0.944 -10.384 14.902 1.00 86.19 471 SER A CA 1
ATOM 3743 C C . SER A 1 471 ? -0.610 -10.801 16.335 1.00 86.19 471 SER A C 1
ATOM 3745 O O . SER A 1 471 ? -1.317 -11.618 16.923 1.00 86.19 471 SER A O 1
ATOM 3747 N N . ASN A 1 472 ? 0.423 -10.201 16.931 1.00 82.75 472 ASN A N 1
ATOM 3748 C CA . ASN A 1 472 ? 0.799 -10.449 18.321 1.00 82.75 472 ASN A CA 1
ATOM 3749 C C . ASN A 1 472 ? -0.072 -9.691 19.338 1.00 82.75 472 ASN A C 1
ATOM 3751 O O . ASN A 1 472 ? 0.021 -9.968 20.533 1.00 82.75 472 ASN A O 1
ATOM 3755 N N . ILE A 1 473 ? -0.916 -8.750 18.896 1.00 84.75 473 ILE A N 1
ATOM 3756 C CA . ILE A 1 473 ? -1.767 -7.948 19.781 1.00 84.75 473 ILE A CA 1
ATOM 3757 C C . ILE A 1 473 ? -3.057 -8.717 20.129 1.00 84.75 473 ILE A C 1
ATOM 3759 O O . ILE A 1 473 ? -3.874 -8.936 19.225 1.00 84.75 473 ILE A O 1
ATOM 3763 N N . PRO A 1 474 ? -3.307 -9.048 21.417 1.00 75.50 474 PRO A N 1
ATOM 3764 C CA . PRO A 1 474 ? -4.465 -9.849 21.837 1.00 75.50 474 PRO A CA 1
ATOM 3765 C C . PRO A 1 474 ? -5.839 -9.217 21.581 1.00 75.50 474 PRO A C 1
ATOM 3767 O O . PRO A 1 474 ? -6.828 -9.948 21.519 1.00 75.50 474 PRO A O 1
ATOM 3770 N N . SER A 1 475 ? -5.913 -7.887 21.453 1.00 73.12 475 SER A N 1
ATOM 3771 C CA . SER A 1 475 ? -7.169 -7.167 21.212 1.00 73.12 475 SER A CA 1
ATOM 3772 C C . SER A 1 475 ? -7.905 -7.696 19.989 1.00 73.12 475 SER A C 1
ATOM 3774 O O . SER A 1 475 ? -7.333 -7.842 18.906 1.00 73.12 475 SER A O 1
ATOM 3776 N N . SER A 1 476 ? -9.200 -7.958 20.163 1.00 73.06 476 SER A N 1
ATOM 3777 C CA . SER A 1 476 ? -10.068 -8.425 19.084 1.00 73.06 476 SER A CA 1
ATOM 3778 C C . SER A 1 476 ? -10.568 -7.299 18.178 1.00 73.06 476 SER A C 1
ATOM 3780 O O . SER A 1 476 ? -11.157 -7.603 17.150 1.00 73.06 476 SER A O 1
ATOM 3782 N N . LYS A 1 477 ? -10.338 -6.025 18.537 1.00 87.31 477 LYS A N 1
ATOM 3783 C CA . LYS A 1 477 ? -10.853 -4.851 17.823 1.00 87.31 477 LYS A CA 1
ATOM 3784 C C . LYS A 1 477 ? -9.709 -3.950 17.375 1.00 87.31 477 LYS A C 1
ATOM 3786 O O . LYS A 1 477 ? -9.053 -3.313 18.201 1.00 87.31 477 LYS A O 1
ATOM 3791 N N . LYS A 1 478 ? -9.484 -3.863 16.068 1.00 92.19 478 LYS A N 1
ATOM 3792 C CA . LYS A 1 478 ? -8.446 -2.994 15.497 1.00 92.19 478 LYS A CA 1
ATOM 3793 C C . LYS A 1 478 ? -9.045 -2.083 14.432 1.00 92.19 478 LYS A C 1
ATOM 3795 O O . LYS A 1 478 ? -9.835 -2.534 13.615 1.00 92.19 478 LYS A O 1
ATOM 3800 N N . ILE A 1 479 ? -8.667 -0.816 14.446 1.00 96.62 479 ILE A N 1
ATOM 3801 C CA . ILE A 1 479 ? -8.947 0.148 13.382 1.00 96.62 479 ILE A CA 1
ATOM 3802 C C . ILE A 1 479 ? -7.594 0.502 12.791 1.00 96.62 479 ILE A C 1
ATOM 3804 O O . ILE A 1 479 ? -6.726 0.971 13.526 1.00 96.62 479 ILE A O 1
ATOM 3808 N N . ILE A 1 480 ? -7.394 0.243 11.507 1.00 98.19 480 ILE A N 1
ATOM 3809 C CA . ILE A 1 480 ? -6.124 0.470 10.825 1.00 98.19 480 ILE A CA 1
ATOM 3810 C C . ILE A 1 480 ? -6.401 1.380 9.637 1.00 98.19 480 ILE A C 1
ATOM 3812 O O . ILE A 1 480 ? -7.197 1.041 8.766 1.00 98.19 480 ILE A O 1
ATOM 3816 N N . ILE A 1 481 ? -5.775 2.554 9.638 1.00 97.50 481 ILE A N 1
ATOM 3817 C CA . ILE A 1 481 ? -5.947 3.574 8.607 1.00 97.50 481 ILE A CA 1
ATOM 3818 C C . ILE A 1 481 ? -4.584 3.872 7.994 1.00 97.50 481 ILE A C 1
ATOM 3820 O O . ILE A 1 481 ? -3.667 4.287 8.707 1.00 97.50 481 ILE A O 1
ATOM 3824 N N . ILE A 1 482 ? -4.450 3.656 6.687 1.00 95.88 482 ILE A N 1
ATOM 3825 C CA . ILE A 1 482 ? -3.183 3.781 5.962 1.00 95.88 482 ILE A CA 1
ATOM 3826 C C . ILE A 1 482 ? -3.331 4.811 4.844 1.00 95.88 482 ILE A C 1
ATOM 3828 O O . ILE A 1 482 ? -4.145 4.666 3.933 1.00 95.88 482 ILE A O 1
ATOM 3832 N N . SER A 1 483 ? -2.514 5.859 4.909 1.00 91.62 483 SER A N 1
ATOM 3833 C CA . SER A 1 483 ? -2.343 6.842 3.843 1.00 91.62 483 SER A CA 1
ATOM 3834 C C . SER A 1 483 ? -0.966 6.680 3.219 1.00 91.62 483 SER A C 1
ATOM 3836 O O . SER A 1 483 ? 0.001 7.247 3.718 1.00 91.62 483 SER A O 1
ATOM 3838 N N . ALA A 1 484 ? -0.894 5.896 2.145 1.00 89.12 484 ALA A N 1
ATOM 3839 C CA . ALA A 1 484 ? 0.307 5.650 1.348 1.00 89.12 484 ALA A CA 1
ATOM 3840 C C . ALA A 1 484 ? -0.082 5.439 -0.127 1.00 89.12 484 ALA A C 1
ATOM 3842 O O . ALA A 1 484 ? -1.213 5.022 -0.410 1.00 89.12 484 ALA A O 1
ATOM 3843 N N . CYS A 1 485 ? 0.834 5.713 -1.059 1.00 85.25 485 CYS A N 1
ATOM 3844 C CA . CYS A 1 485 ? 0.673 5.258 -2.444 1.00 85.25 485 CYS A CA 1
ATOM 3845 C C . CYS A 1 485 ? 0.495 3.734 -2.453 1.00 85.25 485 CYS A C 1
ATOM 3847 O O . CYS A 1 485 ? 1.192 3.058 -1.696 1.00 85.25 485 CYS A O 1
ATOM 3849 N N . MET A 1 486 ? -0.409 3.212 -3.288 1.00 83.31 486 MET A N 1
ATOM 3850 C CA . MET A 1 486 ? -0.701 1.770 -3.375 1.00 83.31 486 MET A CA 1
ATOM 3851 C C . MET A 1 486 ? -1.186 1.130 -2.063 1.00 83.31 486 MET A C 1
ATOM 3853 O O . MET A 1 486 ? -1.212 -0.082 -1.941 1.00 83.31 486 MET A O 1
ATOM 3857 N N . SER A 1 487 ? -1.632 1.922 -1.080 1.00 89.81 487 SER A N 1
ATOM 3858 C CA . SER A 1 487 ? -2.025 1.407 0.245 1.00 89.81 487 SER A CA 1
ATOM 3859 C C . SER A 1 487 ? -3.168 0.386 0.249 1.00 89.81 487 SER A C 1
ATOM 3861 O O . SER A 1 487 ? -3.467 -0.138 1.312 1.00 89.81 487 SER A O 1
ATOM 3863 N N . GLY A 1 488 ? -3.833 0.145 -0.883 1.00 88.19 488 GLY A N 1
ATOM 3864 C CA . GLY A 1 488 ? -4.945 -0.790 -0.989 1.00 88.19 488 GLY A CA 1
ATOM 3865 C C . GLY A 1 488 ? -4.568 -2.266 -0.865 1.00 88.19 488 GLY A C 1
ATOM 3866 O O . GLY A 1 488 ? -5.403 -2.987 -0.335 1.00 88.19 488 GLY A O 1
ATOM 3867 N N . GLY A 1 489 ? -3.375 -2.699 -1.288 1.00 87.00 489 GLY A N 1
ATOM 3868 C CA . GLY A 1 489 ? -3.005 -4.124 -1.198 1.00 87.00 489 GLY A CA 1
ATOM 3869 C C . GLY A 1 489 ? -2.703 -4.581 0.234 1.00 87.00 489 GLY A C 1
ATOM 3870 O O . GLY A 1 489 ? -3.046 -5.689 0.614 1.00 87.00 489 GLY A O 1
ATOM 3871 N N . PHE A 1 490 ? -2.372 -3.652 1.145 1.00 92.94 490 PHE A N 1
ATOM 3872 C CA . PHE A 1 490 ? -2.403 -3.925 2.595 1.00 92.94 490 PHE A CA 1
ATOM 3873 C C . PHE A 1 490 ? -3.732 -4.534 3.094 1.00 92.94 490 PHE A C 1
ATOM 3875 O O . PHE A 1 490 ? -3.774 -5.054 4.211 1.00 92.94 490 PHE A O 1
ATOM 3882 N N . VAL A 1 491 ? -4.845 -4.422 2.355 1.00 91.19 491 VAL A N 1
ATOM 3883 C CA . VAL A 1 491 ? -6.091 -5.125 2.693 1.00 91.19 491 VAL A CA 1
ATOM 3884 C C . VAL A 1 491 ? -5.902 -6.639 2.631 1.00 91.19 491 VAL A C 1
ATOM 3886 O O . VAL A 1 491 ? -6.328 -7.307 3.575 1.00 91.19 491 VAL A O 1
ATOM 3889 N N . ASP A 1 492 ? -5.271 -7.172 1.590 1.00 86.12 492 ASP A N 1
ATOM 3890 C CA . ASP A 1 492 ? -5.093 -8.612 1.369 1.00 86.12 492 ASP A CA 1
ATOM 3891 C C . ASP A 1 492 ? -4.362 -9.272 2.546 1.00 86.12 492 ASP A C 1
ATOM 3893 O O . ASP A 1 492 ? -4.724 -10.353 3.037 1.00 86.12 492 ASP A O 1
ATOM 3897 N N . ASP A 1 493 ? -3.438 -8.524 3.137 1.00 86.75 493 ASP A N 1
ATOM 3898 C CA . ASP A 1 493 ? -2.652 -8.967 4.269 1.00 86.75 493 ASP A CA 1
ATOM 3899 C C . ASP A 1 493 ? -3.278 -8.679 5.646 1.00 86.75 493 ASP A C 1
ATOM 3901 O O . ASP A 1 493 ? -3.208 -9.498 6.584 1.00 86.75 493 ASP A O 1
ATOM 3905 N N . LEU A 1 494 ? -3.883 -7.499 5.814 1.00 92.12 494 LEU A N 1
ATOM 3906 C CA . LEU A 1 494 ? -4.378 -7.027 7.108 1.00 92.12 494 LEU A C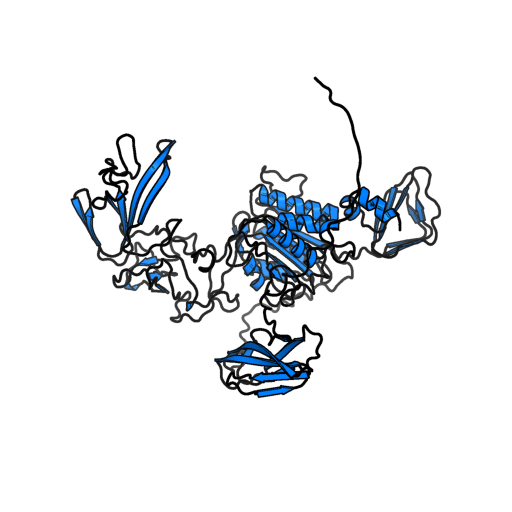A 1
ATOM 3907 C C . LEU A 1 494 ? -5.833 -7.398 7.384 1.00 92.12 494 LEU A C 1
ATOM 3909 O O . LEU A 1 494 ? -6.221 -7.367 8.564 1.00 92.12 494 LEU A O 1
ATOM 3913 N N . SER A 1 495 ? -6.612 -7.755 6.362 1.00 89.12 495 SER A N 1
ATOM 3914 C CA . SER A 1 495 ? -8.011 -8.159 6.484 1.00 89.12 495 SER A CA 1
ATOM 3915 C C . SER A 1 495 ? -8.148 -9.355 7.426 1.00 89.12 495 SER A C 1
ATOM 3917 O O . SER A 1 495 ? -7.507 -10.398 7.288 1.00 89.12 495 SER A O 1
ATOM 3919 N N . ALA A 1 496 ? -8.953 -9.183 8.474 1.00 86.00 496 ALA A N 1
ATOM 3920 C CA . ALA A 1 496 ? -9.283 -10.253 9.407 1.00 86.00 496 ALA A CA 1
ATOM 3921 C C . ALA A 1 496 ? -10.527 -9.889 10.230 1.00 86.00 496 ALA A C 1
ATOM 3923 O O . ALA A 1 496 ? -10.779 -8.705 10.478 1.00 86.00 496 ALA A O 1
ATOM 3924 N N . PRO A 1 497 ? -11.249 -10.884 10.779 1.00 82.56 497 PRO A N 1
ATOM 3925 C CA . PRO A 1 497 ? -12.365 -10.625 11.680 1.00 82.56 497 PRO A CA 1
ATOM 3926 C C . PRO A 1 497 ? -11.982 -9.706 12.847 1.00 82.56 497 PRO A C 1
ATOM 3928 O O . PRO A 1 497 ? -10.943 -9.889 13.490 1.00 82.56 497 PRO A O 1
ATOM 3931 N N . GLY A 1 498 ? -12.857 -8.746 13.157 1.00 83.88 498 GLY A N 1
ATOM 3932 C CA . GLY A 1 498 ? -12.637 -7.790 14.244 1.00 83.88 498 GLY A CA 1
ATOM 3933 C C . GLY A 1 498 ? -11.720 -6.618 13.875 1.00 83.88 498 GLY A C 1
ATOM 3934 O O . GLY A 1 498 ? -11.301 -5.855 14.750 1.00 83.88 498 GLY A O 1
ATOM 3935 N N . ARG A 1 499 ? -11.407 -6.440 12.590 1.00 92.44 499 ARG A N 1
ATOM 3936 C CA . ARG A 1 499 ? -10.645 -5.296 12.092 1.00 92.44 499 ARG A CA 1
ATOM 3937 C C . ARG A 1 499 ? -11.517 -4.424 11.200 1.00 92.44 499 ARG A C 1
ATOM 3939 O O . ARG A 1 499 ? -12.426 -4.921 10.556 1.00 92.44 499 ARG A O 1
ATOM 3946 N N . VAL A 1 500 ? -11.243 -3.127 11.207 1.00 96.69 500 VAL A N 1
ATOM 3947 C CA . VAL A 1 500 ? -11.644 -2.201 10.149 1.00 96.69 500 VAL A CA 1
ATOM 3948 C C . VAL A 1 500 ? -10.358 -1.708 9.505 1.00 96.69 500 VAL A C 1
ATOM 3950 O O . VAL A 1 500 ? -9.520 -1.133 10.207 1.00 96.69 500 VAL A O 1
ATOM 3953 N N . ILE A 1 501 ? -10.208 -1.938 8.206 1.00 97.81 501 ILE A N 1
ATOM 3954 C CA . ILE A 1 501 ? -9.086 -1.474 7.394 1.00 97.81 501 ILE A CA 1
ATOM 3955 C C . ILE A 1 501 ? -9.597 -0.361 6.482 1.00 97.81 501 ILE A C 1
ATOM 3957 O O . ILE A 1 501 ? -10.599 -0.529 5.791 1.00 97.81 501 ILE A O 1
ATOM 3961 N N . ILE A 1 502 ? -8.934 0.793 6.513 1.00 96.69 502 ILE A N 1
ATOM 3962 C CA . ILE A 1 502 ? -9.218 1.922 5.628 1.00 96.69 502 ILE A CA 1
ATOM 3963 C C . ILE A 1 502 ? -7.921 2.340 4.955 1.00 96.69 502 ILE A C 1
ATOM 3965 O O . ILE A 1 502 ? -6.960 2.716 5.626 1.00 96.69 502 ILE A O 1
ATOM 3969 N N . THR A 1 503 ? -7.908 2.350 3.632 1.00 93.62 503 THR A N 1
ATOM 3970 C CA . THR A 1 503 ? -6.749 2.780 2.847 1.00 93.62 503 THR A CA 1
ATOM 3971 C C . THR A 1 503 ? -7.117 4.033 2.064 1.00 93.62 503 THR A C 1
ATOM 3973 O O . THR A 1 503 ? -8.274 4.227 1.687 1.00 93.62 503 THR A O 1
ATOM 3976 N N . ALA A 1 504 ? -6.160 4.932 1.839 1.00 88.44 504 ALA A N 1
ATOM 3977 C CA . ALA A 1 504 ? -6.409 6.151 1.068 1.00 88.44 504 ALA A CA 1
ATOM 3978 C C . ALA A 1 504 ? -6.531 5.883 -0.443 1.00 88.44 504 ALA A C 1
ATOM 3980 O O . ALA A 1 504 ? -7.110 6.698 -1.166 1.00 88.44 504 ALA A O 1
ATOM 3981 N N . GLU A 1 505 ? -5.963 4.768 -0.915 1.00 81.44 505 GLU A N 1
ATOM 3982 C CA . GLU A 1 505 ? -5.806 4.428 -2.331 1.00 81.44 505 GLU A CA 1
ATOM 3983 C C . GLU A 1 505 ? -6.076 2.931 -2.594 1.00 81.44 505 GLU A C 1
ATOM 3985 O O . GLU A 1 505 ? -6.191 2.135 -1.663 1.00 81.44 505 GLU A O 1
ATOM 3990 N N . ARG A 1 506 ? -6.178 2.549 -3.875 1.00 81.19 506 ARG A N 1
ATOM 3991 C CA . ARG A 1 506 ? -6.169 1.143 -4.330 1.00 81.19 506 ARG A CA 1
ATOM 3992 C C . ARG A 1 506 ? -4.734 0.643 -4.467 1.00 81.19 506 ARG A C 1
ATOM 3994 O O . ARG A 1 506 ? -3.851 1.450 -4.735 1.00 81.19 506 ARG A O 1
ATOM 4001 N N . GLU A 1 507 ? -4.571 -0.672 -4.414 1.00 76.88 507 GLU A N 1
ATOM 4002 C CA . GLU A 1 507 ? -3.341 -1.424 -4.701 1.00 76.88 507 GLU A CA 1
ATOM 4003 C C . GLU A 1 507 ? -2.643 -0.943 -5.993 1.00 76.88 507 GLU A C 1
ATOM 4005 O O . GLU A 1 507 ? -1.518 -0.462 -5.962 1.00 76.88 507 GLU A O 1
ATOM 4010 N N . GLU A 1 508 ? -3.352 -0.891 -7.129 1.00 72.12 508 GLU A N 1
ATOM 4011 C CA . GLU A 1 508 ? -2.725 -0.540 -8.417 1.00 72.12 508 GLU A CA 1
ATOM 4012 C C . GLU A 1 508 ? -2.590 0.974 -8.715 1.00 72.12 508 GLU A C 1
ATOM 4014 O O . GLU A 1 508 ? -2.126 1.373 -9.794 1.00 72.12 508 GLU A O 1
ATOM 4019 N N . TYR A 1 509 ? -3.043 1.861 -7.823 1.00 70.00 509 TYR A N 1
ATOM 4020 C CA . TYR A 1 509 ? -3.189 3.292 -8.125 1.00 70.00 509 TYR A CA 1
ATOM 4021 C C . TYR A 1 509 ? -2.148 4.166 -7.416 1.00 70.00 509 TYR A C 1
ATOM 4023 O O . TYR A 1 509 ? -1.868 4.010 -6.237 1.00 70.00 509 TYR A O 1
ATOM 4031 N N . MET A 1 510 ? -1.651 5.173 -8.146 1.00 64.62 510 MET A N 1
ATOM 4032 C CA . MET A 1 510 ? -0.979 6.343 -7.568 1.00 64.62 510 MET A CA 1
ATOM 4033 C C . MET A 1 510 ? -1.956 7.519 -7.532 1.00 64.62 510 MET A C 1
ATOM 4035 O O . MET A 1 510 ? -2.254 8.113 -8.583 1.00 64.62 510 MET A O 1
ATOM 4039 N N . GLY A 1 511 ? -2.468 7.840 -6.351 1.00 59.34 511 GLY A N 1
ATOM 4040 C CA . GLY A 1 511 ? -3.343 8.977 -6.095 1.00 59.34 511 GLY A CA 1
ATOM 4041 C C . GLY A 1 511 ? -2.586 10.262 -5.746 1.00 59.34 511 GLY A C 1
ATOM 4042 O O . GLY A 1 511 ? -1.371 10.386 -5.917 1.00 59.34 511 GLY A O 1
ATOM 4043 N N . ILE A 1 512 ? -3.341 11.277 -5.316 1.00 59.38 512 ILE A N 1
ATOM 4044 C CA . ILE A 1 512 ? -2.772 12.463 -4.670 1.00 59.38 512 ILE A CA 1
ATOM 4045 C C . ILE A 1 512 ? -2.798 12.201 -3.170 1.00 59.38 512 ILE A C 1
ATOM 4047 O O . ILE A 1 512 ? -3.841 12.340 -2.523 1.00 59.38 512 ILE A O 1
ATOM 4051 N N . MET A 1 513 ? -1.630 11.859 -2.638 1.00 60.03 513 MET A N 1
ATOM 4052 C CA . MET A 1 513 ? -1.389 11.712 -1.209 1.00 60.03 513 MET A CA 1
ATOM 4053 C C . MET A 1 513 ? -1.945 12.911 -0.417 1.00 60.03 513 MET A C 1
ATOM 4055 O O . MET A 1 513 ? -1.646 14.073 -0.714 1.00 60.03 513 MET A O 1
ATOM 4059 N N . GLY A 1 514 ? -2.786 12.617 0.580 1.00 62.78 514 GLY A N 1
ATOM 4060 C CA . GLY A 1 514 ? -3.356 13.593 1.519 1.00 62.78 514 GLY A CA 1
ATOM 4061 C C . GLY A 1 514 ? -4.654 14.292 1.096 1.00 62.78 514 GLY A C 1
ATOM 4062 O O . GLY A 1 514 ? -5.066 15.255 1.737 1.00 62.78 514 GLY A O 1
ATOM 4063 N N . ALA A 1 515 ? -5.348 13.820 0.055 1.00 72.56 515 ALA A N 1
ATOM 4064 C CA . ALA A 1 515 ? -6.698 14.306 -0.261 1.00 72.56 515 ALA A CA 1
ATOM 4065 C C . ALA A 1 515 ? -7.810 13.623 0.565 1.00 72.56 515 ALA A C 1
ATOM 4067 O O . ALA A 1 515 ? -8.851 14.231 0.813 1.00 72.56 515 ALA A O 1
ATOM 4068 N N . PHE A 1 516 ? -7.593 12.377 1.004 1.00 84.31 516 PHE A N 1
ATOM 4069 C CA . PHE A 1 516 ? -8.584 11.585 1.745 1.00 84.31 516 PHE A CA 1
ATOM 4070 C C . PHE A 1 516 ? -8.483 11.740 3.272 1.00 84.31 516 PHE A C 1
ATOM 4072 O O . PHE A 1 516 ? -9.502 11.781 3.960 1.00 84.31 516 PHE A O 1
ATOM 4079 N N . MET A 1 517 ? -7.271 11.885 3.816 1.00 88.50 517 MET A N 1
ATOM 4080 C CA . MET A 1 517 ? -7.064 11.964 5.268 1.00 88.50 517 MET A CA 1
ATOM 4081 C C . MET A 1 517 ? -7.675 13.213 5.923 1.00 88.50 517 MET A C 1
ATOM 4083 O O . MET A 1 517 ? -8.353 13.059 6.938 1.00 88.50 517 MET A O 1
ATOM 4087 N N . PRO A 1 518 ? -7.543 14.436 5.369 1.00 88.25 518 PRO A N 1
ATOM 4088 C CA . PRO A 1 518 ? -8.169 15.616 5.963 1.00 88.25 518 PRO A CA 1
ATOM 4089 C C . PRO A 1 518 ? -9.698 15.521 6.125 1.00 88.25 518 PRO A C 1
ATOM 4091 O O . PRO A 1 518 ? -10.182 15.795 7.225 1.00 88.25 518 PRO A O 1
ATOM 4094 N N . PRO A 1 519 ? -10.496 15.119 5.109 1.00 89.75 519 PRO A N 1
ATOM 4095 C CA . PRO A 1 519 ? -11.936 14.974 5.304 1.00 89.75 519 PRO A CA 1
ATOM 4096 C C . PRO A 1 519 ? -12.308 13.781 6.195 1.00 89.75 519 PRO A C 1
ATOM 4098 O O . PRO A 1 519 ? -13.328 13.856 6.876 1.00 89.75 519 PRO A O 1
ATOM 4101 N N . LEU A 1 520 ? -11.490 12.724 6.260 1.00 92.56 520 LEU A N 1
ATOM 4102 C CA . LEU A 1 520 ? -11.674 11.635 7.225 1.00 92.56 520 LEU A CA 1
ATOM 4103 C C . LEU A 1 520 ? -11.493 12.121 8.667 1.00 92.56 520 LEU A C 1
ATOM 4105 O O . LEU A 1 520 ? -12.359 11.886 9.510 1.00 92.56 520 LEU A O 1
ATOM 4109 N N . THR A 1 521 ? -10.416 12.858 8.945 1.00 93.50 521 THR A N 1
ATOM 4110 C CA . THR A 1 521 ? -10.192 13.477 10.258 1.00 93.50 521 THR A CA 1
ATOM 4111 C C . THR A 1 521 ? -11.295 14.477 10.590 1.00 93.50 521 THR A C 1
ATOM 4113 O O . THR A 1 521 ? -11.767 14.496 11.723 1.00 93.50 521 THR A O 1
ATOM 4116 N N . GLU A 1 522 ? -11.777 15.262 9.620 1.00 90.25 522 GLU A N 1
ATOM 4117 C CA . GLU A 1 522 ? -12.922 16.159 9.829 1.00 90.25 522 GLU A CA 1
ATOM 4118 C C . GLU A 1 522 ? -14.193 15.390 10.210 1.00 90.25 522 GLU A C 1
ATOM 4120 O O . GLU A 1 522 ? -14.874 15.788 11.154 1.00 90.25 522 GLU A O 1
ATOM 4125 N N . ALA A 1 523 ? -14.481 14.268 9.545 1.00 91.44 523 ALA A N 1
ATOM 4126 C CA . ALA A 1 523 ? -15.627 13.426 9.877 1.00 91.44 523 ALA A CA 1
ATOM 4127 C C . ALA A 1 523 ? -15.573 12.938 11.329 1.00 91.44 523 ALA A C 1
ATOM 4129 O O . ALA A 1 523 ? -16.584 12.949 12.025 1.00 91.44 523 ALA A O 1
ATOM 4130 N N . LEU A 1 524 ? -14.390 12.525 11.786 1.00 90.19 524 LEU A N 1
ATOM 4131 C CA . LEU A 1 524 ? -14.159 12.035 13.146 1.00 90.19 524 LEU A CA 1
ATOM 4132 C C . LEU A 1 524 ? -14.190 13.171 14.178 1.00 90.19 524 LEU A C 1
ATOM 4134 O O . LEU A 1 524 ? -14.696 13.016 15.289 1.00 90.19 524 LEU A O 1
ATOM 4138 N N . LYS A 1 525 ? -13.670 14.340 13.807 1.00 86.06 525 LYS A N 1
ATOM 4139 C CA . LYS A 1 525 ? -13.597 15.521 14.669 1.00 86.06 525 LYS A CA 1
ATOM 4140 C C . LYS A 1 525 ? -14.957 16.184 14.873 1.00 86.06 525 LYS A C 1
ATOM 4142 O O . LYS A 1 525 ? -15.194 16.767 15.930 1.00 86.06 525 LYS A O 1
ATOM 4147 N N . ASN A 1 526 ? -15.835 16.113 13.875 1.00 82.06 526 ASN A N 1
ATOM 4148 C CA . ASN A 1 526 ? -17.085 16.856 13.838 1.00 82.06 526 ASN A CA 1
ATOM 4149 C C . ASN A 1 526 ? -18.293 15.931 13.595 1.00 82.06 526 ASN A C 1
ATOM 4151 O O . ASN A 1 526 ? -18.756 15.799 12.462 1.00 82.06 526 ASN A O 1
ATOM 4155 N N . PRO A 1 527 ? -18.884 15.350 14.656 1.00 75.69 527 PRO A N 1
ATOM 4156 C CA . PRO A 1 527 ? -20.042 14.469 14.513 1.00 75.69 527 PRO A CA 1
ATOM 4157 C C . PRO A 1 527 ? -21.236 15.116 13.804 1.00 75.69 527 PRO A C 1
ATOM 4159 O O . PRO A 1 527 ? -22.017 14.427 13.163 1.00 75.69 527 PRO A O 1
ATOM 4162 N N . SER A 1 528 ? -21.379 16.448 13.848 1.00 77.38 528 SER A N 1
ATOM 4163 C CA . SER A 1 528 ? -22.528 17.132 13.234 1.00 77.38 528 SER A CA 1
ATOM 4164 C C . SER A 1 528 ? -22.609 16.997 11.709 1.00 77.38 528 SER A C 1
ATOM 4166 O O . SER A 1 528 ? -23.672 17.251 11.140 1.00 77.38 528 SER A O 1
ATOM 4168 N N . VAL A 1 529 ? -21.509 16.614 11.049 1.00 77.88 529 VAL A N 1
ATOM 4169 C CA . VAL A 1 529 ? -21.458 16.445 9.590 1.00 77.88 529 VAL A CA 1
ATOM 4170 C C . VAL A 1 529 ? -21.484 14.981 9.141 1.00 77.88 529 VAL A C 1
ATOM 4172 O O . VAL A 1 529 ? -21.737 14.727 7.964 1.00 77.88 529 VAL A O 1
ATOM 4175 N N . SER A 1 530 ? -21.238 14.032 10.050 1.00 83.69 530 SER A N 1
ATOM 4176 C CA . SER A 1 530 ? -20.943 12.628 9.726 1.00 83.69 530 SER A CA 1
ATOM 4177 C C . SER A 1 530 ? -21.768 11.598 10.513 1.00 83.69 530 SER A C 1
ATOM 4179 O O . SER A 1 530 ? -21.939 10.496 10.006 1.00 83.69 530 SER A O 1
ATOM 4181 N N . ASP A 1 531 ? -22.318 11.934 11.686 1.00 77.12 531 ASP A N 1
ATOM 4182 C CA . ASP A 1 531 ? -23.220 11.077 12.479 1.00 77.12 531 ASP A CA 1
ATOM 4183 C C . ASP A 1 531 ? -24.600 10.992 11.796 1.00 77.12 531 ASP A C 1
ATOM 4185 O O . ASP A 1 531 ? -25.473 11.852 11.965 1.00 77.12 531 ASP A O 1
ATOM 4189 N N . LEU A 1 532 ? -24.782 9.983 10.942 1.00 75.50 532 LEU A N 1
ATOM 4190 C CA . LEU A 1 532 ? -25.973 9.824 10.108 1.00 75.50 532 LEU A CA 1
ATOM 4191 C C . LEU A 1 532 ? -27.123 9.175 10.880 1.00 75.50 532 LEU A C 1
ATOM 4193 O O . LEU A 1 532 ? -28.292 9.446 10.579 1.00 75.50 532 LEU A O 1
ATOM 4197 N N . ASP A 1 533 ? -26.817 8.317 11.855 1.00 71.19 533 ASP A N 1
ATOM 4198 C CA . ASP A 1 533 ? -27.829 7.652 12.679 1.00 71.19 533 ASP A CA 1
ATOM 4199 C C . ASP A 1 533 ? -28.260 8.477 13.911 1.00 71.19 533 ASP A C 1
ATOM 4201 O O . ASP A 1 533 ? -29.279 8.164 14.536 1.00 71.19 533 ASP A O 1
ATOM 4205 N N . ASN A 1 534 ? -27.586 9.607 14.156 1.00 65.88 534 ASN A N 1
ATOM 4206 C CA . ASN A 1 534 ? -27.815 10.563 15.240 1.00 65.88 534 ASN A CA 1
ATOM 4207 C C . ASN A 1 534 ? -27.655 9.943 16.635 1.00 65.88 534 ASN A C 1
ATOM 4209 O O . ASN A 1 534 ? -28.346 10.349 17.582 1.00 65.88 534 ASN A O 1
ATOM 4213 N N . ASN A 1 535 ? -26.773 8.952 16.775 1.00 61.84 535 ASN A N 1
ATOM 4214 C CA . ASN A 1 535 ? -26.495 8.310 18.056 1.00 61.84 535 ASN A CA 1
ATOM 4215 C C . ASN A 1 535 ? -25.488 9.098 18.924 1.00 61.84 535 ASN A C 1
ATOM 4217 O O . ASN A 1 535 ? -25.288 8.759 20.092 1.00 61.84 535 ASN A O 1
ATOM 4221 N N . GLY A 1 536 ? -24.920 10.186 18.393 1.00 62.91 536 GLY A N 1
ATOM 4222 C CA . GLY A 1 536 ? -23.957 11.055 19.066 1.00 62.91 536 GLY A CA 1
ATOM 4223 C C . GLY A 1 536 ? -22.498 10.630 18.898 1.00 62.91 536 GLY A C 1
ATOM 4224 O O . GLY A 1 536 ? -21.618 11.282 19.464 1.00 62.91 536 GLY A O 1
ATOM 4225 N N . LEU A 1 537 ? -22.229 9.564 18.146 1.00 72.31 537 LEU A N 1
ATOM 4226 C CA . LEU A 1 537 ? -20.910 9.016 17.854 1.00 72.31 537 LEU A CA 1
ATOM 4227 C C . LEU A 1 537 ? -20.717 8.909 16.337 1.00 72.31 537 LEU A C 1
ATOM 4229 O O . LEU A 1 537 ? -21.671 8.840 15.578 1.00 72.31 537 LEU A O 1
ATOM 4233 N N . VAL A 1 538 ? -19.458 8.873 15.902 1.00 82.69 538 VAL A N 1
ATOM 4234 C CA . VAL A 1 538 ? -19.106 8.656 14.493 1.00 82.69 538 VAL A CA 1
ATOM 4235 C C . VAL A 1 538 ? -18.475 7.280 14.368 1.00 82.69 538 VAL A C 1
ATOM 4237 O O . VAL A 1 538 ? -17.380 7.041 14.889 1.00 82.69 538 VAL A O 1
ATOM 4240 N N . SER A 1 539 ? -19.181 6.372 13.705 1.00 87.31 539 SER A N 1
ATOM 4241 C CA . SER A 1 539 ? -18.677 5.043 13.359 1.00 87.31 539 SER A CA 1
ATOM 4242 C C . SER A 1 539 ? -17.641 5.118 12.231 1.00 87.31 539 SER A C 1
ATOM 4244 O O . SER A 1 539 ? -17.581 6.092 11.475 1.00 87.31 539 SER A O 1
ATOM 4246 N N . MET A 1 540 ? -16.818 4.077 12.067 1.00 92.69 540 MET A N 1
ATOM 4247 C CA . MET A 1 540 ? -15.833 4.058 10.972 1.00 92.69 540 MET A CA 1
ATOM 4248 C C . MET A 1 540 ? -16.497 4.054 9.592 1.00 92.69 540 MET A C 1
ATOM 4250 O O . MET A 1 540 ? -15.983 4.673 8.663 1.00 92.69 540 MET A O 1
ATOM 4254 N N . LYS A 1 541 ? -17.670 3.422 9.469 1.00 93.19 541 LYS A N 1
ATOM 4255 C CA . LYS A 1 541 ? -18.484 3.470 8.248 1.00 93.19 541 LYS A CA 1
ATOM 4256 C C . LYS A 1 541 ? -18.910 4.901 7.900 1.00 93.19 541 LYS A C 1
ATOM 4258 O O . LYS A 1 541 ? -18.838 5.313 6.744 1.00 93.19 541 LYS A O 1
ATOM 4263 N N . GLU A 1 542 ? -19.388 5.653 8.888 1.00 91.12 542 GLU A N 1
ATOM 4264 C CA . GLU A 1 542 ? -19.825 7.041 8.703 1.00 91.12 542 GLU A CA 1
ATOM 4265 C C . GLU A 1 542 ? -18.670 7.957 8.314 1.00 91.12 542 GLU A C 1
ATOM 4267 O O . GLU A 1 542 ? -18.783 8.708 7.343 1.00 91.12 542 GLU A O 1
ATOM 4272 N N . ALA A 1 543 ? -17.544 7.840 9.022 1.00 94.12 543 ALA A N 1
ATOM 4273 C CA . ALA A 1 543 ? -16.346 8.611 8.730 1.00 94.12 543 ALA A CA 1
ATOM 4274 C C . ALA A 1 543 ? -15.848 8.371 7.297 1.00 94.12 543 ALA A C 1
ATOM 4276 O O . ALA A 1 543 ? -15.600 9.328 6.562 1.00 94.12 543 ALA A O 1
ATOM 4277 N N . PHE A 1 544 ? -15.771 7.103 6.878 1.00 94.50 544 PHE A N 1
ATOM 4278 C CA . PHE A 1 544 ? -15.344 6.722 5.533 1.00 94.50 544 PHE A CA 1
ATOM 4279 C C . PHE A 1 544 ? -16.274 7.272 4.444 1.00 94.50 544 PHE A C 1
ATOM 4281 O O . PHE A 1 544 ? -15.814 7.911 3.497 1.00 94.50 544 PHE A O 1
ATOM 4288 N N . ASN A 1 545 ? -17.590 7.091 4.601 1.00 92.50 545 ASN A N 1
ATOM 4289 C CA . ASN A 1 545 ? -18.572 7.586 3.635 1.00 92.50 545 ASN A CA 1
ATOM 4290 C C . ASN A 1 545 ? -18.543 9.109 3.492 1.00 92.50 545 ASN A C 1
ATOM 4292 O O . ASN A 1 545 ? -18.649 9.619 2.375 1.00 92.50 545 ASN A O 1
ATOM 4296 N N . TYR A 1 546 ? -18.399 9.838 4.603 1.00 91.44 546 TYR A N 1
ATOM 4297 C CA . TYR A 1 546 ? -18.252 11.290 4.567 1.00 91.44 546 TYR A CA 1
ATOM 4298 C C . TYR A 1 546 ? -16.980 11.697 3.817 1.00 91.44 546 TYR A C 1
ATOM 4300 O O . TYR A 1 546 ? -17.034 12.545 2.924 1.00 91.44 546 TYR A O 1
ATOM 4308 N N . ALA A 1 547 ? -15.847 11.073 4.152 1.00 90.44 547 ALA A N 1
ATOM 4309 C CA . ALA A 1 547 ? -14.556 11.393 3.556 1.00 90.44 547 ALA A CA 1
ATOM 4310 C C . ALA A 1 547 ? -14.550 11.163 2.041 1.00 90.44 547 ALA A C 1
ATOM 4312 O O . ALA A 1 547 ? -14.145 12.046 1.281 1.00 90.44 547 ALA A O 1
ATOM 4313 N N . ALA A 1 548 ? -15.074 10.017 1.601 1.00 85.94 548 ALA A N 1
ATOM 4314 C CA . ALA A 1 548 ? -15.184 9.673 0.190 1.00 85.94 548 ALA A CA 1
ATOM 4315 C C . ALA A 1 548 ? -16.129 10.626 -0.565 1.00 85.94 548 ALA A C 1
ATOM 4317 O O . ALA A 1 548 ? -15.771 11.149 -1.618 1.00 85.94 548 ALA A O 1
ATOM 4318 N N . ALA A 1 549 ? -17.296 10.948 0.004 1.00 84.06 549 ALA A N 1
ATOM 4319 C CA . ALA A 1 549 ? -18.228 11.891 -0.616 1.00 84.06 549 ALA A CA 1
ATOM 4320 C C . ALA A 1 549 ? -17.645 13.312 -0.727 1.00 84.06 549 ALA A C 1
ATOM 4322 O O . ALA A 1 549 ? -17.881 14.012 -1.717 1.00 84.06 549 ALA A O 1
ATOM 4323 N N . PHE A 1 550 ? -16.872 13.754 0.272 1.00 81.75 550 PHE A N 1
ATOM 4324 C CA . PHE A 1 550 ? -16.173 15.035 0.215 1.00 81.75 550 PHE A CA 1
ATOM 4325 C C . PHE A 1 550 ? -15.113 15.039 -0.889 1.00 81.75 550 PHE A C 1
ATOM 4327 O O . PHE A 1 550 ? -15.071 15.981 -1.684 1.00 81.75 550 PHE A O 1
ATOM 4334 N N . ALA A 1 551 ? -14.303 13.982 -0.972 1.00 73.06 551 ALA A N 1
ATOM 4335 C CA . ALA A 1 551 ? -13.290 13.811 -2.008 1.00 73.06 551 ALA A CA 1
ATOM 4336 C C . ALA A 1 551 ? -13.895 13.879 -3.425 1.00 73.06 551 ALA A C 1
ATOM 4338 O O . ALA A 1 551 ? -13.394 14.629 -4.267 1.00 73.06 551 ALA A O 1
ATOM 4339 N N . ASP A 1 552 ? -15.030 13.211 -3.655 1.00 71.56 552 ASP A N 1
ATOM 4340 C CA . ASP A 1 552 ? -15.775 13.274 -4.920 1.00 71.56 552 ASP A CA 1
ATOM 4341 C C . ASP A 1 552 ? -16.304 14.688 -5.224 1.00 71.56 552 ASP A C 1
ATOM 4343 O O . ASP A 1 552 ? -16.294 15.151 -6.371 1.00 71.56 552 ASP A O 1
ATOM 4347 N N . SER A 1 553 ? -16.747 15.418 -4.193 1.00 71.94 553 SER A N 1
ATOM 4348 C CA . SER A 1 553 ? -17.329 16.761 -4.336 1.00 71.94 553 SER A CA 1
ATOM 4349 C C . SER A 1 553 ? -16.336 17.825 -4.814 1.00 71.94 553 SER A C 1
ATOM 4351 O O . SER A 1 553 ? -16.748 18.833 -5.397 1.00 71.94 553 SER A O 1
ATOM 4353 N N . LEU A 1 554 ? -15.031 17.602 -4.625 1.00 65.75 554 LEU A N 1
ATOM 4354 C CA . LEU A 1 554 ? -13.984 18.514 -5.088 1.00 65.75 554 LEU A CA 1
ATOM 4355 C C . LEU A 1 554 ? -13.819 18.506 -6.619 1.00 65.75 554 LEU A C 1
ATOM 4357 O O . LEU A 1 554 ? -13.063 19.316 -7.154 1.00 65.75 554 LEU A O 1
ATOM 4361 N N . GLY A 1 555 ? -14.563 17.656 -7.340 1.00 53.31 555 GLY A N 1
ATOM 4362 C CA . GLY A 1 555 ? -14.732 17.747 -8.793 1.00 53.31 555 GLY A CA 1
ATOM 4363 C C . GLY A 1 555 ? -13.472 17.436 -9.594 1.00 53.31 555 GLY A C 1
ATOM 4364 O O . GLY A 1 555 ? -13.394 17.759 -10.782 1.00 53.31 555 GLY A O 1
ATOM 4365 N N . PHE A 1 556 ? -12.478 16.821 -8.966 1.00 50.00 556 PHE A N 1
ATOM 4366 C CA . PHE A 1 556 ? -11.292 16.391 -9.671 1.00 50.00 556 PHE A CA 1
ATOM 4367 C C . PHE A 1 556 ? -11.501 15.011 -10.301 1.00 50.00 556 PHE A C 1
ATOM 4369 O O . PHE A 1 556 ? -12.148 14.142 -9.727 1.00 50.00 556 PHE A O 1
ATOM 4376 N N . GLN A 1 557 ? -10.897 14.786 -11.469 1.00 43.38 557 GLN A N 1
ATOM 4377 C CA . GLN A 1 557 ? -10.822 13.490 -12.162 1.00 43.38 557 GLN A CA 1
ATOM 4378 C C . GLN A 1 557 ? -9.961 12.451 -11.402 1.00 43.38 557 GLN A C 1
ATOM 4380 O O . GLN A 1 557 ? -9.237 11.678 -12.022 1.00 43.38 557 GLN A O 1
ATOM 4385 N N . PHE A 1 558 ? -9.962 12.471 -10.068 1.00 48.72 558 PHE A N 1
ATOM 4386 C CA . PHE A 1 558 ? -8.986 11.774 -9.232 1.00 48.72 558 PHE A CA 1
ATOM 4387 C C . PHE A 1 558 ? -9.531 10.563 -8.501 1.00 48.72 558 PHE A C 1
ATOM 4389 O O . PHE A 1 558 ? -8.798 10.117 -7.633 1.00 48.72 558 PHE A O 1
ATOM 4396 N N . ASN A 1 559 ? -10.743 10.071 -8.825 1.00 46.12 559 ASN A N 1
ATOM 4397 C CA . ASN A 1 559 ? -11.376 8.866 -8.264 1.00 46.12 559 ASN A CA 1
ATOM 4398 C C . ASN A 1 559 ? -10.586 8.311 -7.068 1.00 46.12 559 ASN A C 1
ATOM 4400 O O . ASN A 1 559 ? -9.789 7.385 -7.229 1.00 46.12 559 ASN A O 1
ATOM 4404 N N . LEU A 1 560 ? -10.690 8.995 -5.921 1.00 56.66 560 LEU A N 1
ATOM 4405 C CA . LEU A 1 560 ? -9.948 8.644 -4.717 1.00 56.66 560 LEU A CA 1
ATOM 4406 C C . LEU A 1 560 ? -10.598 7.370 -4.223 1.00 56.66 560 LEU A C 1
ATOM 4408 O O . LEU A 1 560 ? -11.597 7.383 -3.511 1.00 56.66 560 LEU A O 1
ATOM 4412 N N . TYR A 1 561 ? -10.086 6.262 -4.730 1.00 71.38 561 TYR A N 1
ATOM 4413 C CA . TYR A 1 561 ? -10.593 4.946 -4.447 1.00 71.38 561 TYR A CA 1
ATOM 4414 C C . TYR A 1 561 ? -10.016 4.480 -3.120 1.00 71.38 561 TYR A C 1
ATOM 4416 O O . TYR A 1 561 ? -9.315 3.473 -3.063 1.00 71.38 561 TYR A O 1
ATOM 4424 N N . ALA A 1 562 ? -10.298 5.241 -2.069 1.00 87.12 562 ALA A N 1
ATOM 4425 C CA . ALA A 1 562 ? -10.100 4.762 -0.722 1.00 87.12 562 ALA A CA 1
ATOM 4426 C C . ALA A 1 562 ? -10.836 3.426 -0.587 1.00 87.12 562 ALA A C 1
ATOM 4428 O O . ALA A 1 562 ? -11.962 3.291 -1.086 1.00 87.12 562 ALA A O 1
ATOM 4429 N N . GLN A 1 563 ? -10.178 2.441 0.008 1.00 90.69 563 GLN A N 1
ATOM 4430 C CA . GLN A 1 563 ? -10.759 1.128 0.227 1.00 90.69 563 GLN A CA 1
ATOM 4431 C C . GLN A 1 563 ? -11.191 0.978 1.682 1.00 90.69 563 GLN A C 1
ATOM 4433 O O . GLN A 1 563 ? -10.634 1.611 2.583 1.00 90.69 563 GLN A O 1
ATOM 4438 N N . TYR A 1 564 ? -12.209 0.154 1.891 1.00 95.00 564 TYR A N 1
ATOM 4439 C CA . TYR A 1 564 ? -12.761 -0.174 3.193 1.00 95.00 564 TYR A CA 1
ATOM 4440 C C . TYR A 1 564 ? -13.004 -1.676 3.266 1.00 95.00 564 TYR A C 1
ATOM 4442 O O . TYR A 1 564 ? -13.685 -2.194 2.392 1.00 95.00 564 TYR A O 1
ATOM 4450 N N . ASP A 1 565 ? -12.501 -2.335 4.305 1.00 96.06 565 ASP A N 1
ATOM 4451 C CA . ASP A 1 565 ? -12.850 -3.715 4.669 1.00 96.06 565 ASP A CA 1
ATOM 4452 C C . ASP A 1 565 ? -13.145 -3.768 6.172 1.00 96.06 565 ASP A C 1
ATOM 4454 O O . ASP A 1 565 ? -12.434 -3.161 6.983 1.00 96.06 565 ASP A O 1
ATOM 4458 N N . ASP A 1 566 ? -14.208 -4.468 6.562 1.00 93.75 566 ASP A N 1
ATOM 4459 C CA . ASP A 1 566 ? -14.499 -4.724 7.976 1.00 93.75 566 ASP A CA 1
ATOM 4460 C C . ASP A 1 566 ? -14.931 -6.154 8.300 1.00 93.75 566 ASP A C 1
ATOM 4462 O O . ASP A 1 566 ? -15.369 -6.438 9.427 1.00 93.75 566 ASP A O 1
ATOM 4466 N N . ASN A 1 567 ? -14.830 -7.051 7.322 1.00 83.50 567 ASN A N 1
ATOM 4467 C CA . ASN A 1 567 ? -15.460 -8.356 7.398 1.00 83.50 567 ASN A CA 1
ATOM 4468 C C . ASN A 1 567 ? -14.430 -9.505 7.404 1.00 83.50 567 ASN A C 1
ATOM 4470 O O . ASN A 1 567 ? -14.714 -10.571 7.970 1.00 83.50 567 ASN A O 1
ATOM 4474 N N . GLY A 1 568 ? -13.207 -9.255 6.922 1.00 83.62 568 GLY A N 1
ATOM 4475 C CA . GLY A 1 568 ? -12.118 -10.225 6.985 1.00 83.62 568 GLY A CA 1
ATOM 4476 C C . GLY A 1 568 ? -12.040 -11.176 5.788 1.00 83.62 568 GLY A C 1
ATOM 4477 O O . GLY A 1 568 ? -11.458 -12.253 5.943 1.00 83.62 568 GLY A O 1
ATOM 4478 N N . ASP A 1 569 ? -12.674 -10.845 4.662 1.00 82.75 569 ASP A N 1
ATOM 4479 C CA . ASP A 1 569 ? -12.688 -11.644 3.431 1.00 82.75 569 ASP A CA 1
ATOM 4480 C C . ASP A 1 569 ? -11.620 -11.235 2.407 1.00 82.75 569 ASP A C 1
ATOM 4482 O O . ASP A 1 569 ? -11.570 -11.853 1.346 1.00 82.75 569 ASP A O 1
ATOM 4486 N N . MET A 1 570 ? -10.762 -10.261 2.745 1.00 84.44 570 MET A N 1
ATOM 4487 C CA . MET A 1 570 ? -9.730 -9.673 1.874 1.00 84.44 570 MET A CA 1
ATOM 4488 C C . MET A 1 570 ? -10.296 -8.851 0.704 1.00 84.44 570 MET A C 1
ATOM 4490 O O . MET A 1 570 ? -9.539 -8.323 -0.099 1.00 84.44 570 MET A O 1
ATOM 4494 N N . ILE A 1 571 ? -11.616 -8.667 0.608 1.00 84.06 571 ILE A N 1
ATOM 4495 C CA . ILE A 1 571 ? -12.245 -7.935 -0.493 1.00 84.06 571 ILE A CA 1
ATOM 4496 C C . ILE A 1 571 ? -12.746 -6.595 0.025 1.00 84.06 571 ILE A C 1
ATOM 4498 O O . ILE A 1 571 ? -13.828 -6.478 0.593 1.00 84.06 571 ILE A O 1
ATOM 4502 N N . SER A 1 572 ? -11.977 -5.547 -0.246 1.00 87.31 572 SER A N 1
ATOM 4503 C CA . SER A 1 572 ? -12.375 -4.195 0.128 1.00 87.31 572 SER A CA 1
ATOM 4504 C C . SER A 1 572 ? -13.272 -3.505 -0.900 1.00 87.31 572 SER A C 1
ATOM 4506 O O . SER A 1 572 ? -13.292 -3.817 -2.096 1.00 87.31 572 SER A O 1
ATOM 4508 N N . HIS A 1 573 ? -14.015 -2.507 -0.423 1.00 88.44 573 HIS A N 1
ATOM 4509 C CA . HIS A 1 573 ? -14.953 -1.749 -1.233 1.00 88.44 573 HIS A CA 1
ATOM 4510 C C . HIS A 1 573 ? -14.764 -0.238 -1.119 1.00 88.44 573 HIS A C 1
ATOM 4512 O O . HIS A 1 573 ? -14.455 0.331 -0.073 1.00 88.44 573 HIS A O 1
ATOM 4518 N N . VAL A 1 574 ? -15.048 0.446 -2.227 1.00 88.25 574 VAL A N 1
ATOM 4519 C CA . VAL A 1 574 ? -15.194 1.905 -2.252 1.00 88.25 574 VAL A CA 1
ATOM 4520 C C . VAL A 1 574 ? -16.559 2.323 -1.707 1.00 88.25 574 VAL A C 1
ATOM 4522 O O . VAL A 1 574 ? -17.527 1.555 -1.734 1.00 88.25 574 VAL A O 1
ATOM 4525 N N . ALA A 1 575 ? -16.656 3.581 -1.277 1.00 85.12 575 ALA A N 1
ATOM 4526 C CA . ALA A 1 575 ? -17.913 4.178 -0.844 1.00 85.12 575 ALA A CA 1
ATOM 4527 C C . ALA A 1 575 ? -18.988 4.158 -1.960 1.00 85.12 575 ALA A C 1
ATOM 4529 O O . ALA A 1 575 ? -18.656 4.227 -3.147 1.00 85.12 575 ALA A O 1
ATOM 4530 N N . PRO A 1 576 ? -20.287 4.137 -1.604 1.00 90.62 576 PRO A N 1
ATOM 4531 C CA . PRO A 1 576 ? -20.818 4.145 -0.241 1.00 90.62 576 PRO A CA 1
ATOM 4532 C C . PRO A 1 576 ? -20.832 2.753 0.409 1.00 90.62 576 PRO A C 1
ATOM 4534 O O . PRO A 1 576 ? -21.233 1.779 -0.212 1.00 90.62 576 PRO A O 1
ATOM 4537 N N . ILE A 1 577 ? -20.487 2.693 1.695 1.00 88.94 577 ILE A N 1
ATOM 4538 C CA . ILE A 1 577 ? -20.601 1.517 2.566 1.00 88.94 577 ILE A CA 1
ATOM 4539 C C . ILE A 1 577 ? -21.961 1.568 3.303 1.00 88.94 577 ILE A C 1
ATOM 4541 O O . ILE A 1 577 ? -22.318 2.618 3.853 1.00 88.94 577 ILE A O 1
ATOM 4545 N N . PRO A 1 578 ? -22.763 0.486 3.360 1.00 93.12 578 PRO A N 1
ATOM 4546 C CA . PRO A 1 578 ? -22.384 -0.896 3.087 1.00 93.12 578 PRO A CA 1
ATOM 4547 C C . PRO A 1 578 ? -22.284 -1.240 1.601 1.00 93.12 578 PRO A C 1
ATOM 4549 O O . PRO A 1 578 ? -23.123 -0.816 0.804 1.00 93.12 578 PRO A O 1
ATOM 4552 N N . ASN A 1 579 ? -21.288 -2.053 1.263 1.00 86.56 579 ASN A N 1
ATOM 4553 C CA . ASN A 1 579 ? -21.034 -2.574 -0.077 1.00 86.56 579 ASN A CA 1
ATOM 4554 C C . ASN A 1 579 ? -20.318 -3.925 0.050 1.00 86.56 579 ASN A C 1
ATOM 4556 O O . ASN A 1 579 ? -19.492 -4.059 0.936 1.00 86.56 579 ASN A O 1
ATOM 4560 N N . GLY A 1 580 ? -20.689 -4.919 -0.761 1.00 80.31 580 GLY A N 1
ATOM 4561 C CA . GLY A 1 580 ? -20.066 -6.253 -0.753 1.00 80.31 580 GLY A CA 1
ATOM 4562 C C . GLY A 1 580 ? -19.819 -6.881 0.626 1.00 80.31 580 GLY A C 1
ATOM 4563 O O . GLY A 1 580 ? -18.757 -7.419 0.869 1.00 80.31 580 GLY A O 1
ATOM 4564 N N . ASN A 1 581 ? -20.816 -6.828 1.519 1.00 86.25 581 ASN A N 1
ATOM 4565 C CA . ASN A 1 581 ? -20.769 -7.293 2.919 1.00 86.25 581 ASN A CA 1
ATOM 4566 C C . ASN A 1 581 ? -19.961 -6.438 3.907 1.00 86.25 581 ASN A C 1
ATOM 4568 O O . ASN A 1 581 ? -20.135 -6.629 5.114 1.00 86.25 581 ASN A O 1
ATOM 4572 N N . ASP A 1 582 ? -19.235 -5.428 3.439 1.00 87.25 582 ASP A N 1
ATOM 4573 C CA . ASP A 1 582 ? -18.608 -4.453 4.319 1.00 87.25 582 ASP A CA 1
ATOM 4574 C C . ASP A 1 582 ? -19.610 -3.484 4.940 1.00 87.25 582 ASP A C 1
ATOM 4576 O O . ASP A 1 582 ? -20.652 -3.129 4.374 1.00 87.25 582 ASP A O 1
ATOM 4580 N N . GLY A 1 583 ? -19.262 -3.006 6.128 1.00 85.75 583 GLY A N 1
ATOM 4581 C CA . GLY A 1 583 ? -19.959 -1.968 6.876 1.00 85.75 583 GLY A CA 1
ATOM 4582 C C . GLY A 1 583 ? -20.766 -2.488 8.055 1.00 85.75 583 GLY A C 1
ATOM 4583 O O . GLY A 1 583 ? -21.309 -1.681 8.816 1.00 85.75 583 GLY A O 1
ATOM 4584 N N . SER A 1 584 ? -20.893 -3.807 8.219 1.00 86.56 584 SER A N 1
ATOM 4585 C CA . SER A 1 584 ? -21.616 -4.376 9.357 1.00 86.56 584 SER A CA 1
ATOM 4586 C C . SER A 1 584 ? -20.842 -4.144 10.651 1.00 86.56 584 SER A C 1
ATOM 4588 O O . SER A 1 584 ? -21.396 -3.597 11.608 1.00 86.56 584 SER A O 1
ATOM 4590 N N . PHE A 1 585 ? -19.565 -4.523 10.690 1.00 85.69 585 PHE A N 1
ATOM 4591 C CA . PHE A 1 585 ? -18.755 -4.427 11.901 1.00 85.69 585 PHE A CA 1
ATOM 4592 C C . PHE A 1 585 ? -18.401 -2.971 12.224 1.00 85.69 585 PHE A C 1
ATOM 4594 O O . PHE A 1 585 ? -18.662 -2.487 13.329 1.00 85.69 585 PHE A O 1
ATOM 4601 N N . GLY A 1 586 ? -17.920 -2.226 11.238 1.00 86.00 586 GLY A N 1
ATOM 4602 C CA . GLY A 1 586 ? -17.501 -0.842 11.357 1.00 86.00 586 GLY A CA 1
ATOM 4603 C C . GLY A 1 586 ? -18.635 0.173 11.482 1.00 86.00 586 GLY A C 1
ATOM 4604 O O . GLY A 1 586 ? -18.361 1.327 11.801 1.00 86.00 586 GLY A O 1
ATOM 4605 N N . SER A 1 587 ? -19.903 -0.238 11.337 1.00 83.19 587 SER A N 1
ATOM 4606 C CA . SER A 1 587 ? -21.055 0.548 11.821 1.00 83.19 587 SER A CA 1
ATOM 4607 C C . SER A 1 587 ? -21.242 0.506 13.339 1.00 83.19 587 SER A C 1
ATOM 4609 O O . SER A 1 587 ? -21.996 1.300 13.890 1.00 83.19 587 SER A O 1
ATOM 4611 N N . THR A 1 588 ? -20.563 -0.420 14.017 1.00 77.75 588 THR A N 1
ATOM 4612 C CA . THR A 1 588 ? -20.641 -0.608 15.473 1.00 77.75 588 THR A CA 1
ATOM 4613 C C . THR A 1 588 ? -19.302 -0.396 16.178 1.00 77.75 588 THR A C 1
ATOM 4615 O O . THR A 1 588 ? -19.243 -0.449 17.408 1.00 77.75 588 THR A O 1
ATOM 4618 N N . LEU A 1 589 ? -18.231 -0.150 15.416 1.00 82.75 589 LEU A N 1
ATOM 4619 C CA . LEU A 1 589 ? -16.894 0.105 15.932 1.00 82.75 589 LEU A CA 1
ATOM 4620 C C . LEU A 1 589 ? -16.588 1.607 15.956 1.00 82.75 589 LEU A C 1
ATOM 4622 O O . LEU A 1 589 ? -16.728 2.308 14.953 1.00 82.75 589 LEU A O 1
ATOM 4626 N N . TYR A 1 590 ? -16.107 2.067 17.108 1.00 81.62 590 TYR A N 1
ATOM 4627 C CA . TYR A 1 590 ? -15.749 3.454 17.394 1.00 81.62 590 TYR A CA 1
ATOM 4628 C C . TYR A 1 590 ? -14.307 3.506 17.923 1.00 81.62 590 TYR A C 1
ATOM 4630 O O . TYR A 1 590 ? -13.888 2.593 18.637 1.00 81.62 590 TYR A O 1
ATOM 4638 N N . ILE A 1 591 ? -13.560 4.577 17.610 1.00 79.94 591 ILE A N 1
ATOM 4639 C CA . ILE A 1 591 ? -12.150 4.780 18.035 1.00 79.94 591 ILE A CA 1
ATOM 4640 C C . ILE A 1 591 ? -11.993 4.636 19.548 1.00 79.94 591 ILE A C 1
ATOM 4642 O O . ILE A 1 591 ? -11.058 4.022 20.055 1.00 79.94 591 ILE A O 1
ATOM 4646 N N . ASN A 1 592 ? -12.953 5.198 20.265 1.00 69.00 592 ASN A N 1
ATOM 4647 C CA . ASN A 1 592 ? -13.146 4.982 21.675 1.00 69.00 592 ASN A CA 1
ATOM 4648 C C . ASN A 1 592 ? -14.394 4.098 21.795 1.00 69.00 592 ASN A C 1
ATOM 4650 O O . ASN A 1 592 ? -15.509 4.560 21.570 1.00 69.00 592 ASN A O 1
ATOM 4654 N N . SER A 1 593 ? -14.199 2.825 22.139 1.00 48.56 593 SER A N 1
ATOM 4655 C CA . SER A 1 593 ? -15.274 2.019 22.724 1.00 48.56 593 SER A CA 1
ATOM 4656 C C . SER A 1 593 ? -15.127 1.913 24.239 1.00 48.56 593 SER A C 1
ATOM 4658 O O . SER A 1 593 ? -15.639 0.963 24.829 1.00 48.56 593 SER A O 1
ATOM 4660 N N . VAL A 1 594 ? -14.452 2.893 24.865 1.00 42.19 594 VAL A N 1
ATOM 4661 C CA . VAL A 1 594 ? -14.500 3.125 26.309 1.00 42.19 594 VAL A CA 1
ATOM 4662 C C . VAL A 1 594 ? -15.977 3.234 26.643 1.00 42.19 594 VAL A C 1
ATOM 4664 O O . VAL A 1 594 ? -16.627 4.269 26.492 1.00 42.19 594 VAL A O 1
ATOM 4667 N N . LEU A 1 595 ? -16.512 2.104 27.095 1.00 43.12 595 LEU A N 1
ATOM 4668 C CA . LEU A 1 595 ? -17.615 2.090 28.011 1.00 43.12 595 LEU A CA 1
ATOM 4669 C C . LEU A 1 595 ? -17.102 2.939 29.160 1.00 43.12 595 LEU A C 1
ATOM 4671 O O . LEU A 1 595 ? -16.285 2.491 29.959 1.00 43.12 595 LEU A O 1
ATOM 4675 N N . LEU A 1 596 ? -17.495 4.206 29.168 1.00 49.81 596 LEU A N 1
ATOM 4676 C CA . LEU A 1 596 ? -17.283 5.033 30.327 1.00 49.81 596 LEU A CA 1
ATOM 4677 C C . LEU A 1 596 ? -17.916 4.260 31.487 1.00 49.81 596 LEU A C 1
ATOM 4679 O O . LEU A 1 596 ? -19.074 3.849 31.387 1.00 49.81 596 LEU A O 1
ATOM 4683 N N . ASP A 1 597 ? -17.160 3.983 32.546 1.00 46.34 597 ASP A N 1
ATOM 4684 C CA . ASP A 1 597 ? -17.693 3.206 33.661 1.00 46.34 597 ASP A CA 1
ATOM 4685 C C . ASP A 1 597 ? -19.016 3.810 34.136 1.00 46.34 597 ASP A C 1
ATOM 4687 O O . ASP A 1 597 ? -19.195 5.033 34.167 1.00 46.34 597 ASP A O 1
ATOM 4691 N N . ASN A 1 598 ? -19.960 2.958 34.536 1.00 60.31 598 ASN A N 1
ATOM 4692 C CA . ASN A 1 598 ? -21.118 3.454 35.261 1.00 60.31 598 ASN A CA 1
ATOM 4693 C C . ASN A 1 598 ? -20.620 4.042 36.581 1.00 60.31 598 ASN A C 1
ATOM 4695 O O . ASN A 1 598 ? -20.178 3.311 37.471 1.00 60.31 598 ASN A O 1
ATOM 4699 N N . ILE A 1 599 ? -20.693 5.360 36.734 1.00 61.44 599 ILE A N 1
ATOM 4700 C CA . ILE A 1 599 ? -20.227 5.999 37.960 1.00 61.44 599 ILE A CA 1
ATOM 4701 C C . ILE A 1 599 ? -21.330 5.940 39.013 1.00 61.44 599 ILE A C 1
ATOM 4703 O O . ILE A 1 599 ? -22.506 6.186 38.745 1.00 61.44 599 ILE A O 1
ATOM 4707 N N . SER A 1 600 ? -20.946 5.644 40.252 1.00 77.44 600 SER A N 1
ATOM 4708 C CA . SER A 1 600 ? -21.843 5.700 41.405 1.00 77.44 600 SER A CA 1
ATOM 4709 C C . SER A 1 600 ? -21.234 6.607 42.467 1.00 77.44 600 SER A C 1
ATOM 4711 O O . SER A 1 600 ? -20.339 6.210 43.212 1.00 77.44 600 SER A O 1
ATOM 4713 N N . LEU A 1 601 ? -21.707 7.850 42.526 1.00 77.50 601 LEU A N 1
ATOM 4714 C CA . LEU A 1 601 ? -21.290 8.835 43.519 1.00 77.50 601 LEU A CA 1
ATOM 4715 C C . LEU A 1 601 ? -22.303 8.824 44.662 1.00 77.50 601 LEU A C 1
ATOM 4717 O O . LEU A 1 601 ? -23.389 9.392 44.543 1.00 77.50 601 LEU A O 1
ATOM 4721 N N . GLN A 1 602 ? -21.959 8.151 45.765 1.00 82.94 602 GLN A N 1
ATOM 4722 C CA . GLN A 1 602 ? -22.866 7.958 46.898 1.00 82.94 602 GLN A CA 1
ATOM 4723 C C . GLN A 1 602 ? -22.269 8.423 48.226 1.00 82.94 602 GLN A C 1
ATOM 4725 O O . GLN A 1 602 ? -21.226 7.927 48.639 1.00 82.94 602 GLN A O 1
ATOM 4730 N N . ASN A 1 603 ? -22.980 9.297 48.946 1.00 82.31 603 ASN A N 1
ATOM 4731 C CA . ASN A 1 603 ? -22.612 9.761 50.294 1.00 82.31 603 ASN A CA 1
ATOM 4732 C C . ASN A 1 603 ? -21.225 10.439 50.356 1.00 82.31 603 ASN A C 1
ATOM 4734 O O . ASN A 1 603 ? -20.422 10.141 51.241 1.00 82.31 603 ASN A O 1
ATOM 4738 N N . LEU A 1 604 ? -20.937 11.337 49.409 1.00 81.75 604 LEU A N 1
ATOM 4739 C CA . LEU A 1 604 ? -19.625 11.977 49.244 1.00 81.75 604 LEU A CA 1
ATOM 4740 C C . LEU A 1 604 ? -19.672 13.493 49.483 1.00 81.75 604 LEU A C 1
ATOM 4742 O O . LEU A 1 604 ? -20.647 14.167 49.147 1.00 81.75 604 LEU A O 1
ATOM 4746 N N . SER A 1 605 ? -18.570 14.043 49.995 1.00 86.81 605 SER A N 1
ATOM 4747 C CA . SER A 1 605 ? -18.283 15.483 49.986 1.00 86.81 605 SER A CA 1
ATOM 4748 C C . SER A 1 605 ? -17.083 15.741 49.082 1.00 86.81 605 SER A C 1
ATOM 4750 O O . SER A 1 605 ? -15.962 15.363 49.414 1.00 86.81 605 SER A O 1
ATOM 4752 N N . ILE A 1 606 ? -17.325 16.355 47.927 1.00 79.62 606 ILE A N 1
ATOM 4753 C CA . ILE A 1 606 ? -16.302 16.673 46.933 1.00 79.62 606 ILE A CA 1
ATOM 4754 C C . ILE A 1 606 ? -15.744 18.058 47.256 1.00 79.62 606 ILE A C 1
ATOM 4756 O O . ILE A 1 606 ? -16.435 19.070 47.141 1.00 79.62 606 ILE A O 1
ATOM 4760 N N . THR A 1 607 ? -14.490 18.095 47.692 1.00 84.44 607 THR A N 1
ATOM 4761 C CA . THR A 1 607 ? -13.796 19.320 48.124 1.00 84.44 607 THR A CA 1
ATOM 4762 C C . THR A 1 607 ? -12.754 19.807 47.118 1.00 84.44 607 THR A C 1
ATOM 4764 O O . THR A 1 607 ? -12.009 20.736 47.427 1.00 84.44 607 THR A O 1
ATOM 4767 N N . THR A 1 608 ? -12.656 19.149 45.961 1.00 67.38 608 THR A N 1
ATOM 4768 C CA . THR A 1 608 ? -11.732 19.470 44.867 1.00 67.38 608 THR A CA 1
ATOM 4769 C C . THR A 1 608 ? -12.459 19.411 43.531 1.00 67.38 608 THR A C 1
ATOM 4771 O O . THR A 1 608 ? -13.282 18.521 43.309 1.00 67.38 608 THR A O 1
ATOM 4774 N N . SER A 1 609 ? -12.133 20.326 42.617 1.00 68.19 609 SER A N 1
ATOM 4775 C CA . SER A 1 609 ? -12.678 20.301 41.256 1.00 68.19 609 SER A CA 1
ATOM 4776 C C . SER A 1 609 ? -12.367 18.972 40.566 1.00 68.19 609 SER A C 1
ATOM 4778 O O . SER A 1 609 ? -11.233 18.501 40.632 1.00 68.19 609 SER A O 1
ATOM 4780 N N . SER A 1 610 ? -13.379 18.360 39.955 1.00 60.97 610 SER A N 1
ATOM 4781 C CA . SER A 1 610 ? -13.331 16.981 39.451 1.00 60.97 610 SER A CA 1
ATOM 4782 C C . SER A 1 610 ? -14.215 16.845 38.212 1.00 60.97 610 SER A C 1
ATOM 4784 O O . SER A 1 610 ? -15.276 17.458 38.151 1.00 60.97 610 SER A O 1
ATOM 4786 N N . ILE A 1 611 ? -13.805 16.042 37.234 1.00 60.62 611 ILE A N 1
ATOM 4787 C CA . ILE A 1 611 ? -14.593 15.769 36.025 1.00 60.62 611 ILE A CA 1
ATOM 4788 C C . ILE A 1 611 ? -14.794 14.258 35.939 1.00 60.62 611 ILE A C 1
ATOM 4790 O O . ILE A 1 611 ? -13.827 13.509 36.058 1.00 60.62 611 ILE A O 1
ATOM 4794 N N . TYR A 1 612 ? -16.036 13.825 35.748 1.00 59.69 612 TYR A N 1
ATOM 4795 C CA . TYR A 1 612 ? -16.418 12.423 35.624 1.00 59.69 612 TYR A CA 1
ATOM 4796 C C . TYR A 1 612 ? -17.054 12.192 34.253 1.00 59.69 612 TYR A C 1
ATOM 4798 O O . TYR A 1 612 ? -18.047 12.838 33.936 1.00 59.69 612 TYR A O 1
ATOM 4806 N N . ASN A 1 613 ? -16.515 11.265 33.463 1.00 58.72 613 ASN A N 1
ATOM 4807 C CA . ASN A 1 613 ? -17.153 10.780 32.239 1.00 58.72 613 ASN A CA 1
ATOM 4808 C C . ASN A 1 613 ? -17.715 9.375 32.530 1.00 58.72 613 ASN A C 1
ATOM 4810 O O . ASN A 1 613 ? -16.993 8.553 33.093 1.00 58.72 613 ASN A O 1
ATOM 4814 N N . ALA A 1 614 ? -18.986 9.119 32.213 1.00 56.38 614 ALA A N 1
ATOM 4815 C CA . ALA A 1 614 ? -19.707 7.888 32.560 1.00 56.38 614 ALA A CA 1
ATOM 4816 C C . ALA A 1 614 ? -20.594 7.375 31.410 1.00 56.38 614 ALA A C 1
ATOM 4818 O O . ALA A 1 614 ? -20.995 8.153 30.546 1.00 56.38 614 ALA A O 1
ATOM 4819 N N . ASN A 1 615 ? -20.940 6.085 31.399 1.00 61.47 615 ASN A N 1
ATOM 4820 C CA . ASN A 1 615 ? -22.067 5.604 30.597 1.00 61.47 615 ASN A CA 1
ATOM 4821 C C . ASN A 1 615 ? -23.344 6.010 31.327 1.00 61.47 615 ASN A C 1
ATOM 4823 O O . ASN A 1 615 ? -23.954 7.013 30.984 1.00 61.47 615 ASN A O 1
ATOM 4827 N N . ASP A 1 616 ? -23.689 5.334 32.417 1.00 63.88 616 ASP A N 1
ATOM 4828 C CA . ASP A 1 616 ? -24.728 5.777 33.344 1.00 63.88 616 ASP A CA 1
ATOM 4829 C C . ASP A 1 616 ? -24.106 6.448 34.577 1.00 63.88 616 ASP A C 1
ATOM 4831 O O . ASP A 1 616 ? -23.071 6.020 35.092 1.00 63.88 616 ASP A O 1
ATOM 4835 N N . ALA A 1 617 ? -24.771 7.463 35.126 1.00 73.50 617 ALA A N 1
ATOM 4836 C CA . ALA A 1 617 ? -24.352 8.104 36.370 1.00 73.50 617 ALA A CA 1
ATOM 4837 C C . ALA A 1 617 ? -25.421 7.951 37.455 1.00 73.50 617 ALA A C 1
ATOM 4839 O O . ALA A 1 617 ? -26.544 8.427 37.316 1.00 73.50 617 ALA A O 1
ATOM 4840 N N . ASN A 1 618 ? -25.068 7.328 38.579 1.00 80.50 618 ASN A N 1
ATOM 4841 C CA . ASN A 1 618 ? -25.910 7.235 39.770 1.00 80.50 618 ASN A CA 1
ATOM 4842 C C . ASN A 1 618 ? -25.386 8.172 40.860 1.00 80.50 618 ASN A C 1
ATOM 4844 O O . ASN A 1 618 ? -24.360 7.909 41.486 1.00 80.50 618 ASN A O 1
ATOM 4848 N N . ILE A 1 619 ? -26.109 9.260 41.118 1.00 84.88 619 ILE A N 1
ATOM 4849 C CA . ILE A 1 619 ? -25.711 10.307 42.060 1.00 84.88 619 ILE A CA 1
ATOM 4850 C C . ILE A 1 619 ? -26.678 10.308 43.242 1.00 84.88 619 ILE A C 1
ATOM 4852 O O . ILE A 1 619 ? -27.885 10.518 43.101 1.00 84.88 619 ILE A O 1
ATOM 4856 N N . SER A 1 620 ? -26.150 10.092 44.442 1.00 85.19 620 SER A N 1
ATOM 4857 C CA . SER A 1 620 ? -26.943 10.084 45.666 1.00 85.19 620 SER A CA 1
ATOM 4858 C C . SER A 1 620 ? -26.158 10.680 46.819 1.00 85.19 620 SER A C 1
ATOM 4860 O O . SER A 1 620 ? -25.027 10.293 47.088 1.00 85.19 620 SER A O 1
ATOM 4862 N N . ASN A 1 621 ? -26.767 11.588 47.571 1.00 82.56 621 ASN A N 1
ATOM 4863 C CA . ASN A 1 621 ? -26.201 12.106 48.808 1.00 82.56 621 ASN A CA 1
ATOM 4864 C C . ASN A 1 621 ? -24.808 12.756 48.615 1.00 82.56 621 ASN A C 1
ATOM 4866 O O . ASN A 1 621 ? -23.908 12.554 49.428 1.00 82.56 621 ASN A O 1
ATOM 4870 N N . VAL A 1 622 ? -24.617 13.530 47.539 1.00 83.75 622 VAL A N 1
ATOM 4871 C CA . VAL A 1 622 ? -23.347 14.226 47.236 1.00 83.75 622 VAL A CA 1
ATOM 4872 C C . VAL A 1 622 ? -23.412 15.702 47.644 1.00 83.75 622 VAL A C 1
ATOM 4874 O O . VAL A 1 622 ? -24.443 16.346 47.463 1.00 83.75 622 VAL A O 1
ATOM 4877 N N . SER A 1 623 ? -22.321 16.251 48.181 1.00 86.12 623 SER A N 1
ATOM 4878 C CA . SER A 1 623 ? -22.138 17.688 48.446 1.00 86.12 623 SER A CA 1
ATOM 4879 C C . SER A 1 623 ? -20.856 18.206 47.793 1.00 86.12 623 SER A C 1
ATOM 4881 O O . SER A 1 623 ? -19.884 17.461 47.701 1.00 86.12 623 SER A O 1
ATOM 4883 N N . ILE A 1 624 ? -20.842 19.465 47.345 1.00 87.94 624 ILE A N 1
ATOM 4884 C CA . ILE A 1 624 ? -19.677 20.088 46.696 1.00 87.94 624 ILE A CA 1
ATOM 4885 C C . ILE A 1 624 ? -19.272 21.327 47.471 1.00 87.94 624 ILE A C 1
ATOM 4887 O O . ILE A 1 624 ? -20.074 22.237 47.671 1.00 87.94 624 ILE A O 1
ATOM 4891 N N . GLN A 1 625 ? -18.014 21.364 47.882 1.00 88.69 625 GLN A N 1
ATOM 4892 C CA . GLN A 1 625 ? -17.511 22.316 48.860 1.00 88.69 625 GLN A CA 1
ATOM 4893 C C . GLN A 1 625 ? -16.244 23.016 48.357 1.00 88.69 625 GLN A C 1
ATOM 4895 O O . GLN A 1 625 ? -15.666 22.639 47.337 1.00 88.69 625 GLN A O 1
ATOM 4900 N N . ASN A 1 626 ? -15.790 24.034 49.090 1.00 87.75 626 ASN A N 1
ATOM 4901 C CA . ASN A 1 626 ? -14.518 24.734 48.851 1.00 87.75 626 ASN A CA 1
ATOM 4902 C C . ASN A 1 626 ? -14.376 25.430 47.484 1.00 87.75 626 ASN A C 1
ATOM 4904 O O . ASN A 1 626 ? -13.277 25.487 46.940 1.00 87.75 626 ASN A O 1
ATOM 4908 N N . SER A 1 627 ? -15.455 25.995 46.935 1.00 87.69 627 SER A N 1
ATOM 4909 C CA . SER A 1 627 ? -15.429 26.635 45.606 1.00 87.69 627 SER A CA 1
ATOM 4910 C C . SER A 1 627 ? -14.948 25.698 44.487 1.00 87.69 627 SER A C 1
ATOM 4912 O O . SER A 1 627 ? -14.206 26.101 43.592 1.00 87.69 627 SER A O 1
ATOM 4914 N N . SER A 1 628 ? -15.334 24.422 44.571 1.00 74.50 628 SER A N 1
ATOM 4915 C CA . SER A 1 628 ? -14.933 23.386 43.615 1.00 74.50 628 SER A CA 1
ATOM 4916 C C . SER A 1 628 ? -15.886 23.319 42.429 1.00 74.50 628 SER A C 1
ATOM 4918 O O . SER A 1 628 ? -17.097 23.457 42.595 1.00 74.50 628 SER A O 1
ATOM 4920 N N . ASN A 1 629 ? -15.347 23.029 41.247 1.00 77.69 629 ASN A N 1
ATOM 4921 C CA . ASN A 1 629 ? -16.125 22.804 40.031 1.00 77.69 629 ASN A CA 1
ATOM 4922 C C . ASN A 1 629 ? -16.178 21.311 39.723 1.00 77.69 629 ASN A C 1
ATOM 4924 O O . ASN A 1 629 ? -15.145 20.703 39.440 1.00 77.69 629 ASN A O 1
ATOM 4928 N N . VAL A 1 630 ? -17.368 20.723 39.803 1.00 73.12 630 VAL A N 1
ATOM 4929 C CA . VAL A 1 630 ? -17.592 19.314 39.480 1.00 73.12 630 VAL A CA 1
ATOM 4930 C C . VAL A 1 630 ? -18.407 19.213 38.205 1.00 73.12 630 VAL A C 1
ATOM 4932 O O . VAL A 1 630 ? -19.469 19.822 38.104 1.00 73.12 630 VAL A O 1
ATOM 4935 N N . GLU A 1 631 ? -17.932 18.429 37.247 1.00 74.06 631 GLU A N 1
ATOM 4936 C CA . GLU A 1 631 ? -18.643 18.171 35.996 1.00 74.06 631 GLU A CA 1
ATOM 4937 C C . GLU A 1 631 ? -18.840 16.665 35.816 1.00 74.06 631 GLU A C 1
ATOM 4939 O O . GLU A 1 631 ? -17.929 15.879 36.077 1.00 74.06 631 GLU A O 1
ATOM 4944 N N . ILE A 1 632 ? -20.047 16.256 35.437 1.00 71.88 632 ILE A N 1
ATOM 4945 C CA . ILE A 1 632 ? -20.424 14.863 35.209 1.00 71.88 632 ILE A CA 1
ATOM 4946 C C . ILE A 1 632 ? -21.021 14.770 33.810 1.00 71.88 632 ILE A C 1
ATOM 4948 O O . ILE A 1 632 ? -22.011 15.433 33.517 1.00 71.88 632 ILE A O 1
ATOM 4952 N N . HIS A 1 633 ? -20.429 13.933 32.974 1.00 66.25 633 HIS A N 1
ATOM 4953 C CA . HIS A 1 633 ? -20.770 13.787 31.570 1.00 66.25 633 HIS A CA 1
ATOM 4954 C C . HIS A 1 633 ? -21.139 12.328 31.304 1.00 66.25 633 HIS A C 1
ATOM 4956 O O . HIS A 1 633 ? -20.255 11.473 31.261 1.00 66.25 633 HIS A O 1
ATOM 4962 N N . ALA A 1 634 ? -22.432 12.023 31.201 1.00 63.50 634 ALA A N 1
ATOM 4963 C CA . ALA A 1 634 ? -22.928 10.648 31.132 1.00 63.50 634 ALA A CA 1
ATOM 4964 C C . ALA A 1 634 ? -23.650 10.356 29.808 1.00 63.50 634 ALA A C 1
ATOM 4966 O O . ALA A 1 634 ? -24.705 10.930 29.560 1.00 63.50 634 ALA A O 1
ATOM 4967 N N . LEU A 1 635 ? -23.118 9.457 28.974 1.00 54.47 635 LEU A N 1
ATOM 4968 C CA . LEU A 1 635 ? -23.688 9.135 27.650 1.00 54.47 635 LEU A CA 1
ATOM 4969 C C . LEU A 1 635 ? -25.087 8.489 27.722 1.00 54.47 635 LEU A C 1
ATOM 4971 O O . LEU A 1 635 ? -25.919 8.674 26.836 1.00 54.47 635 LEU A O 1
ATOM 4975 N N . GLY A 1 636 ? -25.333 7.717 28.776 1.00 58.06 636 GLY A N 1
ATOM 4976 C CA . GLY A 1 636 ? -26.558 6.985 29.069 1.00 58.06 636 GLY A CA 1
ATOM 4977 C C . GLY A 1 636 ? -27.437 7.669 30.121 1.00 58.06 636 GLY A C 1
ATOM 4978 O O . GLY A 1 636 ? -27.665 8.878 30.121 1.00 58.06 636 GLY A O 1
ATOM 4979 N N . THR A 1 637 ? -28.003 6.883 31.031 1.00 64.88 637 THR A N 1
ATOM 4980 C CA . THR A 1 637 ? -28.970 7.354 32.026 1.00 64.88 637 THR A CA 1
ATOM 4981 C C . THR A 1 637 ? -28.272 7.987 33.228 1.00 64.88 637 THR A C 1
ATOM 4983 O O . THR A 1 637 ? -27.512 7.337 33.944 1.00 64.88 637 THR A O 1
ATOM 4986 N N . THR A 1 638 ? -28.618 9.238 33.547 1.00 74.44 638 THR A N 1
ATOM 4987 C CA . THR A 1 638 ? -28.240 9.858 34.827 1.00 74.44 638 THR A CA 1
ATOM 4988 C C . THR A 1 638 ? -29.392 9.799 35.828 1.00 74.44 638 THR A C 1
ATOM 4990 O O . THR A 1 638 ? -30.429 10.432 35.638 1.00 74.44 638 THR A O 1
ATOM 4993 N N . THR A 1 639 ? -29.203 9.073 36.930 1.00 79.56 639 THR A N 1
ATOM 4994 C CA . THR A 1 639 ? -30.155 8.997 38.045 1.00 79.56 639 THR A CA 1
ATOM 4995 C C . THR A 1 639 ? -29.652 9.822 39.223 1.00 79.56 639 THR A C 1
ATOM 4997 O O . THR A 1 639 ? -28.573 9.569 39.759 1.00 79.56 639 THR A O 1
ATOM 5000 N N . ILE A 1 640 ? -30.459 10.788 39.667 1.00 81.31 640 ILE A N 1
ATOM 5001 C CA . ILE A 1 640 ? -30.143 11.652 40.809 1.00 81.31 640 ILE A CA 1
ATOM 5002 C C . ILE A 1 640 ? -31.186 11.436 41.898 1.00 81.31 640 ILE A C 1
ATOM 5004 O O . ILE A 1 640 ? -32.347 11.810 41.743 1.00 81.31 640 ILE A O 1
ATOM 5008 N N . THR A 1 641 ? -30.765 10.858 43.019 1.00 80.06 641 THR A N 1
ATOM 5009 C CA . THR A 1 641 ? -31.676 10.540 44.128 1.00 80.06 641 THR A CA 1
ATOM 5010 C C . THR A 1 641 ? -31.664 11.625 45.203 1.00 80.06 641 THR A C 1
ATOM 5012 O O . THR A 1 641 ? -32.701 11.908 45.799 1.00 80.06 641 THR A O 1
ATOM 5015 N N . ASN A 1 642 ? -30.506 12.244 45.466 1.00 74.31 642 ASN A N 1
ATOM 5016 C CA . ASN A 1 642 ? -30.376 13.344 46.425 1.00 74.31 642 ASN A CA 1
ATOM 5017 C C . ASN A 1 642 ? -29.039 14.089 46.241 1.00 74.31 642 ASN A C 1
ATOM 5019 O O . ASN A 1 642 ? -28.013 13.446 46.034 1.00 74.31 642 ASN A O 1
ATOM 5023 N N . ILE A 1 643 ? -29.018 15.416 46.371 1.00 70.25 643 ILE A N 1
ATOM 5024 C CA . ILE A 1 643 ? -27.788 16.232 46.381 1.00 70.25 643 ILE A CA 1
ATOM 5025 C C . ILE A 1 643 ? -27.853 17.109 47.636 1.00 70.25 643 ILE A C 1
ATOM 5027 O O . ILE A 1 643 ? -28.750 17.936 47.773 1.00 70.25 643 ILE A O 1
ATOM 5031 N N . PHE A 1 644 ? -26.930 16.898 48.579 1.00 63.53 644 PHE A N 1
ATOM 5032 C CA . PHE A 1 644 ? -26.948 17.518 49.909 1.00 63.53 644 PHE A CA 1
ATOM 5033 C C . PHE A 1 644 ? -26.607 19.017 49.903 1.00 63.53 644 PHE A C 1
ATOM 5035 O O . PHE A 1 644 ? -26.972 19.713 50.849 1.00 63.53 644 PHE A O 1
ATOM 5042 N N . GLY A 1 645 ? -25.946 19.525 48.855 1.00 76.62 645 GLY A N 1
ATOM 5043 C CA . GLY A 1 645 ? -25.722 20.961 48.662 1.00 76.62 645 GLY A CA 1
ATOM 5044 C C . GLY A 1 645 ? -24.473 21.297 47.847 1.00 76.62 645 GLY A C 1
ATOM 5045 O O . GLY A 1 645 ? -23.487 20.562 47.873 1.00 76.62 645 GLY A O 1
ATOM 5046 N N . VAL A 1 646 ? -24.523 22.421 47.131 1.00 83.19 646 VAL A N 1
ATOM 5047 C CA . VAL A 1 646 ? -23.383 23.036 46.434 1.00 83.19 646 VAL A CA 1
ATOM 5048 C C . VAL A 1 646 ? -23.069 24.341 47.163 1.00 83.19 646 VAL A C 1
ATOM 5050 O O . VAL A 1 646 ? -23.910 25.240 47.198 1.00 83.19 646 VAL A O 1
ATOM 5053 N N . ASP A 1 647 ? -21.900 24.419 47.799 1.00 88.31 647 ASP A N 1
ATOM 5054 C CA . ASP A 1 647 ? -21.473 25.595 48.562 1.00 88.31 647 ASP A CA 1
ATOM 5055 C C . ASP A 1 647 ? -21.377 26.846 47.677 1.00 88.31 647 ASP A C 1
ATOM 5057 O O . ASP A 1 647 ? -21.149 26.774 46.468 1.00 88.31 647 ASP A O 1
ATOM 5061 N N . LEU A 1 648 ? -21.492 28.024 48.298 1.00 81.06 648 LEU A N 1
ATOM 5062 C CA . LEU A 1 648 ? -21.305 29.304 47.617 1.00 81.06 648 LEU A CA 1
ATOM 5063 C C . LEU A 1 648 ? -19.900 29.369 46.983 1.00 81.06 648 LEU A C 1
ATOM 5065 O O . LEU A 1 648 ? -18.896 29.299 47.690 1.00 81.06 648 LEU A O 1
ATOM 5069 N N . GLY A 1 649 ? -19.844 29.517 45.657 1.00 77.50 649 GLY A N 1
ATOM 5070 C CA . GLY A 1 649 ? -18.604 29.523 44.870 1.00 77.50 649 GLY A CA 1
ATOM 5071 C C . GLY A 1 649 ? -18.249 28.181 44.221 1.00 77.50 649 GLY A C 1
ATOM 5072 O O . GLY A 1 649 ? -17.334 28.147 43.406 1.00 77.50 649 GLY A O 1
ATOM 5073 N N . SER A 1 650 ? -18.952 27.095 44.553 1.00 85.69 650 SER A N 1
ATOM 5074 C CA . SER A 1 650 ? -18.807 25.786 43.902 1.00 85.69 650 SER A CA 1
ATOM 5075 C C . SER A 1 650 ? -19.792 25.637 42.734 1.00 85.69 650 SER A C 1
ATOM 5077 O O . SER A 1 650 ? -20.832 26.300 42.704 1.00 85.69 650 SER A O 1
ATOM 5079 N N . THR A 1 651 ? -19.508 24.739 41.789 1.00 81.81 651 THR A N 1
ATOM 5080 C CA . THR A 1 651 ? -20.411 24.415 40.672 1.00 81.81 651 THR A CA 1
ATOM 5081 C C . THR A 1 651 ? -20.586 22.908 40.496 1.00 81.81 651 THR A C 1
ATOM 5083 O O . THR A 1 651 ? -19.674 22.127 40.766 1.00 81.81 651 THR A O 1
ATOM 5086 N N . LEU A 1 652 ? -21.782 22.511 40.049 1.00 82.00 652 LEU A N 1
ATOM 5087 C CA . LEU A 1 652 ? -22.088 21.173 39.548 1.00 82.00 652 LEU A CA 1
ATOM 5088 C C . LEU A 1 652 ? -22.657 21.309 38.139 1.00 82.00 652 LEU A C 1
ATOM 5090 O O . LEU A 1 652 ? -23.720 21.909 37.972 1.00 82.00 652 LEU A O 1
ATOM 5094 N N . LYS A 1 653 ? -21.979 20.738 37.150 1.00 78.31 653 LYS A N 1
ATOM 5095 C CA . LYS A 1 653 ? -22.502 20.564 35.795 1.00 78.31 653 LYS A CA 1
ATOM 5096 C C . LYS A 1 653 ? -22.799 19.086 35.582 1.00 78.31 653 LYS A C 1
ATOM 5098 O O . LYS A 1 653 ? -21.978 18.244 35.927 1.00 78.31 653 LYS A O 1
ATOM 5103 N N . ILE A 1 654 ? -23.967 18.784 35.033 1.00 74.75 654 ILE A N 1
ATOM 5104 C CA . ILE A 1 654 ? -24.323 17.437 34.594 1.00 74.75 654 ILE A CA 1
ATOM 5105 C C . ILE A 1 654 ? -24.821 17.572 33.163 1.00 74.75 654 ILE A C 1
ATOM 5107 O O . ILE A 1 654 ? -25.730 18.366 32.916 1.00 74.75 654 ILE A O 1
ATOM 5111 N N . ASP A 1 655 ? -24.219 16.845 32.235 1.00 62.81 655 ASP A N 1
ATOM 5112 C CA . ASP A 1 655 ? -24.667 16.775 30.850 1.00 62.81 655 ASP A CA 1
ATOM 5113 C C . ASP A 1 655 ? -24.493 15.353 30.295 1.00 62.81 655 ASP A C 1
ATOM 5115 O O . ASP A 1 655 ? -23.976 14.459 30.970 1.00 62.81 655 ASP A O 1
ATOM 5119 N N . ASN A 1 656 ? -25.010 15.133 29.090 1.00 59.28 656 ASN A N 1
ATOM 5120 C CA . ASN A 1 656 ? -24.996 13.843 28.411 1.00 59.28 656 ASN A CA 1
ATOM 5121 C C . ASN A 1 656 ? -23.958 13.764 27.286 1.00 59.28 656 ASN A C 1
ATOM 5123 O O . ASN A 1 656 ? -24.131 13.014 26.329 1.00 59.28 656 ASN A O 1
ATOM 5127 N N . ILE A 1 657 ? -22.906 14.582 27.371 1.00 52.59 657 ILE A N 1
ATOM 5128 C CA . ILE A 1 657 ? -21.879 14.697 26.338 1.00 52.59 657 ILE A CA 1
ATOM 5129 C C . ILE A 1 657 ? -20.524 14.683 27.051 1.00 52.59 657 ILE A C 1
ATOM 5131 O O . ILE A 1 657 ? -20.229 15.651 27.753 1.00 52.59 657 ILE A O 1
ATOM 5135 N N . PRO A 1 658 ? -19.686 13.637 26.896 1.00 52.19 658 PRO A N 1
ATOM 5136 C CA . PRO A 1 658 ? -18.335 13.592 27.452 1.00 52.19 658 PRO A CA 1
ATOM 5137 C C . PRO A 1 658 ? -17.638 14.937 27.265 1.00 52.19 658 PRO A C 1
ATOM 5139 O O . PRO A 1 658 ? -17.702 15.513 26.179 1.00 52.19 658 PRO A O 1
ATOM 5142 N N . LYS A 1 659 ? -16.981 15.470 28.303 1.00 44.91 659 LYS A N 1
ATOM 5143 C CA . LYS A 1 659 ? -16.462 16.851 28.263 1.00 44.91 659 LYS A CA 1
ATOM 5144 C C . LYS A 1 659 ? -15.589 17.133 27.039 1.00 44.91 659 LYS A C 1
ATOM 5146 O O . LYS A 1 659 ? -15.612 18.243 26.513 1.00 44.91 659 LYS A O 1
ATOM 5151 N N . CYS A 1 660 ? -14.845 16.131 26.580 1.00 51.72 660 CYS A N 1
ATOM 5152 C CA . CYS A 1 660 ? -14.023 16.229 25.379 1.00 51.72 660 CYS A CA 1
ATOM 5153 C C . CYS A 1 660 ? -14.909 16.469 24.133 1.00 51.72 660 CYS A C 1
ATOM 5155 O O . CYS A 1 660 ? -14.719 17.446 23.418 1.00 51.72 660 CYS A O 1
ATOM 5157 N N . GLN A 1 661 ? -16.005 15.723 23.963 1.00 45.69 661 GLN A N 1
ATOM 5158 C CA . GLN A 1 661 ? -16.987 15.952 22.892 1.00 45.69 661 GLN A CA 1
ATOM 5159 C C . GLN A 1 661 ? -17.761 17.280 23.016 1.00 45.69 661 GLN A C 1
ATOM 5161 O O . GLN A 1 661 ? -18.271 17.785 22.020 1.00 45.69 661 GLN A O 1
ATOM 5166 N N . SER A 1 662 ? -17.821 17.899 24.202 1.00 39.56 662 SER A N 1
ATOM 5167 C CA . SER A 1 662 ? -18.496 19.196 24.390 1.00 39.56 662 SER A CA 1
ATOM 5168 C C . SER A 1 662 ? -17.736 20.400 23.808 1.00 39.56 662 SER A C 1
ATOM 5170 O O . SER A 1 662 ? -18.339 21.452 23.616 1.00 39.56 662 SER A O 1
ATOM 5172 N N . ASN A 1 663 ? -16.443 20.244 23.488 1.00 38.69 663 ASN A N 1
ATOM 5173 C CA . ASN A 1 663 ? -15.625 21.292 22.862 1.00 38.69 663 ASN A CA 1
ATOM 5174 C C . ASN A 1 663 ? -15.683 21.273 21.320 1.00 38.69 663 ASN A C 1
ATOM 5176 O O . ASN A 1 663 ? -15.224 22.224 20.692 1.00 38.69 663 ASN A O 1
ATOM 5180 N N . ALA A 1 664 ? -16.217 20.204 20.717 1.00 37.59 664 ALA A N 1
ATOM 5181 C CA . ALA A 1 664 ? -16.347 20.033 19.264 1.00 37.59 664 ALA A CA 1
ATOM 5182 C C . ALA A 1 664 ? -17.737 20.427 18.726 1.00 37.59 664 ALA A C 1
ATOM 5184 O O . ALA A 1 664 ? -17.981 20.384 17.523 1.00 37.59 664 ALA A O 1
ATOM 5185 N N . ILE A 1 665 ? -18.657 20.812 19.613 1.00 40.22 665 ILE A N 1
ATOM 5186 C CA . ILE A 1 665 ? -20.022 21.206 19.269 1.00 40.22 665 ILE A CA 1
ATOM 5187 C C . ILE A 1 665 ? -20.103 22.728 19.387 1.00 40.22 665 ILE A C 1
ATOM 5189 O O . ILE A 1 665 ? -19.866 23.277 20.462 1.00 40.22 665 ILE A O 1
ATOM 5193 N N . ASP A 1 666 ? -20.434 23.395 18.278 1.00 40.03 666 ASP A N 1
ATOM 5194 C CA . ASP A 1 666 ? -20.754 24.826 18.221 1.00 40.03 666 ASP A CA 1
ATOM 5195 C C . ASP A 1 666 ? -21.653 25.223 19.411 1.00 40.03 666 ASP A C 1
ATOM 5197 O O . ASP A 1 666 ? -22.662 24.562 19.689 1.00 40.03 666 ASP A O 1
ATOM 5201 N N . GLU A 1 667 ? -21.301 26.304 20.121 1.00 39.97 667 GLU A N 1
ATOM 5202 C CA . GLU A 1 667 ? -22.069 26.834 21.257 1.00 39.97 667 GLU A CA 1
ATOM 5203 C C . GLU A 1 667 ? -23.555 27.039 20.899 1.00 39.97 667 GLU A C 1
ATOM 5205 O O . GLU A 1 667 ? -24.420 26.910 21.771 1.00 39.97 667 GLU A O 1
ATOM 5210 N N . GLN A 1 668 ? -23.870 27.260 19.614 1.00 35.69 668 GLN A N 1
ATOM 5211 C CA . GLN A 1 668 ? -25.239 27.394 19.120 1.00 35.69 668 GLN A CA 1
ATOM 5212 C C . GLN A 1 668 ? -26.028 26.067 19.121 1.00 35.69 668 GLN A C 1
ATOM 5214 O O . GLN A 1 668 ? -27.208 26.058 19.476 1.00 35.69 668 GLN A O 1
ATOM 5219 N N . ALA A 1 669 ? -25.391 24.929 18.818 1.00 38.62 669 ALA A N 1
ATOM 5220 C CA . ALA A 1 669 ? -26.021 23.604 18.881 1.00 38.62 669 ALA A CA 1
ATOM 5221 C C . ALA A 1 669 ? -26.201 23.114 20.333 1.00 38.62 669 ALA A C 1
ATOM 5223 O O . ALA A 1 669 ? -27.139 22.370 20.645 1.00 38.62 669 ALA A O 1
ATOM 5224 N N . LEU A 1 670 ? -25.349 23.588 21.251 1.00 37.19 670 LEU A N 1
ATOM 5225 C CA . LEU A 1 670 ? -25.483 23.358 22.690 1.00 37.19 670 LEU A CA 1
ATOM 5226 C C . LEU A 1 670 ? -26.700 24.097 23.287 1.00 37.19 670 LEU A C 1
ATOM 5228 O O . LEU A 1 670 ? -27.297 23.611 24.249 1.00 37.19 670 LEU A O 1
ATOM 5232 N N . GLU A 1 671 ? -27.098 25.252 22.741 1.00 39.16 671 GLU A N 1
ATOM 5233 C CA . GLU A 1 671 ? -28.335 25.950 23.136 1.00 39.16 671 GLU A CA 1
ATOM 5234 C C . GLU A 1 671 ? -29.604 25.239 22.650 1.00 39.16 671 GLU A C 1
ATOM 5236 O O . GLU A 1 671 ? -30.588 25.184 23.393 1.00 39.16 671 GLU A O 1
ATOM 5241 N N . ASP A 1 672 ? -29.573 24.628 21.464 1.00 38.72 672 ASP A N 1
ATOM 5242 C CA . ASP A 1 672 ? -30.722 23.898 20.920 1.00 38.72 672 ASP A CA 1
ATOM 5243 C C . ASP A 1 672 ? -30.937 22.534 21.602 1.00 38.72 672 ASP A C 1
ATOM 5245 O O . ASP A 1 672 ? -32.084 22.140 21.837 1.00 38.72 672 ASP A O 1
ATOM 5249 N N . LYS A 1 673 ? -29.863 21.849 22.031 1.00 37.50 673 LYS A N 1
ATOM 5250 C CA . LYS A 1 673 ? -29.960 20.611 22.835 1.00 37.50 673 LYS A CA 1
ATOM 5251 C C . LYS A 1 673 ? -30.362 20.848 24.297 1.00 37.50 673 LYS A C 1
ATOM 5253 O O . LYS A 1 673 ? -30.979 19.970 24.885 1.00 37.50 673 LYS A O 1
ATOM 5258 N N . LYS A 1 674 ? -30.125 22.037 24.872 1.00 36.09 674 LYS A N 1
ATOM 5259 C CA . LYS A 1 674 ? -30.587 22.420 26.232 1.00 36.09 674 LYS A CA 1
ATOM 5260 C C . LYS A 1 674 ? -32.113 22.584 26.362 1.00 36.09 674 LYS A C 1
ATOM 5262 O O . LYS A 1 674 ? -32.600 22.968 27.426 1.00 36.09 674 LYS A O 1
ATOM 5267 N N . LYS A 1 675 ? -32.871 22.366 25.281 1.00 33.06 675 LYS A N 1
ATOM 5268 C CA . LYS A 1 675 ? -34.328 22.554 25.223 1.00 33.06 675 LYS A CA 1
ATOM 5269 C C . LYS A 1 675 ? -35.144 21.272 25.445 1.00 33.06 675 LYS A C 1
ATOM 5271 O O . LYS A 1 675 ? -36.373 21.353 25.473 1.00 33.06 675 LYS A O 1
ATOM 5276 N N . TYR A 1 676 ? -34.474 20.139 25.630 1.00 29.95 676 TYR A N 1
ATOM 5277 C CA . TYR A 1 676 ? -35.031 18.855 26.063 1.00 29.95 676 TYR A CA 1
ATOM 5278 C C . TYR A 1 676 ? -34.303 18.388 27.322 1.00 29.95 676 TYR A C 1
ATOM 5280 O O . TYR A 1 676 ? -34.913 17.580 28.057 1.00 29.95 676 TYR A O 1
#

Sequence (676 aa):
MGQFKYLSCLVTLFALTIINSNLASQTKLSYKPIVVDAGDIIVTYVNSNTSFVGNAFSIDGATIIKYEWDFNGDGKIDYSSKSKNANYFYKSEGNYEVKLIVTNSNNETNFDIVQVQVKPGGREQKNVKQQLGSVTLPTGRAADGINNGRAVLINGGYEQQFWDETIDMYTTLKNVYCFSDNDIILLNHNGTNPSGNNPNGIIDYAATYTNLQTVFNNLASTMDSDDVLFVWYTDHGGGYCGPNIREYGTLSTRATVESGDEQDYVESNFKLRSFYNGITKFGMDIWKEFIRWSYQASTQTYKYRCFREKFVSNYNIYLDNGTHVVDNDIYIEHIIDYTLGDYNRDGWIDSGETMDLDGNGIYDDWGLPDIVEDNYNTIPTKVPGANPWSYIIFDRNFDNRLDIDINPVCTIVNCTESQLVVDGTDSNNDGLFDGIDANEDGDQNDWISIDETLCIYGGIIYDDELKALLSNIPSSKKIIIISACMSGGFVDDLSAPGRVIITAEREEYMGIMGAFMPPLTEALKNPSVSDLDNNGLVSMKEAFNYAAAFADSLGFQFNLYAQYDDNGDMISHVAPIPNGNDGSFGSTLYINSVLLDNISLQNLSITTSSIYNANDANISNVSIQNSSNVEIHALGTTTITNIFGVDLGSTLKIDNIPKCQSNAIDEQALEDKKKY